Protein AF-A0A815HHG6-F1 (afdb_monomer)

Foldseek 3Di:
DDALVRVQVVVVVVFFFKFFFFLDQKAFQLLFKDWDFDFFCLLVAPLQDVLVLLLLVFPPPPPCLVQFDLQACSNQVNLLSPVVNVLLVVLVVLVVVLNVVRRRGIDGHRTDDHPVVVCVVVVVSVVVSLQVSLVVLLVVLVVVLCLCQVLVFCFPSNQWKDKDFDDDDDDDDQFKFFFAPAPAQTFAQAQADWDQPAAWDWDWDDDPVDDIDIHTHGQAGDDQQTCTSAPVNNQQSRFLPCVFKVQCVVRHVRSVPPPDDDDPDDDDDIGGHDDPDDDPDDRSDGSVVCLLVVVDPDFDDDDDPPDDSDDDDPVVRVVVCVVVRVVVVNVVSVVVSVVVVVVSVSCHSSSHRHDDRTHMGGDDQDPVGDGDIDMATDQLDPPDTSNVDQLHKDFGYRWDFDFDDDPDDDTPTPIDDPDGQAQQIRTNYSSSRQQSGFQLLLQPVVSLVVVSVVSVVPPRPPVPPPDRRDRDHPPDDAPDDRNRGVNVCSSSSSTRDMDMGGDPSSVCVNSRRPDIDGDPPPDDPPVNVVVVVVVVVVVVVVVCVVVVVVVVVVVVVVVVVVVVVVVVVPD

Sequence (571 aa):
MPSQSQYENLYASDLNGFQCPCSRISVSYKEFITINSTFHQVCTSDFVKDVWLNFLYGGDGGGLWFLQSRYDIRVRGVAYFQLLSLLCSISQTTIKNAVNQFVEETFVSAQAISQSSFFVQTNATIRQFKTSTTSEFSRTLQLIRDITHGNTFISSFRLNWRWLVVGKSDNSTVPIGAISPTNNCSCGTRSDCVQPGGIYMLGYNYGLYGGISTPNTQMFAMPGFNVGCSSVETLLRSTFECLYNQTCIDQLQMFATTIFPTIPNATDYITAMSSTFVSRFQPNTTIVDIINELFIEQWQFAEETFVSAQAISQTNFFVQTDVIIRQFQTSTTSEFSGTLQLIRDITHGNTFISSYGLNWQWWVLDESGNSTLPTRAISPTDNCSCGSRSDCVKSGGIYTVGYNFEPYGIPNINSTQMFAMPGFNVGCSSVDTLFQSTFECLYNQTCIDQLQMFATTIGFVIPAATDYIMAMNSTFVSRFQPNTTIVDIVNELFIEQWQLNISYTKFYEQCAPMYCSYKFEKSPTFIYIVTRTIGIYGGLTVALRYISLYMIQLGSYIVNRYRNNRVASLT

Structure (mmCIF, N/CA/C/O backbone):
data_AF-A0A815HHG6-F1
#
_entry.id   AF-A0A815HHG6-F1
#
loop_
_atom_site.group_PDB
_atom_site.id
_atom_site.type_symbol
_atom_site.label_atom_id
_atom_site.label_alt_id
_atom_site.label_comp_id
_atom_site.label_asym_id
_atom_site.label_entity_id
_atom_site.label_seq_id
_atom_site.pdbx_PDB_ins_code
_atom_site.Cartn_x
_atom_site.Cartn_y
_atom_site.Cartn_z
_atom_site.occupancy
_atom_site.B_iso_or_equiv
_atom_site.auth_seq_id
_atom_site.auth_comp_id
_atom_site.auth_asym_id
_atom_site.auth_atom_id
_atom_site.pdbx_PDB_model_num
ATOM 1 N N . MET A 1 1 ? -22.109 4.832 43.936 1.00 64.00 1 MET A N 1
ATOM 2 C CA . MET A 1 1 ? -21.430 3.986 42.935 1.00 64.00 1 MET A CA 1
ATOM 3 C C . MET A 1 1 ? -20.828 2.778 43.646 1.00 64.00 1 MET A C 1
ATOM 5 O O . MET A 1 1 ? -20.178 2.989 44.666 1.00 64.00 1 MET A O 1
ATOM 9 N N . PRO A 1 2 ? -21.094 1.543 43.192 1.00 82.00 2 PRO A N 1
ATOM 10 C CA . PRO A 1 2 ? -20.487 0.322 43.729 1.00 82.00 2 PRO A CA 1
ATOM 11 C C . PRO A 1 2 ? -19.056 0.125 43.206 1.00 82.00 2 PRO A C 1
ATOM 13 O O . PRO A 1 2 ? -18.765 0.448 42.051 1.00 82.00 2 PRO A O 1
ATOM 16 N N . SER A 1 3 ? -18.165 -0.452 44.019 1.00 87.88 3 SER A N 1
ATOM 17 C CA . SER A 1 3 ? -16.847 -0.890 43.533 1.00 87.88 3 SER A CA 1
ATOM 18 C C . SER A 1 3 ? -16.982 -2.045 42.533 1.00 87.88 3 SER A C 1
ATOM 20 O O . SER A 1 3 ? -17.956 -2.795 42.590 1.00 87.88 3 SER A O 1
ATOM 22 N N . GLN A 1 4 ? -15.975 -2.248 41.672 1.00 89.50 4 GLN A N 1
ATOM 23 C CA . GLN A 1 4 ? -15.905 -3.405 40.763 1.00 89.50 4 GLN A CA 1
ATOM 24 C C . GLN A 1 4 ? -16.155 -4.723 41.524 1.00 89.50 4 GLN A C 1
ATOM 26 O O . GLN A 1 4 ? -16.991 -5.527 41.130 1.00 89.50 4 GLN A O 1
ATOM 31 N N . SER A 1 5 ? -15.510 -4.903 42.682 1.00 88.81 5 SER A N 1
ATOM 32 C CA . SER A 1 5 ? -15.688 -6.079 43.546 1.00 88.81 5 SER A CA 1
ATOM 33 C C . SER A 1 5 ? -17.094 -6.221 44.145 1.00 88.81 5 SER A C 1
ATOM 35 O O . SER A 1 5 ? -17.582 -7.338 44.288 1.00 88.81 5 SER A O 1
ATOM 37 N N . GLN A 1 6 ? -17.774 -5.122 44.485 1.00 87.88 6 GLN A N 1
ATOM 38 C CA . GLN A 1 6 ? -19.167 -5.162 44.946 1.00 87.88 6 GLN A CA 1
ATOM 39 C C . GLN A 1 6 ? -20.122 -5.512 43.802 1.00 87.88 6 GLN A C 1
ATOM 41 O O . GLN A 1 6 ? -21.046 -6.295 44.006 1.00 87.88 6 GLN A O 1
ATOM 46 N N . TYR A 1 7 ? -19.889 -4.958 42.611 1.00 91.38 7 TYR A N 1
ATOM 47 C CA . TYR A 1 7 ? -20.685 -5.246 41.424 1.00 91.38 7 TYR A CA 1
ATOM 48 C C . TYR A 1 7 ? -20.562 -6.714 40.995 1.00 91.38 7 TYR A C 1
ATOM 50 O O . TYR A 1 7 ? -21.591 -7.372 40.874 1.00 91.38 7 TYR A O 1
ATOM 58 N N . GLU A 1 8 ? -19.347 -7.259 40.854 1.00 90.69 8 GLU A N 1
ATOM 59 C CA . GLU A 1 8 ? -19.153 -8.670 40.472 1.00 90.69 8 GLU A CA 1
ATOM 60 C C . GLU A 1 8 ? -19.788 -9.629 41.495 1.00 90.69 8 GLU A C 1
ATOM 62 O O . GLU A 1 8 ? -20.451 -10.588 41.108 1.00 90.69 8 GLU A O 1
ATOM 67 N N . ASN A 1 9 ? -19.678 -9.343 42.800 1.00 88.88 9 ASN A N 1
ATOM 68 C CA . ASN A 1 9 ? -20.318 -10.150 43.847 1.00 88.88 9 ASN A CA 1
ATOM 69 C C . ASN A 1 9 ? -21.859 -10.120 43.767 1.00 88.88 9 ASN A C 1
ATOM 71 O O . ASN A 1 9 ? -22.510 -11.142 43.983 1.00 88.88 9 ASN A O 1
ATOM 75 N N . LEU A 1 10 ? -22.456 -8.961 43.465 1.00 86.88 10 LEU A N 1
ATOM 76 C CA . LEU A 1 10 ? -23.910 -8.822 43.308 1.00 86.88 10 LEU A CA 1
ATOM 77 C C . LEU A 1 10 ? -24.411 -9.438 41.993 1.00 86.88 10 LEU A C 1
ATOM 79 O O . LEU A 1 10 ? -25.465 -10.069 41.986 1.00 86.88 10 LEU A O 1
ATOM 83 N N . TYR A 1 11 ? -23.636 -9.322 40.913 1.00 87.25 11 TYR A N 1
ATOM 84 C CA . TYR A 1 11 ? -23.902 -9.971 39.629 1.00 87.25 11 TYR A CA 1
ATOM 85 C C . TYR A 1 11 ? -23.861 -11.502 39.765 1.00 87.25 11 TYR A C 1
ATOM 87 O O . TYR A 1 11 ? -24.791 -12.191 39.355 1.00 87.25 11 TYR A O 1
ATOM 95 N N . ALA A 1 12 ? -22.838 -12.038 40.440 1.00 88.06 12 ALA A N 1
ATOM 96 C CA . ALA A 1 12 ? -22.702 -13.465 40.741 1.00 88.06 12 ALA A CA 1
ATOM 97 C C . ALA A 1 12 ? -23.767 -14.010 41.719 1.00 88.06 12 ALA A C 1
ATOM 99 O O . ALA A 1 12 ? -23.846 -15.220 41.917 1.00 88.06 12 ALA A O 1
ATOM 100 N N . SER A 1 13 ? -24.586 -13.139 42.322 1.00 86.06 13 SER A N 1
ATOM 101 C CA . SER A 1 13 ? -25.706 -13.521 43.195 1.00 86.06 13 SER A CA 1
ATOM 102 C C . SER A 1 13 ? -27.035 -13.734 42.443 1.00 86.06 13 SER A C 1
ATOM 104 O O . SER A 1 13 ? -28.046 -13.981 43.097 1.00 86.06 13 SER A O 1
ATOM 106 N N . ASP A 1 14 ? -27.046 -13.610 41.106 1.00 82.62 14 ASP A N 1
ATOM 107 C CA . ASP A 1 14 ? -28.196 -13.833 40.200 1.00 82.62 14 ASP A CA 1
ATOM 108 C C . ASP A 1 14 ? -29.514 -13.184 40.680 1.00 82.62 14 ASP A C 1
ATOM 110 O O . ASP A 1 14 ? -30.590 -13.784 40.744 1.00 82.62 14 ASP A O 1
ATOM 114 N N . LEU A 1 15 ? -29.416 -11.921 41.105 1.00 84.12 15 LEU A N 1
ATOM 115 C CA . LEU A 1 15 ? -30.543 -11.192 41.680 1.00 84.12 15 LEU A CA 1
ATOM 116 C C . LEU A 1 15 ? -31.562 -10.826 40.586 1.00 84.12 15 LEU A C 1
ATOM 118 O O . LEU A 1 15 ? -31.246 -10.109 39.636 1.00 84.12 15 LEU A O 1
ATOM 122 N N . ASN A 1 16 ? -32.814 -11.268 40.748 1.00 82.50 16 ASN A N 1
ATOM 123 C CA . ASN A 1 16 ? -33.911 -11.002 39.808 1.00 82.50 16 ASN A CA 1
ATOM 124 C C . ASN A 1 16 ? -33.999 -9.504 39.455 1.00 82.50 16 ASN A C 1
ATOM 126 O O . ASN A 1 16 ? -34.187 -8.649 40.322 1.00 82.50 16 ASN A O 1
ATOM 130 N N . GLY A 1 17 ? -33.861 -9.181 38.167 1.00 80.75 17 GLY A N 1
ATOM 131 C CA . GLY A 1 17 ? -33.918 -7.806 37.677 1.00 80.75 17 GLY A CA 1
ATOM 132 C C . GLY A 1 17 ? -32.780 -6.906 38.171 1.00 80.75 17 GLY A C 1
ATOM 133 O O . GLY A 1 17 ? -33.008 -5.705 38.301 1.00 80.75 17 GLY A O 1
ATOM 134 N N . PHE A 1 18 ? -31.600 -7.463 38.468 1.00 87.50 18 PHE A N 1
ATOM 135 C CA . PHE A 1 18 ? -30.389 -6.694 38.760 1.00 87.50 18 PHE A CA 1
ATOM 136 C C . PHE A 1 18 ? -30.027 -5.774 37.589 1.00 87.50 18 PHE A C 1
ATOM 138 O O . PHE A 1 18 ? -29.878 -6.229 36.455 1.00 87.50 18 PHE A O 1
ATOM 145 N N . GLN A 1 19 ? -29.906 -4.476 37.861 1.00 88.81 19 GLN A N 1
ATOM 146 C CA . GLN A 1 19 ? -29.550 -3.455 36.877 1.00 88.81 19 GLN A CA 1
ATOM 147 C C . GLN A 1 19 ? -28.625 -2.420 37.507 1.00 88.81 19 GLN A C 1
ATOM 149 O O . GLN A 1 19 ? -28.902 -1.913 38.593 1.00 88.81 19 GLN A O 1
ATOM 154 N N . CYS A 1 20 ? -27.550 -2.075 36.801 1.00 91.31 20 CYS A N 1
ATOM 155 C CA . CYS A 1 20 ? -26.558 -1.093 37.239 1.00 91.31 20 CYS A CA 1
ATOM 156 C C . CYS A 1 20 ? -26.249 -0.122 36.089 1.00 91.31 20 CYS A C 1
ATOM 158 O O . CYS A 1 20 ? -25.260 -0.325 35.382 1.00 91.31 20 CYS A O 1
ATOM 160 N N . PRO A 1 21 ? -27.101 0.887 35.825 1.00 91.81 21 PRO A N 1
ATOM 161 C CA . PRO A 1 21 ? -26.913 1.795 34.696 1.00 91.81 21 PRO A CA 1
ATOM 162 C C . PRO A 1 21 ? -25.580 2.557 34.772 1.00 91.81 21 PRO A C 1
ATOM 164 O O . PRO A 1 21 ? -25.261 3.168 35.800 1.00 91.81 21 PRO A O 1
ATOM 167 N N . CYS A 1 22 ? -24.816 2.532 33.674 1.00 90.19 22 CYS A N 1
ATOM 168 C CA . CYS A 1 22 ? -23.600 3.335 33.522 1.00 90.19 22 CYS A CA 1
ATOM 169 C C . CYS A 1 22 ? -23.957 4.828 33.485 1.00 90.19 22 CYS A C 1
ATOM 171 O O . CYS A 1 22 ? -25.014 5.205 32.980 1.00 90.19 22 CYS A O 1
ATOM 173 N N . SER A 1 23 ? -23.064 5.690 33.974 1.00 88.25 23 SER A N 1
ATOM 174 C CA . SER A 1 23 ? -23.167 7.140 33.747 1.00 88.25 23 SER A CA 1
ATOM 175 C C . SER A 1 23 ? -22.612 7.557 32.379 1.00 88.25 23 SER A C 1
ATOM 177 O O . SER A 1 23 ? -23.085 8.537 31.805 1.00 88.25 23 SER A O 1
ATOM 179 N N . ARG A 1 24 ? -21.667 6.786 31.817 1.00 87.06 24 ARG A N 1
ATOM 180 C CA . ARG A 1 24 ? -21.232 6.875 30.413 1.00 87.06 24 ARG A CA 1
ATOM 181 C C . ARG A 1 24 ? -21.653 5.611 29.672 1.00 87.06 24 ARG A C 1
ATOM 183 O O . ARG A 1 24 ? -21.182 4.528 29.997 1.00 87.06 24 ARG A O 1
ATOM 190 N N . ILE A 1 25 ? -22.540 5.751 28.687 1.00 85.38 25 ILE A N 1
ATOM 191 C CA . ILE A 1 25 ? -23.102 4.608 27.939 1.00 85.38 25 ILE A CA 1
ATOM 192 C C . ILE A 1 25 ? -22.320 4.249 26.666 1.00 85.38 25 ILE A C 1
ATOM 194 O O . ILE A 1 25 ? -22.635 3.264 26.005 1.00 85.38 25 ILE A O 1
ATOM 198 N N . SER A 1 26 ? -21.309 5.046 26.327 1.00 88.94 26 SER A N 1
ATOM 199 C CA . SER A 1 26 ? -20.377 4.860 25.215 1.00 88.94 26 SER A CA 1
ATOM 200 C C . SER A 1 26 ? -18.977 5.196 25.734 1.00 88.94 26 SER A C 1
ATOM 202 O O . SER A 1 26 ? -18.784 6.234 26.374 1.00 88.94 26 SER A O 1
ATOM 204 N N . VAL A 1 27 ? -18.024 4.283 25.535 1.00 86.19 27 VAL A N 1
ATOM 205 C CA . VAL A 1 27 ? -16.635 4.394 26.004 1.00 86.19 27 VAL A CA 1
ATOM 206 C C . VAL A 1 27 ? -15.705 4.049 24.845 1.00 86.19 27 VAL A C 1
ATOM 208 O O . VAL A 1 27 ? -15.744 2.930 24.341 1.00 86.19 27 VAL A O 1
ATOM 211 N N . SER A 1 28 ? -14.875 4.998 24.412 1.00 91.06 28 SER A N 1
ATOM 212 C CA . SER A 1 28 ? -13.920 4.791 23.313 1.00 91.06 28 SER A CA 1
ATOM 213 C C . SER A 1 28 ? -12.893 3.705 23.659 1.00 91.06 28 SER A C 1
ATOM 215 O O . SER A 1 28 ? -12.398 3.653 24.789 1.00 91.06 28 SER A O 1
ATOM 217 N N . TYR A 1 29 ? -12.576 2.818 22.711 1.00 91.25 29 TYR A N 1
ATOM 218 C CA . TYR A 1 29 ? -11.714 1.656 22.958 1.00 91.25 29 TYR A CA 1
ATOM 219 C C . TYR A 1 29 ? -10.309 2.044 23.446 1.00 91.25 29 TYR A C 1
ATOM 221 O O . TYR A 1 29 ? -9.736 1.331 24.274 1.00 91.25 29 TYR A O 1
ATOM 229 N N . LYS A 1 30 ? -9.782 3.201 23.021 1.00 92.56 30 LYS A N 1
ATOM 230 C CA . LYS A 1 30 ? -8.499 3.774 23.476 1.00 92.56 30 LYS A CA 1
ATOM 231 C C . LYS A 1 30 ? -8.376 3.954 24.994 1.00 92.56 30 LYS A C 1
ATOM 233 O O . LYS A 1 30 ? -7.266 3.954 25.520 1.00 92.56 30 LYS A O 1
ATOM 238 N N . GLU A 1 31 ? -9.494 4.069 25.713 1.00 93.06 31 GLU A N 1
ATOM 239 C CA . GLU A 1 31 ? -9.498 4.198 27.175 1.00 93.06 31 GLU A CA 1
ATOM 240 C C . GLU A 1 31 ? -9.017 2.916 27.876 1.00 93.06 31 GLU A C 1
ATOM 242 O O . GLU A 1 31 ? -8.415 2.973 28.950 1.00 93.06 31 GLU A O 1
ATOM 247 N N . PHE A 1 32 ? -9.269 1.745 27.280 1.00 94.56 32 PHE A N 1
ATOM 248 C CA . PHE A 1 32 ? -9.079 0.451 27.942 1.00 94.56 32 PHE A CA 1
ATOM 249 C C . PHE A 1 32 ? -8.381 -0.631 27.102 1.00 94.56 32 PHE A C 1
ATOM 251 O O . PHE A 1 32 ? -8.094 -1.701 27.645 1.00 94.56 32 PHE A O 1
ATOM 258 N N . ILE A 1 33 ? -8.062 -0.360 25.832 1.00 94.38 33 ILE A N 1
ATOM 259 C CA . ILE A 1 33 ? -7.299 -1.236 24.932 1.00 94.38 33 ILE A CA 1
ATOM 260 C C . ILE A 1 33 ? -6.010 -0.536 24.481 1.00 94.38 33 ILE A C 1
ATOM 262 O O . ILE A 1 33 ? -5.995 0.651 24.167 1.00 94.38 33 ILE A O 1
ATOM 266 N N . THR A 1 34 ? -4.915 -1.287 24.387 1.00 94.31 34 THR A N 1
ATOM 267 C CA . THR A 1 34 ? -3.705 -0.898 23.648 1.00 94.31 34 THR A CA 1
ATOM 268 C C . THR A 1 34 ? -3.307 -2.034 22.710 1.00 94.31 34 THR A C 1
ATOM 270 O O . THR A 1 34 ? -3.308 -3.198 23.118 1.00 94.31 34 THR A O 1
ATOM 273 N N . ILE A 1 35 ? -2.984 -1.699 21.457 1.00 93.62 35 ILE A N 1
ATOM 274 C CA . ILE A 1 35 ? -2.650 -2.651 20.392 1.00 93.62 35 ILE A CA 1
ATOM 275 C C . ILE A 1 35 ? -1.317 -2.244 19.760 1.00 93.62 35 ILE A C 1
ATOM 277 O O . ILE A 1 35 ? -1.254 -1.230 19.073 1.00 93.62 35 ILE A O 1
ATOM 281 N N . ASN A 1 36 ? -0.284 -3.068 19.933 1.00 93.19 36 ASN A N 1
ATOM 282 C CA . ASN A 1 36 ? 0.961 -2.972 19.167 1.00 93.19 36 ASN A CA 1
ATOM 283 C C . ASN A 1 36 ? 1.137 -4.226 18.293 1.00 93.19 36 ASN A C 1
ATOM 285 O O . ASN A 1 36 ? 0.611 -5.300 18.603 1.00 93.19 36 ASN A O 1
ATOM 289 N N . SER A 1 37 ? 1.917 -4.108 17.220 1.00 93.19 37 SER A N 1
ATOM 290 C CA . SER A 1 37 ? 2.302 -5.220 16.344 1.00 93.19 37 SER A CA 1
ATOM 291 C C . SER A 1 37 ? 3.816 -5.238 16.134 1.00 93.19 37 SER A C 1
ATOM 293 O O . SER A 1 37 ? 4.439 -4.195 15.938 1.00 93.19 37 SER A O 1
ATOM 295 N N . THR A 1 38 ? 4.420 -6.425 16.185 1.00 93.94 38 THR A N 1
ATOM 296 C CA . THR A 1 38 ? 5.779 -6.650 15.675 1.00 93.94 38 THR A CA 1
ATOM 297 C C . THR A 1 38 ? 5.689 -7.183 14.249 1.00 93.94 38 THR A C 1
ATOM 299 O O . THR A 1 38 ? 4.826 -8.008 13.956 1.00 93.94 38 THR A O 1
ATOM 302 N N . PHE A 1 39 ? 6.572 -6.723 13.362 1.00 95.06 39 PHE A N 1
ATOM 303 C CA . PHE A 1 39 ? 6.623 -7.144 11.958 1.00 95.06 39 PHE A CA 1
ATOM 304 C C . PHE A 1 39 ? 7.807 -8.087 11.703 1.00 95.06 39 PHE A C 1
ATOM 306 O O . PHE A 1 39 ? 8.817 -8.027 12.405 1.00 95.06 39 PHE A O 1
ATOM 313 N N . HIS A 1 40 ? 7.680 -8.943 10.689 1.00 95.50 40 HIS A N 1
ATOM 314 C CA . HIS A 1 40 ? 8.693 -9.904 10.264 1.00 95.50 40 HIS A CA 1
ATOM 315 C C . HIS A 1 40 ? 9.974 -9.168 9.858 1.00 95.50 40 HIS A C 1
ATOM 317 O O . HIS A 1 40 ? 9.937 -8.192 9.103 1.00 95.50 40 HIS A O 1
ATOM 323 N N . GLN A 1 41 ? 11.118 -9.660 10.342 1.00 94.50 41 GLN A N 1
ATOM 324 C CA . GLN A 1 41 ? 12.411 -8.961 10.293 1.00 94.50 41 GLN A CA 1
ATOM 325 C C . GLN A 1 41 ? 12.884 -8.565 8.881 1.00 94.50 41 GLN A C 1
ATOM 327 O O . GLN A 1 41 ? 13.713 -7.672 8.732 1.00 94.50 41 GLN A O 1
ATOM 332 N N . VAL A 1 42 ? 12.327 -9.172 7.827 1.00 95.12 42 VAL A N 1
ATOM 333 C CA . VAL A 1 42 ? 12.592 -8.771 6.437 1.00 95.12 42 VAL A CA 1
ATOM 334 C C . VAL A 1 42 ? 12.315 -7.284 6.196 1.00 95.12 42 VAL A C 1
ATOM 336 O O . VAL A 1 42 ? 13.090 -6.635 5.501 1.00 95.12 42 VAL A O 1
ATOM 339 N N . CYS A 1 43 ? 11.295 -6.719 6.851 1.00 95.06 43 CYS A N 1
ATOM 340 C CA . CYS A 1 43 ? 10.912 -5.313 6.721 1.00 95.06 43 CYS A CA 1
ATOM 341 C C . CYS A 1 43 ? 11.881 -4.324 7.401 1.00 95.06 43 CYS A C 1
ATOM 343 O O . CYS A 1 43 ? 11.682 -3.116 7.303 1.00 95.06 43 CYS A O 1
ATOM 345 N N . THR A 1 44 ? 12.919 -4.816 8.084 1.00 92.75 44 THR A N 1
ATOM 346 C CA . THR A 1 44 ? 14.039 -4.026 8.634 1.00 92.75 44 THR A CA 1
ATOM 347 C C . THR A 1 44 ? 15.415 -4.521 8.159 1.00 92.75 44 THR A C 1
ATOM 349 O O . THR A 1 44 ? 16.437 -3.894 8.452 1.00 92.75 44 THR A O 1
ATOM 352 N N . SER A 1 45 ? 15.449 -5.627 7.409 1.00 92.88 45 SER A N 1
ATOM 353 C CA . SER A 1 45 ? 16.656 -6.238 6.844 1.00 92.88 45 SER A CA 1
ATOM 354 C C . SER A 1 45 ? 17.286 -5.394 5.732 1.00 92.88 45 SER A C 1
ATOM 356 O O . SER A 1 45 ? 16.679 -4.459 5.212 1.00 92.88 45 SER A O 1
ATOM 358 N N . ASP A 1 46 ? 18.503 -5.743 5.318 1.00 90.00 46 ASP A N 1
ATOM 359 C CA . ASP A 1 46 ? 19.172 -5.082 4.190 1.00 90.00 46 ASP A CA 1
ATOM 360 C C . ASP A 1 46 ? 18.424 -5.278 2.861 1.00 90.00 46 ASP A C 1
ATOM 362 O O . ASP A 1 46 ? 18.470 -4.410 1.992 1.00 90.00 46 ASP A O 1
ATOM 366 N N . PHE A 1 47 ? 17.650 -6.361 2.739 1.00 90.75 47 PHE A N 1
ATOM 367 C CA . PHE A 1 47 ? 16.931 -6.750 1.523 1.00 90.75 47 PHE A CA 1
ATOM 368 C C . PHE A 1 47 ? 15.804 -5.796 1.095 1.00 90.75 47 PHE A C 1
ATOM 370 O O . PHE A 1 47 ? 15.274 -5.946 -0.003 1.00 90.75 47 PHE A O 1
ATOM 377 N N . VAL A 1 48 ? 15.435 -4.818 1.928 1.00 91.56 48 VAL A N 1
ATOM 378 C CA . VAL A 1 48 ? 14.443 -3.775 1.599 1.00 91.56 48 VAL A CA 1
ATOM 379 C C . VAL A 1 48 ? 15.051 -2.371 1.455 1.00 91.56 48 VAL A C 1
ATOM 381 O O . VAL A 1 48 ? 14.308 -1.416 1.229 1.00 91.56 48 VAL A O 1
ATOM 384 N N . LYS A 1 49 ? 16.383 -2.239 1.570 1.00 87.94 49 LYS A N 1
ATOM 385 C CA . LYS A 1 49 ? 17.131 -0.967 1.536 1.00 87.94 49 LYS A CA 1
ATOM 386 C C . LYS A 1 49 ? 17.771 -0.713 0.170 1.00 87.94 49 LYS A C 1
ATOM 388 O O . LYS A 1 49 ? 18.162 -1.648 -0.530 1.00 87.94 49 LYS A O 1
ATOM 393 N N . ASP A 1 50 ? 18.005 0.559 -0.150 1.00 81.44 50 ASP A N 1
ATOM 394 C CA . ASP A 1 50 ? 18.609 0.980 -1.423 1.00 81.44 50 ASP A CA 1
ATOM 395 C C . ASP A 1 50 ? 19.995 0.374 -1.684 1.00 81.44 50 ASP A C 1
ATOM 397 O O . ASP A 1 50 ? 20.343 0.134 -2.834 1.00 81.44 50 ASP A O 1
ATOM 401 N N . VAL A 1 51 ? 20.774 0.052 -0.643 1.00 78.00 51 VAL A N 1
ATOM 402 C CA . VAL A 1 51 ? 22.082 -0.622 -0.780 1.00 78.00 51 VAL A CA 1
ATOM 403 C C . VAL A 1 51 ? 21.943 -1.961 -1.521 1.00 78.00 51 VAL A C 1
ATOM 405 O O . VAL A 1 51 ? 22.696 -2.238 -2.455 1.00 78.00 51 VAL A O 1
ATOM 408 N N . TRP A 1 52 ? 20.932 -2.764 -1.172 1.00 81.50 52 TRP A N 1
ATOM 409 C CA . TRP A 1 52 ? 20.643 -4.037 -1.837 1.00 81.50 52 TRP A CA 1
ATOM 410 C C . TRP A 1 52 ? 20.036 -3.846 -3.232 1.00 81.50 52 TRP A C 1
ATOM 412 O O . TRP A 1 52 ? 20.377 -4.574 -4.166 1.00 81.50 52 TRP A O 1
ATOM 422 N N . LEU A 1 53 ? 19.177 -2.838 -3.403 1.00 78.06 53 LEU A N 1
ATOM 423 C CA . LEU A 1 53 ? 18.587 -2.524 -4.707 1.00 78.06 53 LEU A CA 1
ATOM 424 C C . LEU A 1 53 ? 19.651 -2.051 -5.709 1.00 78.06 53 LEU A C 1
ATOM 426 O O . LEU A 1 53 ? 19.652 -2.511 -6.847 1.00 78.06 53 LEU A O 1
ATOM 430 N N . ASN A 1 54 ? 20.599 -1.219 -5.273 1.00 72.06 54 ASN A N 1
ATOM 431 C CA . ASN A 1 54 ? 21.735 -0.752 -6.070 1.00 72.06 54 ASN A CA 1
ATOM 432 C C . ASN A 1 54 ? 22.726 -1.885 -6.385 1.00 72.06 54 ASN A C 1
ATOM 434 O O . ASN A 1 54 ? 23.205 -1.978 -7.516 1.00 72.06 54 ASN A O 1
ATOM 438 N N . PHE A 1 55 ? 22.980 -2.789 -5.428 1.00 71.62 55 PHE A N 1
ATOM 439 C CA . PHE A 1 55 ? 23.749 -4.019 -5.660 1.00 71.62 55 PHE A CA 1
ATOM 440 C C . PHE A 1 55 ? 23.127 -4.880 -6.776 1.00 71.62 55 PHE A C 1
ATOM 442 O O . PHE A 1 55 ? 23.844 -5.345 -7.661 1.00 71.62 55 PHE A O 1
ATOM 449 N N . LEU A 1 56 ? 21.799 -5.041 -6.785 1.00 71.44 56 LEU A N 1
ATOM 450 C CA . LEU A 1 56 ? 21.083 -5.773 -7.837 1.00 71.44 56 LEU A CA 1
ATOM 451 C C . LEU A 1 56 ? 20.894 -4.977 -9.140 1.00 71.44 56 LEU A C 1
ATOM 453 O O . LEU A 1 56 ? 20.617 -5.582 -10.172 1.00 71.44 56 LEU A O 1
ATOM 457 N N . TYR A 1 57 ? 21.014 -3.647 -9.117 1.00 65.12 57 TYR A N 1
ATOM 458 C CA . TYR A 1 57 ? 20.857 -2.798 -10.304 1.00 65.12 57 TYR A CA 1
ATOM 459 C C . TYR A 1 57 ? 22.099 -2.814 -11.210 1.00 65.12 57 TYR A C 1
ATOM 461 O O . TYR A 1 57 ? 21.956 -2.730 -12.426 1.00 65.12 57 TYR A O 1
ATOM 469 N N . GLY A 1 58 ? 23.299 -2.976 -10.634 1.00 52.72 58 GLY A N 1
ATOM 470 C CA . GLY A 1 58 ? 24.542 -3.219 -11.377 1.00 52.72 58 GLY A CA 1
ATOM 471 C C . GLY A 1 58 ? 24.942 -2.069 -12.309 1.00 52.72 58 GLY A C 1
ATOM 472 O O . GLY A 1 58 ? 24.720 -2.139 -13.517 1.00 52.72 58 GLY A O 1
ATOM 473 N N . GLY A 1 59 ? 25.562 -1.025 -11.747 1.00 47.09 59 GLY A N 1
ATOM 474 C CA . GLY A 1 59 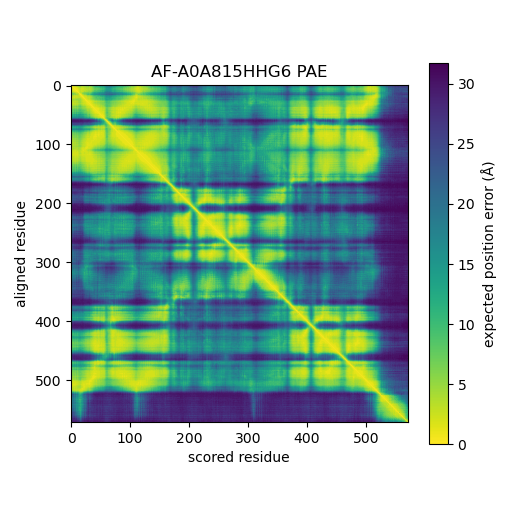? 25.905 0.219 -12.450 1.00 47.09 59 GLY A CA 1
ATOM 475 C C . GLY A 1 59 ? 26.522 0.027 -13.844 1.00 47.09 59 GLY A C 1
ATOM 476 O O . GLY A 1 59 ? 27.578 -0.587 -13.985 1.00 47.09 59 GLY A O 1
ATOM 477 N N . ASP A 1 60 ? 25.830 0.560 -14.855 1.00 47.69 60 ASP A N 1
ATOM 478 C CA . ASP A 1 60 ? 26.234 0.722 -16.259 1.00 47.69 60 ASP A CA 1
ATOM 479 C C . ASP A 1 60 ? 26.924 -0.475 -16.943 1.00 47.69 60 ASP A C 1
ATOM 481 O O . ASP A 1 60 ? 27.809 -0.325 -17.787 1.00 47.69 60 ASP A O 1
ATOM 485 N N . GLY A 1 61 ? 26.419 -1.685 -16.679 1.00 40.50 61 GLY A N 1
ATOM 486 C CA . GLY A 1 61 ? 26.781 -2.936 -17.366 1.00 40.50 61 GLY A CA 1
ATOM 487 C C . GLY A 1 61 ? 26.378 -3.046 -18.850 1.00 40.50 61 GLY A C 1
ATOM 488 O O . GLY A 1 61 ? 25.848 -4.076 -19.272 1.00 40.50 61 GLY A O 1
ATOM 489 N N . GLY A 1 62 ? 26.594 -2.001 -19.655 1.00 42.06 62 GLY A N 1
ATOM 490 C CA . GLY A 1 62 ? 26.664 -2.079 -21.122 1.00 42.06 62 GLY A CA 1
ATOM 491 C C . GLY A 1 62 ? 25.420 -2.595 -21.861 1.00 42.06 62 GLY A C 1
ATOM 492 O O . GLY A 1 62 ? 25.541 -3.105 -22.971 1.00 42.06 62 GLY A O 1
ATOM 493 N N . GLY A 1 63 ? 24.226 -2.514 -21.266 1.00 46.16 63 GLY A N 1
ATOM 494 C CA . GLY A 1 63 ? 22.960 -2.862 -21.927 1.00 46.16 63 GLY A CA 1
ATOM 495 C C . GLY A 1 63 ? 22.698 -4.357 -22.176 1.00 46.16 63 GLY A C 1
ATOM 496 O O . GLY A 1 63 ? 21.636 -4.694 -22.691 1.00 46.16 63 GLY A O 1
ATOM 497 N N . LEU A 1 64 ? 23.592 -5.274 -21.786 1.00 48.34 64 LEU A N 1
ATOM 498 C CA . LEU A 1 64 ? 23.500 -6.714 -22.107 1.00 48.34 64 LEU A CA 1
ATOM 499 C C . LEU A 1 64 ? 22.453 -7.506 -21.286 1.00 48.34 64 LEU A C 1
ATOM 501 O O . LEU A 1 64 ? 22.394 -8.737 -21.353 1.00 48.34 64 LEU A O 1
ATOM 505 N N . TRP A 1 65 ? 21.580 -6.821 -20.542 1.00 51.56 65 TRP A N 1
ATOM 506 C CA . TRP A 1 65 ? 20.518 -7.396 -19.699 1.00 51.56 65 TRP A CA 1
ATOM 507 C C . TRP A 1 65 ? 19.489 -8.251 -20.461 1.00 51.56 65 TRP A C 1
ATOM 509 O O . TRP A 1 65 ? 18.719 -8.988 -19.844 1.00 51.56 65 TRP A O 1
ATOM 519 N N . PHE A 1 66 ? 19.456 -8.180 -21.795 1.00 54.22 66 PHE A N 1
ATOM 520 C CA . PHE A 1 66 ? 18.595 -9.013 -22.641 1.00 54.22 66 PHE A CA 1
ATOM 521 C C . PHE A 1 66 ? 19.174 -10.404 -22.963 1.00 54.22 66 PHE A C 1
ATOM 523 O O . PHE A 1 66 ? 18.445 -11.233 -23.507 1.00 54.22 66 PHE A O 1
ATOM 530 N N . LEU A 1 67 ? 20.447 -10.675 -22.636 1.00 52.59 67 LEU A N 1
ATOM 531 C CA . LEU A 1 67 ? 21.118 -11.953 -22.930 1.00 52.59 67 LEU A CA 1
ATOM 532 C C . LEU A 1 67 ? 21.034 -12.988 -21.797 1.00 52.59 67 LEU A C 1
ATOM 534 O O . LEU A 1 67 ? 21.184 -14.180 -22.050 1.00 52.59 67 LEU A O 1
ATOM 538 N N . GLN A 1 68 ? 20.820 -12.556 -20.553 1.00 62.66 68 GLN A N 1
ATOM 539 C CA . GLN A 1 68 ? 20.818 -13.441 -19.384 1.00 62.66 68 GLN A CA 1
ATOM 540 C C . GLN A 1 68 ? 19.496 -14.220 -19.224 1.00 62.66 68 GLN A C 1
ATOM 542 O O . GLN A 1 68 ? 18.458 -13.874 -19.793 1.00 62.66 68 GLN A O 1
ATOM 547 N N . SER A 1 69 ? 19.534 -15.300 -18.435 1.00 72.44 69 SER A N 1
ATOM 548 C CA . SER A 1 69 ? 18.366 -16.152 -18.173 1.00 72.44 69 SER A CA 1
ATOM 549 C C . SER A 1 69 ? 17.225 -15.368 -17.515 1.00 72.44 69 SER A C 1
ATOM 551 O O . SER A 1 69 ? 17.443 -14.559 -16.617 1.00 72.44 69 SER A O 1
ATOM 553 N N . ARG A 1 70 ? 15.973 -15.669 -17.889 1.00 73.94 70 ARG A N 1
ATOM 554 C CA . ARG A 1 70 ? 14.779 -15.098 -17.225 1.00 73.94 70 ARG A CA 1
ATOM 555 C C . ARG A 1 70 ? 14.658 -15.519 -15.761 1.00 73.94 70 ARG A C 1
ATOM 557 O O . ARG A 1 70 ? 13.945 -14.868 -15.008 1.00 73.94 70 ARG A O 1
ATOM 564 N N . TYR A 1 71 ? 15.350 -16.594 -15.395 1.00 79.94 71 TYR A N 1
ATOM 565 C CA . TYR A 1 71 ? 15.397 -17.163 -14.055 1.00 79.94 71 TYR A CA 1
ATOM 566 C C . TYR A 1 71 ? 16.582 -16.616 -13.223 1.00 79.94 71 TYR A C 1
ATOM 568 O O . TYR A 1 71 ? 16.805 -17.077 -12.104 1.00 79.94 71 TYR A O 1
ATOM 576 N N . ASP A 1 72 ? 17.349 -15.656 -13.765 1.00 79.88 72 ASP A N 1
ATOM 577 C CA . ASP A 1 72 ? 18.511 -15.046 -13.108 1.00 79.88 72 ASP A CA 1
ATOM 578 C C . ASP A 1 72 ? 18.129 -13.860 -12.210 1.00 79.88 72 ASP A C 1
ATOM 580 O O . ASP A 1 72 ? 17.547 -12.864 -12.659 1.00 79.88 72 ASP A O 1
ATOM 584 N N . ILE A 1 73 ? 18.492 -13.946 -10.931 1.00 80.38 73 ILE A N 1
ATOM 585 C CA . ILE A 1 73 ? 18.181 -12.923 -9.934 1.00 80.38 73 ILE A CA 1
ATOM 586 C C . ILE A 1 73 ? 18.925 -11.603 -10.168 1.00 80.38 73 ILE A C 1
ATOM 588 O O . ILE A 1 73 ? 18.390 -10.554 -9.822 1.00 80.38 73 ILE A O 1
ATOM 592 N N . ARG A 1 74 ? 20.092 -11.598 -10.825 1.00 73.75 74 ARG A N 1
ATOM 593 C CA . ARG A 1 74 ? 20.867 -10.363 -11.062 1.00 73.75 74 ARG A CA 1
ATOM 594 C C . ARG A 1 74 ? 20.175 -9.403 -12.030 1.00 73.75 74 ARG A C 1
ATOM 596 O O . ARG A 1 74 ? 20.459 -8.218 -12.013 1.00 73.75 74 ARG A O 1
ATOM 603 N N . VAL A 1 75 ? 19.247 -9.894 -12.857 1.00 69.06 75 VAL A N 1
ATOM 604 C CA . VAL A 1 75 ? 18.457 -9.049 -13.776 1.00 69.06 75 VAL A CA 1
ATOM 605 C C . VAL A 1 75 ? 17.045 -8.776 -13.258 1.00 69.06 75 VAL A C 1
ATOM 607 O O . VAL A 1 75 ? 16.376 -7.867 -13.752 1.00 69.06 75 VAL A O 1
ATOM 610 N N . ARG A 1 76 ? 16.532 -9.632 -12.362 1.00 72.56 76 ARG A N 1
ATOM 611 C CA . ARG A 1 76 ? 15.104 -9.696 -11.984 1.00 72.56 76 ARG A CA 1
ATOM 612 C C . ARG A 1 76 ? 14.832 -9.401 -10.509 1.00 72.56 76 ARG A C 1
ATOM 614 O O . ARG A 1 76 ? 13.707 -9.052 -10.160 1.00 72.56 76 ARG A O 1
ATOM 621 N N . GLY A 1 77 ? 15.851 -9.488 -9.659 1.00 75.06 77 GLY A N 1
ATOM 622 C CA . GLY A 1 77 ? 15.751 -9.293 -8.217 1.00 75.06 77 GLY A CA 1
ATOM 623 C C . GLY A 1 77 ? 15.368 -7.868 -7.821 1.00 75.06 77 GLY A C 1
ATOM 624 O O . GLY A 1 77 ? 14.572 -7.713 -6.903 1.00 75.06 77 GLY A O 1
ATOM 625 N N . VAL A 1 78 ? 15.844 -6.835 -8.532 1.00 75.81 78 VAL A N 1
ATOM 626 C CA . VAL A 1 78 ? 15.559 -5.418 -8.206 1.00 75.81 78 VAL A CA 1
ATOM 627 C C . VAL A 1 78 ? 14.068 -5.192 -7.930 1.00 75.81 78 VAL A C 1
ATOM 629 O O . VAL A 1 78 ? 13.707 -4.691 -6.870 1.00 75.81 78 VAL A O 1
ATOM 632 N N . ALA A 1 79 ? 13.188 -5.656 -8.822 1.00 75.06 79 ALA A N 1
ATOM 633 C CA . ALA A 1 79 ? 11.744 -5.478 -8.667 1.00 75.06 79 ALA A CA 1
ATOM 634 C C . ALA A 1 79 ? 11.082 -6.436 -7.664 1.00 75.06 79 ALA A C 1
ATOM 636 O O . ALA A 1 79 ? 10.046 -6.093 -7.101 1.00 75.06 79 ALA A O 1
ATOM 637 N N . TYR A 1 80 ? 11.664 -7.614 -7.417 1.00 82.00 80 TYR A N 1
ATOM 638 C CA . TYR A 1 80 ? 11.235 -8.508 -6.333 1.00 82.00 80 TYR A CA 1
ATOM 639 C C . TYR A 1 80 ? 11.430 -7.822 -4.974 1.00 82.00 80 TYR A C 1
ATOM 641 O O . TYR A 1 80 ? 10.514 -7.785 -4.154 1.00 82.00 80 TYR A O 1
ATOM 649 N N . PHE A 1 81 ? 12.599 -7.211 -4.763 1.00 86.69 81 PHE A N 1
ATOM 650 C CA . PHE A 1 81 ? 12.946 -6.550 -3.505 1.00 86.69 81 PHE A CA 1
ATOM 651 C C . PHE A 1 81 ? 12.340 -5.144 -3.368 1.00 86.69 81 PHE A C 1
ATOM 653 O O . PHE A 1 81 ? 11.928 -4.778 -2.270 1.00 86.69 81 PHE A O 1
ATOM 660 N N . GLN A 1 82 ? 12.163 -4.396 -4.465 1.00 84.50 82 GLN A N 1
ATOM 661 C CA . GLN A 1 82 ? 11.343 -3.173 -4.471 1.00 84.50 82 GLN A CA 1
ATOM 662 C C . GLN A 1 82 ? 9.889 -3.468 -4.081 1.00 84.50 82 GLN A C 1
ATOM 664 O O . GLN A 1 82 ? 9.337 -2.774 -3.231 1.00 84.50 82 GLN A O 1
ATOM 669 N N . LEU A 1 83 ? 9.276 -4.514 -4.651 1.00 85.25 83 LEU A N 1
ATOM 670 C CA . LEU A 1 83 ? 7.911 -4.913 -4.296 1.00 85.25 83 LEU A CA 1
ATOM 671 C C . LEU A 1 83 ? 7.818 -5.361 -2.830 1.00 85.25 83 LEU A C 1
ATOM 673 O O . LEU A 1 83 ? 6.876 -4.983 -2.141 1.00 85.25 83 LEU A O 1
ATOM 677 N N . LEU A 1 84 ? 8.799 -6.117 -2.336 1.00 91.44 84 LEU A N 1
ATOM 678 C CA . LEU A 1 84 ? 8.875 -6.525 -0.931 1.00 91.44 84 LEU A CA 1
ATOM 679 C C . LEU A 1 84 ? 9.000 -5.319 0.020 1.00 91.44 84 LEU A C 1
ATOM 681 O O . LEU A 1 84 ? 8.277 -5.251 1.012 1.00 91.44 84 LEU A O 1
ATOM 685 N N . SER A 1 85 ? 9.851 -4.342 -0.311 1.00 90.81 85 SER A N 1
ATOM 686 C CA . SER A 1 85 ? 10.004 -3.091 0.450 1.00 90.81 85 SER A CA 1
ATOM 687 C C . SER A 1 85 ? 8.703 -2.273 0.469 1.00 90.81 85 SER A C 1
ATOM 689 O O . SER A 1 85 ? 8.225 -1.873 1.535 1.00 90.81 85 SER A O 1
ATOM 691 N N . LEU A 1 86 ? 8.049 -2.128 -0.690 1.00 87.12 86 LEU A N 1
ATOM 692 C CA . LEU A 1 86 ? 6.750 -1.464 -0.817 1.00 87.12 86 LEU A CA 1
ATOM 693 C C . LEU A 1 86 ? 5.659 -2.168 0.005 1.00 87.12 86 LEU A C 1
ATOM 695 O O . LEU A 1 86 ? 4.928 -1.510 0.742 1.00 87.12 86 LEU A O 1
ATOM 699 N N . LEU A 1 87 ? 5.562 -3.499 -0.068 1.00 88.56 87 LEU A N 1
ATOM 700 C CA . LEU A 1 87 ? 4.573 -4.271 0.691 1.00 88.56 87 LEU A CA 1
ATOM 701 C C . LEU A 1 87 ? 4.805 -4.180 2.203 1.00 88.56 87 LEU A C 1
ATOM 703 O O . LEU A 1 87 ? 3.831 -4.060 2.945 1.00 88.56 87 LEU A O 1
ATOM 707 N N . CYS A 1 88 ? 6.056 -4.164 2.668 1.00 93.69 88 CYS A N 1
ATOM 708 C CA . CYS A 1 88 ? 6.387 -3.881 4.066 1.00 93.69 88 CYS A CA 1
ATOM 709 C C . CYS A 1 88 ? 5.900 -2.485 4.500 1.00 93.69 88 CYS A C 1
ATOM 711 O O . CYS A 1 88 ? 5.235 -2.358 5.530 1.00 93.69 88 CYS A O 1
ATOM 713 N N . SER A 1 89 ? 6.176 -1.447 3.700 1.00 92.94 89 SER A N 1
ATOM 714 C CA . SER A 1 89 ? 5.774 -0.060 3.982 1.00 92.94 89 SER A CA 1
ATOM 715 C C . SER A 1 89 ? 4.249 0.124 4.011 1.00 92.94 89 SER A C 1
ATOM 717 O O . SER A 1 89 ? 3.702 0.711 4.954 1.00 92.94 89 SER A O 1
ATOM 719 N N . ILE A 1 90 ? 3.538 -0.443 3.028 1.00 87.81 90 ILE A N 1
ATOM 720 C CA . ILE A 1 90 ? 2.071 -0.409 2.983 1.00 87.81 90 ILE A CA 1
ATOM 721 C C . ILE A 1 90 ? 1.494 -1.196 4.164 1.00 87.81 90 ILE A C 1
ATOM 723 O O . ILE A 1 90 ? 0.646 -0.656 4.864 1.00 87.81 90 ILE A O 1
ATOM 727 N N . SER A 1 91 ? 1.984 -2.406 4.464 1.00 91.19 91 SER A N 1
ATOM 728 C CA . SER A 1 91 ? 1.453 -3.227 5.571 1.00 91.19 91 SER A CA 1
ATOM 729 C C . SER A 1 91 ? 1.535 -2.509 6.923 1.00 91.19 91 SER A C 1
ATOM 731 O O . SER A 1 91 ? 0.565 -2.491 7.683 1.00 91.19 91 SER A O 1
ATOM 733 N N . GLN A 1 92 ? 2.667 -1.852 7.202 1.00 92.62 92 GLN A N 1
ATOM 734 C CA . GLN A 1 92 ? 2.851 -1.040 8.409 1.00 92.62 92 GLN A CA 1
ATOM 735 C C . GLN A 1 92 ? 1.889 0.158 8.447 1.00 92.62 92 GLN A C 1
ATOM 737 O O . GLN A 1 92 ? 1.307 0.453 9.492 1.00 92.62 92 GLN A O 1
ATOM 742 N N . THR A 1 93 ? 1.678 0.821 7.307 1.00 88.38 93 THR A N 1
ATOM 743 C CA . THR A 1 93 ? 0.771 1.974 7.182 1.00 88.38 93 THR A CA 1
ATOM 744 C C . THR A 1 93 ? -0.698 1.566 7.338 1.00 88.38 93 THR A C 1
ATOM 746 O O . THR A 1 93 ? -1.424 2.188 8.112 1.00 88.38 93 THR A O 1
ATOM 749 N N . THR A 1 94 ? -1.127 0.483 6.684 1.00 87.12 94 THR A N 1
ATOM 750 C CA . THR A 1 94 ? -2.471 -0.101 6.802 1.00 87.12 94 THR A CA 1
ATOM 751 C C . THR A 1 94 ? -2.781 -0.472 8.249 1.00 87.12 94 THR A C 1
ATOM 753 O O . THR A 1 94 ? -3.817 -0.066 8.766 1.00 87.12 94 THR A O 1
ATOM 756 N N . ILE A 1 95 ? -1.871 -1.170 8.939 1.00 91.19 95 ILE A N 1
ATOM 757 C CA . ILE A 1 95 ? -2.060 -1.533 10.351 1.00 91.19 95 ILE A CA 1
ATOM 758 C C . ILE A 1 95 ? -2.108 -0.301 11.255 1.00 91.19 95 ILE A C 1
ATOM 760 O O . ILE A 1 95 ? -2.983 -0.221 12.113 1.00 91.19 95 ILE A O 1
ATOM 764 N N . LYS A 1 96 ? -1.221 0.682 11.058 1.00 89.44 96 LYS A N 1
ATOM 765 C CA . LYS A 1 96 ? -1.229 1.931 11.833 1.00 89.44 96 LYS A CA 1
ATOM 766 C C . LYS A 1 96 ? -2.558 2.679 11.687 1.00 89.44 96 LYS A C 1
ATOM 768 O O . LYS A 1 96 ? -3.139 3.087 12.690 1.00 89.44 96 LYS A O 1
ATOM 773 N N . ASN A 1 97 ? -3.049 2.832 10.459 1.00 85.75 97 ASN A N 1
ATOM 774 C CA . ASN A 1 97 ? -4.302 3.533 10.185 1.00 85.75 97 ASN A CA 1
ATOM 775 C C . ASN A 1 97 ? -5.505 2.762 10.747 1.00 85.75 97 ASN A C 1
ATOM 777 O O . ASN A 1 97 ? -6.319 3.349 11.456 1.00 85.75 97 ASN A O 1
ATOM 781 N N . ALA A 1 98 ? -5.569 1.447 10.520 1.00 87.94 98 ALA A N 1
ATOM 782 C CA . ALA A 1 98 ? -6.649 0.603 11.020 1.00 87.94 98 ALA A CA 1
ATOM 783 C C . ALA A 1 98 ? -6.693 0.553 12.559 1.00 87.94 98 ALA A C 1
ATOM 785 O O . ALA A 1 98 ? -7.773 0.644 13.134 1.00 87.94 98 ALA A O 1
ATOM 786 N N . VAL A 1 99 ? -5.542 0.471 13.247 1.00 91.38 99 VAL A N 1
ATOM 787 C CA . VAL A 1 99 ? -5.487 0.558 14.720 1.00 91.38 99 VAL A CA 1
ATOM 788 C C . VAL A 1 99 ? -5.979 1.923 15.202 1.00 91.38 99 VAL A C 1
ATOM 790 O O . VAL A 1 99 ? -6.804 1.961 16.109 1.00 91.38 99 VAL A O 1
ATOM 793 N N . ASN A 1 100 ? -5.524 3.027 14.598 1.00 87.94 100 ASN A N 1
ATOM 794 C CA . ASN A 1 100 ? -5.964 4.376 14.975 1.00 87.94 100 ASN A CA 1
ATOM 795 C C . ASN A 1 100 ? -7.486 4.546 14.832 1.00 87.94 100 ASN A C 1
ATOM 797 O O . ASN A 1 100 ? -8.125 5.106 15.716 1.00 87.94 100 ASN A O 1
ATOM 801 N N . GLN A 1 101 ? -8.061 4.039 13.741 1.00 84.38 101 GLN A N 1
ATOM 802 C CA . GLN A 1 101 ? -9.497 4.101 13.473 1.00 84.38 101 GLN A CA 1
ATOM 803 C C . GLN A 1 101 ? -10.286 3.223 14.462 1.00 84.38 101 GLN A C 1
ATOM 805 O O . GLN A 1 101 ? -11.236 3.693 15.084 1.00 84.38 101 GLN A O 1
ATOM 810 N N . PHE A 1 102 ? -9.821 1.991 14.703 1.00 89.88 102 PHE A N 1
ATOM 811 C CA . PHE A 1 102 ? -10.431 1.051 15.646 1.00 89.88 102 PHE A CA 1
ATOM 812 C C . PHE A 1 102 ? -10.433 1.550 17.100 1.00 89.88 102 PHE A C 1
ATOM 814 O O . PHE A 1 102 ? -11.408 1.342 17.818 1.00 89.88 102 PHE A O 1
ATOM 821 N N . VAL A 1 103 ? -9.360 2.194 17.577 1.00 88.38 103 VAL A N 1
ATOM 822 C CA . VAL A 1 103 ? -9.318 2.650 18.981 1.00 88.38 103 VAL A CA 1
ATOM 823 C C . VAL A 1 103 ? -10.182 3.888 19.242 1.00 88.38 103 VAL A C 1
ATOM 825 O O . VAL A 1 103 ? -10.528 4.134 20.396 1.00 88.38 103 VAL A O 1
ATOM 828 N N . GLU A 1 104 ? -10.548 4.639 18.200 1.00 86.75 104 GLU A N 1
ATOM 829 C CA . GLU A 1 104 ? -11.495 5.757 18.286 1.00 86.75 104 GLU A CA 1
ATOM 830 C C . GLU A 1 104 ? -12.963 5.293 18.315 1.00 86.75 104 GLU A C 1
ATOM 832 O O . GLU A 1 104 ? -13.783 5.954 18.959 1.00 86.75 104 GLU A O 1
ATOM 837 N N . GLU A 1 105 ? -13.293 4.128 17.734 1.00 86.62 105 GLU A N 1
ATOM 838 C CA . GLU A 1 105 ? -14.608 3.487 17.905 1.00 86.62 105 GLU A CA 1
ATOM 839 C C . GLU A 1 105 ? -14.978 3.319 19.394 1.00 86.62 105 GLU A C 1
ATOM 841 O O . GLU A 1 105 ? -14.126 3.317 20.291 1.00 86.62 105 GLU A O 1
ATOM 846 N N . THR A 1 106 ? -16.275 3.153 19.681 1.00 86.75 106 THR A N 1
ATOM 847 C CA . THR A 1 106 ? -16.772 3.073 21.063 1.00 86.75 106 THR A CA 1
ATOM 848 C C . THR A 1 106 ? -17.436 1.745 21.394 1.00 86.75 106 THR A C 1
ATOM 850 O O . THR A 1 106 ? -18.234 1.198 20.634 1.00 86.75 106 THR A O 1
ATOM 853 N N . PHE A 1 107 ? -17.142 1.252 22.593 1.00 88.94 107 PHE A N 1
ATOM 854 C CA . PHE A 1 107 ? -17.885 0.188 23.240 1.00 88.94 107 PHE A CA 1
ATOM 855 C C . PHE A 1 107 ? -19.134 0.781 23.896 1.00 88.94 107 PHE A C 1
ATOM 857 O O . PHE A 1 107 ? -19.040 1.630 24.787 1.00 88.94 107 PHE A O 1
ATOM 864 N N . VAL A 1 108 ? -20.309 0.345 23.445 1.00 87.81 108 VAL A N 1
ATOM 865 C CA . VAL A 1 108 ? -21.603 0.878 23.886 1.00 87.81 108 VAL A CA 1
ATOM 866 C C . VAL A 1 108 ? -22.253 -0.086 24.876 1.00 87.81 108 VAL A C 1
ATOM 868 O O . VAL A 1 108 ? -22.556 -1.226 24.532 1.00 87.81 108 VAL A O 1
ATOM 871 N N . SER A 1 109 ? -22.512 0.378 26.099 1.00 88.50 109 SER A N 1
ATOM 872 C CA . SER A 1 109 ? -23.317 -0.352 27.080 1.00 88.50 109 SER A CA 1
ATOM 873 C C . SER A 1 109 ? -24.051 0.598 28.019 1.00 88.50 109 SER A C 1
ATOM 875 O O . SER A 1 109 ? -23.443 1.379 28.745 1.00 88.50 109 SER A O 1
ATOM 877 N N . ALA A 1 110 ? -25.379 0.484 28.071 1.00 86.94 110 ALA A N 1
ATOM 878 C CA . ALA A 1 110 ? -26.210 1.269 28.986 1.00 86.94 110 ALA A CA 1
ATOM 879 C C . ALA A 1 110 ? -26.079 0.841 30.464 1.00 86.94 110 ALA A C 1
ATOM 881 O O . ALA A 1 110 ? -26.563 1.539 31.355 1.00 86.94 110 ALA A O 1
ATOM 882 N N . GLN A 1 111 ? -25.461 -0.311 30.743 1.00 90.06 111 GLN A N 1
ATOM 883 C CA . GLN A 1 111 ? -25.311 -0.877 32.086 1.00 90.06 111 GLN A CA 1
ATOM 884 C C . GLN A 1 111 ? -23.907 -1.456 32.284 1.00 90.06 111 GLN A C 1
ATOM 886 O O . GLN A 1 111 ? -23.260 -1.875 31.322 1.00 90.06 111 GLN A O 1
ATOM 891 N N . ALA A 1 112 ? -23.447 -1.517 33.533 1.00 90.81 112 ALA A N 1
ATOM 892 C CA . ALA A 1 112 ? -22.251 -2.272 33.873 1.00 90.81 112 ALA A CA 1
ATOM 893 C C . ALA A 1 112 ? -22.448 -3.747 33.490 1.00 90.81 112 ALA A C 1
ATOM 895 O O . ALA A 1 112 ? -23.502 -4.335 33.760 1.00 90.81 112 ALA A O 1
ATOM 896 N N . ILE A 1 113 ? -21.422 -4.326 32.870 1.00 92.81 113 ILE A N 1
ATOM 897 C CA . ILE A 1 113 ? -21.350 -5.729 32.449 1.00 92.81 113 ILE A CA 1
ATOM 898 C C . ILE A 1 113 ? -20.216 -6.423 33.201 1.00 92.81 113 ILE A C 1
ATOM 900 O O . ILE A 1 113 ? -19.207 -5.788 33.488 1.00 92.81 113 ILE A O 1
ATOM 904 N N . SER A 1 114 ? -20.367 -7.715 33.487 1.00 92.62 114 SER A N 1
ATOM 905 C CA . SER A 1 114 ? -19.364 -8.507 34.207 1.00 92.62 114 SER A CA 1
ATOM 906 C C . SER A 1 114 ? -18.049 -8.649 33.447 1.00 92.62 114 SER A C 1
ATOM 908 O O . SER A 1 114 ? -18.022 -8.659 32.212 1.00 92.62 114 SER A O 1
ATOM 910 N N . GLN A 1 115 ? -16.956 -8.833 34.191 1.00 94.12 115 GLN A N 1
ATOM 911 C CA . GLN A 1 115 ? -15.603 -9.000 33.654 1.00 94.12 115 GLN A CA 1
ATOM 912 C C . GLN A 1 115 ? -15.527 -10.069 32.551 1.00 94.12 115 GLN A C 1
ATOM 914 O O . GLN A 1 115 ? -14.855 -9.880 31.537 1.00 94.12 115 GLN A O 1
ATOM 919 N N . SER A 1 116 ? -16.240 -11.186 32.723 1.00 92.94 116 SER A N 1
ATOM 920 C CA . SER A 1 116 ? -16.334 -12.259 31.727 1.00 92.94 116 SER A CA 1
ATOM 921 C C . SER A 1 116 ? -17.076 -11.816 30.462 1.00 92.94 116 SER A C 1
ATOM 923 O O . SER A 1 116 ? -16.576 -12.037 29.360 1.00 92.94 116 SER A O 1
ATOM 925 N N . SER A 1 117 ? -18.221 -11.142 30.605 1.00 92.56 117 SER A N 1
ATOM 926 C CA . SER A 1 117 ? -19.007 -10.606 29.484 1.00 92.56 117 SER A CA 1
ATOM 927 C C . SER A 1 117 ? -18.212 -9.581 28.675 1.00 92.56 117 SER A C 1
ATOM 929 O O . SER A 1 117 ? -18.177 -9.660 27.448 1.00 92.56 117 SER A O 1
ATOM 931 N N . PHE A 1 118 ? -17.522 -8.670 29.366 1.00 95.06 118 PHE A N 1
ATOM 932 C CA . PHE A 1 118 ? -16.610 -7.697 28.773 1.00 95.06 118 PHE A CA 1
ATOM 933 C C . PHE A 1 118 ? -15.515 -8.391 27.954 1.00 95.06 118 PHE A C 1
ATOM 935 O O . PHE A 1 118 ? -15.410 -8.153 26.753 1.00 95.06 118 PHE A O 1
ATOM 942 N N . PHE A 1 119 ? -14.755 -9.321 28.547 1.00 95.31 119 PHE A N 1
ATOM 943 C CA . PHE A 1 119 ? -13.685 -10.001 27.813 1.00 95.31 119 PHE A CA 1
ATOM 944 C C . PHE A 1 119 ? -14.200 -10.859 26.649 1.00 95.31 119 PHE A C 1
ATOM 946 O O . PHE A 1 119 ? -13.5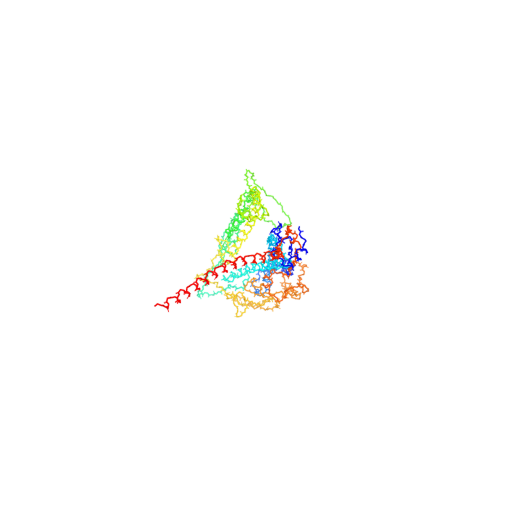01 -10.961 25.642 1.00 95.31 119 PHE A O 1
ATOM 953 N N . VAL A 1 120 ? -15.400 -11.445 26.724 1.00 95.31 120 VAL A N 1
ATOM 954 C CA . VAL A 1 120 ? -16.006 -12.156 25.582 1.00 95.31 120 VAL A CA 1
ATOM 955 C C . VAL A 1 120 ? -16.313 -11.190 24.435 1.00 95.31 120 VAL A C 1
ATOM 957 O O . VAL A 1 120 ? -15.906 -11.452 23.303 1.00 95.31 120 VAL A O 1
ATOM 960 N N . GLN A 1 121 ? -16.974 -10.065 24.718 1.00 94.25 121 GLN A N 1
ATOM 961 C CA . GLN A 1 121 ? -17.345 -9.080 23.697 1.00 94.25 121 GLN A CA 1
ATOM 962 C C . GLN A 1 121 ? -16.104 -8.400 23.101 1.00 94.25 121 GLN A C 1
ATOM 964 O O . GLN A 1 121 ? -15.910 -8.436 21.889 1.00 94.25 121 GLN A O 1
ATOM 969 N N . THR A 1 122 ? -15.200 -7.877 23.933 1.00 93.25 122 THR A N 1
ATOM 970 C CA . THR A 1 122 ? -13.981 -7.197 23.473 1.00 93.25 122 THR A CA 1
ATOM 971 C C . THR A 1 122 ? -13.066 -8.113 22.653 1.00 93.25 122 THR A C 1
ATOM 973 O O . THR A 1 122 ? -12.557 -7.687 21.619 1.00 93.25 122 THR A O 1
ATOM 976 N N . ASN A 1 123 ? -12.883 -9.384 23.037 1.00 94.81 123 ASN A N 1
ATOM 977 C CA . ASN A 1 123 ? -12.081 -10.313 22.228 1.00 94.81 123 ASN A CA 1
ATOM 978 C C . ASN A 1 123 ? -12.771 -10.711 20.911 1.00 94.81 123 ASN A C 1
ATOM 980 O O . ASN A 1 123 ? -12.073 -11.014 19.941 1.00 94.81 123 ASN A O 1
ATOM 984 N N . ALA A 1 124 ? -14.107 -10.698 20.844 1.00 94.38 124 ALA A N 1
ATOM 985 C CA . ALA A 1 124 ? -14.829 -10.880 19.587 1.00 94.38 124 ALA A CA 1
ATOM 986 C C . ALA A 1 124 ? -14.612 -9.681 18.647 1.00 94.38 124 ALA A C 1
ATOM 988 O O . ALA A 1 124 ? -14.228 -9.890 17.496 1.00 94.38 124 ALA A O 1
ATOM 989 N N . THR A 1 125 ? -14.742 -8.443 19.142 1.00 94.06 125 THR A N 1
ATOM 990 C CA . THR A 1 125 ? -14.490 -7.232 18.342 1.00 94.06 125 THR A CA 1
ATOM 991 C C . THR A 1 125 ? -13.034 -7.149 17.873 1.00 94.06 125 THR A C 1
ATOM 993 O O . THR A 1 125 ? -12.788 -6.946 16.689 1.00 94.06 125 THR A O 1
ATOM 996 N N . ILE A 1 126 ? -12.051 -7.407 18.750 1.00 94.44 126 ILE A N 1
ATOM 997 C CA . ILE A 1 126 ? -10.625 -7.429 18.366 1.00 94.44 126 ILE A CA 1
ATOM 998 C C . ILE A 1 126 ? -10.342 -8.518 17.319 1.00 94.44 126 ILE A C 1
ATOM 1000 O O . ILE A 1 126 ? -9.519 -8.311 16.427 1.00 94.44 126 ILE A O 1
ATOM 1004 N N . ARG A 1 127 ? -10.999 -9.685 17.396 1.00 94.88 127 ARG A N 1
ATOM 1005 C CA . ARG A 1 127 ? -10.868 -10.723 16.362 1.00 94.88 127 ARG A CA 1
ATOM 1006 C C . ARG A 1 127 ? -11.432 -10.239 15.028 1.00 94.88 127 ARG A C 1
ATOM 1008 O O . ARG A 1 127 ? -10.756 -10.397 14.018 1.00 94.88 127 ARG A O 1
ATOM 1015 N N . GLN A 1 128 ? -12.618 -9.629 15.040 1.00 93.38 128 GLN A N 1
ATOM 1016 C CA . GLN A 1 128 ? -13.243 -9.078 13.839 1.00 93.38 128 GLN A CA 1
ATOM 1017 C C . GLN A 1 128 ? -12.353 -8.015 13.186 1.00 93.38 128 GLN A C 1
ATOM 1019 O O . GLN A 1 128 ? -12.098 -8.121 11.993 1.00 93.38 128 GLN A O 1
ATOM 1024 N N . PHE A 1 129 ? -11.820 -7.072 13.971 1.00 93.56 129 PHE A N 1
ATOM 1025 C CA . PHE A 1 129 ? -10.850 -6.062 13.534 1.00 93.56 129 PHE A CA 1
ATOM 1026 C C . PHE A 1 129 ? -9.633 -6.687 12.831 1.00 93.56 129 PHE A C 1
ATOM 1028 O O . PHE A 1 129 ? -9.315 -6.337 11.698 1.00 93.56 129 PHE A O 1
ATOM 1035 N N . LYS A 1 130 ? -8.973 -7.670 13.459 1.00 92.69 130 LYS A N 1
ATOM 1036 C CA . LYS A 1 130 ? -7.796 -8.319 12.855 1.00 92.69 130 LYS A CA 1
ATOM 1037 C C . LYS A 1 130 ? -8.129 -9.004 11.531 1.00 92.69 130 LYS A C 1
ATOM 1039 O O . LYS A 1 130 ? -7.366 -8.880 10.580 1.00 92.69 130 LYS A O 1
ATOM 1044 N N . THR A 1 131 ? -9.251 -9.724 11.480 1.00 92.19 131 THR A N 1
ATOM 1045 C CA . THR A 1 131 ? -9.679 -10.464 10.288 1.00 92.19 131 THR A CA 1
ATOM 1046 C C . THR A 1 131 ? -10.170 -9.542 9.171 1.00 92.19 131 THR A C 1
ATOM 1048 O O . THR A 1 131 ? -9.889 -9.827 8.009 1.00 92.19 131 THR A O 1
ATOM 1051 N N . SER A 1 132 ? -10.854 -8.430 9.471 1.00 89.62 132 SER A N 1
ATOM 1052 C CA . SER A 1 132 ? -11.246 -7.467 8.436 1.00 89.62 132 SER A CA 1
ATOM 1053 C C . SER A 1 132 ? -10.010 -6.835 7.797 1.00 89.62 132 SER A C 1
ATOM 1055 O O . SER A 1 132 ? -9.859 -6.942 6.580 1.00 89.62 132 SER A O 1
ATOM 1057 N N . THR A 1 133 ? -9.077 -6.301 8.594 1.00 88.88 133 THR A N 1
ATOM 1058 C CA . THR A 1 133 ? -7.871 -5.630 8.081 1.00 88.88 133 THR A CA 1
ATOM 1059 C C . THR A 1 133 ? -6.983 -6.549 7.230 1.00 88.88 133 THR A C 1
ATOM 1061 O O . THR A 1 133 ? -6.542 -6.130 6.159 1.00 88.88 133 THR A O 1
ATOM 1064 N N . THR A 1 134 ? -6.750 -7.809 7.629 1.00 88.44 134 THR A N 1
ATOM 1065 C CA . THR A 1 134 ? -5.988 -8.757 6.787 1.00 88.44 134 THR A CA 1
ATOM 1066 C C . THR A 1 134 ? -6.755 -9.163 5.528 1.00 88.44 134 THR A C 1
ATOM 1068 O O . THR A 1 134 ? -6.169 -9.218 4.443 1.00 88.44 134 THR A O 1
ATOM 1071 N N . SER A 1 135 ? -8.067 -9.411 5.628 1.00 87.06 135 SER A N 1
ATOM 1072 C CA . SER A 1 135 ? -8.880 -9.834 4.478 1.00 87.06 135 SER A CA 1
ATOM 1073 C C . SER A 1 135 ? -9.013 -8.749 3.404 1.00 87.06 135 SER A C 1
ATOM 1075 O O . SER A 1 135 ? -8.966 -9.061 2.216 1.00 87.06 135 SER A O 1
ATOM 1077 N N . GLU A 1 136 ? -9.116 -7.476 3.792 1.00 82.81 136 GLU A N 1
ATOM 1078 C CA . GLU A 1 136 ? -9.232 -6.348 2.865 1.00 82.81 136 GLU A CA 1
ATOM 1079 C C . GLU A 1 136 ? -7.928 -6.083 2.105 1.00 82.81 136 GLU A C 1
ATOM 1081 O O . GLU A 1 136 ? -7.943 -5.914 0.881 1.00 82.81 136 GLU A O 1
ATOM 1086 N N . PHE A 1 137 ? -6.793 -6.138 2.805 1.00 84.50 137 PHE A N 1
ATOM 1087 C CA . PHE A 1 137 ? -5.469 -6.071 2.190 1.00 84.50 137 PHE A CA 1
ATOM 1088 C C . PHE A 1 137 ? -5.252 -7.232 1.204 1.00 84.50 137 PHE A C 1
ATOM 1090 O O . PHE A 1 137 ? -4.922 -7.008 0.037 1.00 84.50 137 PHE A O 1
ATOM 1097 N N . SER A 1 138 ? -5.550 -8.463 1.633 1.00 84.75 138 SER A N 1
ATOM 1098 C CA . SER A 1 138 ? -5.434 -9.670 0.799 1.00 84.75 138 SER A CA 1
ATOM 1099 C C . SER A 1 138 ? -6.339 -9.606 -0.440 1.00 84.75 138 SER A C 1
ATOM 1101 O O . SER A 1 138 ? -5.893 -9.899 -1.548 1.00 84.75 138 SER A O 1
ATOM 1103 N N . ARG A 1 139 ? -7.593 -9.148 -0.290 1.00 81.38 139 ARG A N 1
ATOM 1104 C CA . ARG A 1 139 ? -8.543 -8.921 -1.397 1.00 81.38 139 ARG A CA 1
ATOM 1105 C C . ARG A 1 139 ? -8.001 -7.911 -2.411 1.00 81.38 139 ARG A C 1
ATOM 1107 O O . ARG A 1 139 ? -8.141 -8.122 -3.613 1.00 81.38 139 ARG A O 1
ATOM 1114 N N . THR A 1 140 ? -7.375 -6.837 -1.936 1.00 78.50 140 THR A N 1
ATOM 1115 C CA . THR A 1 140 ? -6.811 -5.776 -2.786 1.00 78.50 140 THR A CA 1
ATOM 1116 C C . THR A 1 140 ? -5.613 -6.286 -3.591 1.00 78.50 140 THR A C 1
ATOM 1118 O O . THR A 1 140 ? -5.542 -6.073 -4.801 1.00 78.50 140 THR A O 1
ATOM 1121 N N . LEU A 1 141 ? -4.712 -7.045 -2.961 1.00 78.25 141 LEU A N 1
ATOM 1122 C CA . LEU A 1 141 ? -3.585 -7.688 -3.646 1.00 78.25 141 LEU A CA 1
ATOM 1123 C C . LEU A 1 141 ? -4.035 -8.760 -4.645 1.00 78.25 141 LEU A C 1
ATOM 1125 O O . LEU A 1 141 ? -3.484 -8.851 -5.743 1.00 78.25 141 LEU A O 1
ATOM 1129 N N . GLN A 1 142 ? -5.051 -9.550 -4.295 1.00 81.25 142 GLN A N 1
ATOM 1130 C CA . GLN A 1 142 ? -5.594 -10.568 -5.188 1.00 81.25 142 GLN A CA 1
ATOM 1131 C C . GLN A 1 142 ? -6.267 -9.941 -6.419 1.00 81.25 142 GLN A C 1
ATOM 1133 O O . GLN A 1 142 ? -6.012 -10.388 -7.533 1.00 81.25 142 GLN A O 1
ATOM 1138 N N . LEU A 1 143 ? -7.013 -8.841 -6.250 1.00 78.56 143 LEU A N 1
ATOM 1139 C CA . LEU A 1 143 ? -7.578 -8.068 -7.362 1.00 78.56 143 LEU A CA 1
ATOM 1140 C C . LEU A 1 143 ? -6.490 -7.590 -8.342 1.00 78.56 143 LEU A C 1
ATOM 1142 O O . LEU A 1 143 ? -6.646 -7.743 -9.552 1.00 78.56 143 LEU A O 1
ATOM 1146 N N . ILE A 1 144 ? -5.363 -7.077 -7.836 1.00 72.88 144 ILE A N 1
ATOM 1147 C CA . ILE A 1 144 ? -4.219 -6.658 -8.667 1.00 72.88 144 ILE A CA 1
ATOM 1148 C C . ILE A 1 144 ? -3.645 -7.849 -9.458 1.00 72.88 144 ILE A C 1
ATOM 1150 O O . ILE A 1 144 ? -3.353 -7.715 -10.651 1.00 72.88 144 ILE A O 1
ATOM 1154 N N . ARG A 1 145 ? -3.516 -9.029 -8.835 1.00 74.50 145 ARG A N 1
ATOM 1155 C CA . ARG A 1 145 ? -3.015 -10.252 -9.495 1.00 74.50 145 ARG A CA 1
ATOM 1156 C C . ARG A 1 145 ? -3.970 -10.782 -10.562 1.00 74.50 145 ARG A C 1
ATOM 1158 O O . ARG A 1 145 ? -3.522 -11.106 -11.661 1.00 74.50 145 ARG A O 1
ATOM 1165 N N . ASP A 1 146 ? -5.266 -10.826 -10.274 1.00 74.50 146 ASP A N 1
ATOM 1166 C CA . ASP A 1 146 ? -6.273 -11.336 -11.208 1.00 74.50 146 ASP A CA 1
ATOM 1167 C C . ASP A 1 146 ? -6.455 -10.403 -12.410 1.00 74.50 146 ASP A C 1
ATOM 1169 O O . ASP A 1 146 ? -6.515 -10.879 -13.546 1.00 74.50 146 ASP A O 1
ATOM 1173 N N . ILE A 1 147 ? -6.417 -9.081 -12.197 1.00 70.62 147 ILE A N 1
ATOM 1174 C CA . ILE A 1 147 ? -6.347 -8.097 -13.287 1.00 70.62 147 ILE A CA 1
ATOM 1175 C C . ILE A 1 147 ? -5.066 -8.313 -14.114 1.00 70.62 147 ILE A C 1
ATOM 1177 O O . ILE A 1 147 ? -5.147 -8.349 -15.344 1.00 70.62 147 ILE A O 1
ATOM 1181 N N . THR A 1 148 ? -3.912 -8.537 -13.468 1.00 65.62 148 THR A N 1
ATOM 1182 C CA . THR A 1 148 ? -2.620 -8.768 -14.148 1.00 65.62 148 THR A CA 1
ATOM 1183 C C . THR A 1 148 ? -2.610 -10.027 -15.019 1.00 65.62 148 THR A C 1
ATOM 1185 O O . THR A 1 148 ? -2.089 -10.006 -16.136 1.00 65.62 148 THR A O 1
ATOM 1188 N N . HIS A 1 149 ? -3.174 -11.133 -14.529 1.00 66.06 149 HIS A N 1
ATOM 1189 C CA . HIS A 1 149 ? -3.205 -12.402 -15.256 1.00 66.06 149 HIS A CA 1
ATOM 1190 C C . HIS A 1 149 ? -4.306 -12.439 -16.323 1.00 66.06 149 HIS A C 1
ATOM 1192 O O . HIS A 1 149 ? -4.017 -12.727 -17.486 1.00 66.06 149 HIS A O 1
ATOM 1198 N N . GLY A 1 150 ? -5.551 -12.120 -15.950 1.00 63.09 150 GLY A N 1
ATOM 1199 C CA . GLY A 1 150 ? -6.731 -12.291 -16.806 1.00 63.09 150 GLY A CA 1
ATOM 1200 C C . GLY A 1 150 ? -6.720 -11.439 -18.076 1.00 63.09 150 GLY A C 1
ATOM 1201 O O . GLY A 1 150 ? -7.358 -11.797 -19.060 1.00 63.09 150 GLY A O 1
ATOM 1202 N N . ASN A 1 151 ? -5.948 -10.350 -18.079 1.00 60.47 151 ASN A N 1
ATOM 1203 C CA . ASN A 1 151 ? -5.789 -9.450 -19.220 1.00 60.47 151 ASN A CA 1
ATOM 1204 C C . ASN A 1 151 ? -4.410 -9.589 -19.912 1.00 60.47 151 ASN A C 1
ATOM 1206 O O . ASN A 1 151 ? -4.041 -8.768 -20.750 1.00 60.47 151 ASN A O 1
ATOM 1210 N N . THR A 1 152 ? -3.645 -10.645 -19.607 1.00 63.31 152 THR A N 1
ATOM 1211 C CA . THR A 1 152 ? -2.412 -11.058 -20.316 1.00 63.31 152 THR A CA 1
ATOM 1212 C C . THR A 1 152 ? -1.259 -10.042 -20.365 1.00 63.31 152 THR A C 1
ATOM 1214 O O . THR A 1 152 ? -0.425 -10.101 -21.271 1.00 63.31 152 THR A O 1
ATOM 1217 N N . PHE A 1 153 ? -1.155 -9.124 -19.398 1.00 65.12 153 PHE A N 1
ATOM 1218 C CA . PHE A 1 153 ? -0.130 -8.073 -19.441 1.00 65.12 153 PHE A CA 1
ATOM 1219 C C . PHE A 1 153 ? 1.272 -8.662 -19.493 1.00 65.12 153 PHE A C 1
ATOM 1221 O O . PHE A 1 153 ? 1.627 -9.509 -18.675 1.00 65.12 153 PHE A O 1
ATOM 1228 N N . ILE A 1 154 ? 2.109 -8.158 -20.395 1.00 63.06 154 ILE A N 1
ATOM 1229 C CA . ILE A 1 154 ? 3.536 -8.456 -20.361 1.00 63.06 154 ILE A CA 1
ATOM 1230 C C . ILE A 1 154 ? 4.095 -7.790 -19.100 1.00 63.06 154 ILE A C 1
ATOM 1232 O O . ILE A 1 154 ? 4.234 -6.569 -19.057 1.00 63.06 154 ILE A O 1
ATOM 1236 N N . SER A 1 155 ? 4.415 -8.586 -18.074 1.00 59.38 155 SER A N 1
ATOM 1237 C CA . SER A 1 155 ? 5.041 -8.066 -16.855 1.00 59.38 155 SER A CA 1
ATOM 1238 C C . SER A 1 155 ? 6.325 -7.305 -17.208 1.00 59.38 155 SER A C 1
ATOM 1240 O O . SER A 1 155 ? 6.979 -7.620 -18.204 1.00 59.38 155 SER A O 1
ATOM 1242 N N . SER A 1 156 ? 6.720 -6.310 -16.407 1.00 57.38 156 SER A N 1
ATOM 1243 C CA . SER A 1 156 ? 7.867 -5.423 -16.702 1.00 57.38 156 SER A CA 1
ATOM 1244 C C . SER A 1 156 ? 9.166 -6.178 -17.032 1.00 57.38 156 SER A C 1
ATOM 1246 O O . SER A 1 156 ? 9.981 -5.723 -17.833 1.00 57.38 156 SER A O 1
ATOM 1248 N N . PHE A 1 157 ? 9.309 -7.394 -16.504 1.00 61.06 157 PHE A N 1
ATOM 1249 C CA . PHE A 1 157 ? 10.447 -8.291 -16.707 1.00 61.06 157 PHE A CA 1
ATOM 1250 C C . PHE A 1 157 ? 10.210 -9.421 -17.726 1.00 61.06 157 PHE A C 1
ATOM 1252 O O . PHE A 1 157 ? 11.085 -10.271 -17.933 1.00 61.06 157 PHE A O 1
ATOM 1259 N N . ARG A 1 158 ? 9.063 -9.405 -18.414 1.00 65.12 158 ARG A N 1
ATOM 1260 C CA . ARG A 1 158 ? 8.632 -10.363 -19.445 1.00 65.12 158 ARG A CA 1
ATOM 1261 C C . ARG A 1 158 ? 8.694 -11.806 -18.925 1.00 65.12 158 ARG A C 1
ATOM 1263 O O . ARG A 1 158 ? 9.380 -12.645 -19.515 1.00 65.12 158 ARG A O 1
ATOM 1270 N N . LEU A 1 159 ? 8.046 -12.060 -17.785 1.00 66.75 159 LEU A N 1
ATOM 1271 C CA . LEU A 1 159 ? 8.071 -13.356 -17.086 1.00 66.75 159 LEU A CA 1
ATOM 1272 C C . LEU A 1 159 ? 6.877 -14.263 -17.437 1.00 66.75 159 LEU A C 1
ATOM 1274 O O . LEU A 1 159 ? 7.026 -15.481 -17.442 1.00 66.75 159 LEU A O 1
ATOM 1278 N N . ASN A 1 160 ? 5.740 -13.686 -17.837 1.00 61.69 160 ASN A N 1
ATOM 1279 C CA . ASN A 1 160 ? 4.542 -14.404 -18.286 1.00 61.69 160 ASN A CA 1
ATOM 1280 C C . ASN A 1 160 ? 4.429 -14.506 -19.809 1.00 61.69 160 ASN A C 1
ATOM 1282 O O . ASN A 1 160 ? 4.111 -15.571 -20.330 1.00 61.69 160 ASN A O 1
ATOM 1286 N N . TRP A 1 161 ? 4.706 -13.421 -20.527 1.00 65.75 161 TRP A N 1
ATOM 1287 C CA . TRP A 1 161 ? 4.557 -13.335 -21.979 1.00 65.75 161 TRP A CA 1
ATOM 1288 C C . TRP A 1 161 ? 5.835 -12.791 -22.633 1.00 65.75 161 TRP A C 1
ATOM 1290 O O . TRP A 1 161 ? 6.546 -11.953 -22.071 1.00 65.75 161 TRP A O 1
ATOM 1300 N N . ARG A 1 162 ? 6.155 -13.281 -23.837 1.00 61.31 162 ARG A N 1
ATOM 1301 C CA . ARG A 1 162 ? 7.281 -12.802 -24.657 1.00 61.31 162 ARG A CA 1
ATOM 1302 C C . ARG A 1 162 ? 6.877 -12.610 -26.113 1.00 61.31 162 ARG A C 1
ATOM 1304 O O . ARG A 1 162 ? 6.087 -13.386 -26.635 1.00 61.31 162 ARG A O 1
ATOM 1311 N N . TRP A 1 163 ? 7.494 -11.644 -26.778 1.00 61.88 163 TRP A N 1
ATOM 1312 C CA . TRP A 1 163 ? 7.437 -11.499 -28.233 1.00 61.88 163 TRP A CA 1
ATOM 1313 C C . TRP A 1 163 ? 8.180 -12.646 -28.941 1.00 61.88 163 TRP A C 1
ATOM 1315 O O . TRP A 1 163 ? 9.163 -13.179 -28.413 1.00 61.88 163 TRP A O 1
ATOM 1325 N N . LEU A 1 164 ? 7.716 -12.999 -30.138 1.00 54.25 164 LEU A N 1
ATOM 1326 C CA . LEU A 1 164 ? 8.382 -13.846 -31.126 1.00 54.25 164 LEU A CA 1
ATOM 1327 C C . LEU A 1 164 ? 8.614 -13.038 -32.413 1.00 54.25 164 LEU A C 1
ATOM 1329 O O . LEU A 1 164 ? 7.906 -12.070 -32.680 1.00 54.25 164 LEU A O 1
ATOM 1333 N N . VAL A 1 165 ? 9.572 -13.479 -33.228 1.00 54.22 165 VAL A N 1
ATOM 1334 C CA . VAL A 1 165 ? 9.810 -12.979 -34.590 1.00 54.22 165 VAL A CA 1
ATOM 1335 C C . VAL A 1 165 ? 9.646 -14.167 -35.536 1.00 54.22 165 VAL A C 1
ATOM 1337 O O . VAL A 1 165 ? 10.217 -15.225 -35.274 1.00 54.22 165 VAL A O 1
ATOM 1340 N N . VAL A 1 166 ? 8.836 -14.022 -36.589 1.00 50.47 166 VAL A N 1
ATOM 1341 C CA . VAL A 1 166 ? 8.462 -15.116 -37.506 1.00 50.47 166 VAL A CA 1
ATOM 1342 C C . VAL A 1 166 ? 8.489 -14.614 -38.953 1.00 50.47 166 VAL A C 1
ATOM 1344 O O . VAL A 1 166 ? 8.064 -13.495 -39.234 1.00 50.47 166 VAL A O 1
ATOM 1347 N N . GLY A 1 167 ? 9.006 -15.429 -39.876 1.00 48.94 167 GLY A N 1
ATOM 1348 C CA . GLY A 1 167 ? 9.077 -15.096 -41.300 1.00 48.94 167 GLY A CA 1
ATOM 1349 C C . GLY A 1 167 ? 7.763 -15.364 -42.042 1.00 48.94 167 GLY A C 1
ATOM 1350 O O . GLY A 1 167 ? 7.289 -16.490 -42.025 1.00 48.94 167 GLY A O 1
ATOM 1351 N N . LYS A 1 168 ? 7.232 -14.313 -42.685 1.00 50.03 168 LYS A N 1
ATOM 1352 C CA . LYS A 1 168 ? 6.162 -14.234 -43.711 1.00 50.03 168 LYS A CA 1
ATOM 1353 C C . LYS A 1 168 ? 5.097 -15.353 -43.791 1.00 50.03 168 LYS A C 1
ATOM 1355 O O . LYS A 1 168 ? 5.374 -16.444 -44.279 1.00 50.03 168 LYS A O 1
ATOM 1360 N N . SER A 1 169 ? 3.842 -14.931 -43.560 1.00 47.56 169 SER A N 1
ATOM 1361 C CA . SER A 1 169 ? 2.546 -15.596 -43.863 1.00 47.56 169 SER A CA 1
ATOM 1362 C C . SER A 1 169 ? 2.249 -16.921 -43.128 1.00 47.56 169 SER A C 1
ATOM 1364 O O . SER A 1 169 ? 3.111 -17.780 -43.015 1.00 47.56 169 SER A O 1
ATOM 1366 N N . ASP A 1 170 ? 1.048 -17.163 -42.590 1.00 39.34 170 ASP A N 1
ATOM 1367 C CA . ASP A 1 170 ? -0.197 -16.366 -42.560 1.00 39.34 170 ASP A CA 1
ATOM 1368 C C . ASP A 1 170 ? -0.675 -16.119 -41.117 1.00 39.34 170 ASP A C 1
ATOM 1370 O O . ASP A 1 170 ? -0.508 -16.993 -40.274 1.00 39.34 170 ASP A O 1
ATOM 1374 N N . ASN A 1 171 ? -1.322 -14.966 -40.869 1.00 43.34 171 ASN A N 1
ATOM 1375 C CA . ASN A 1 171 ? -2.139 -14.618 -39.684 1.00 43.34 171 ASN A CA 1
ATOM 1376 C C . ASN A 1 171 ? -1.531 -14.914 -38.278 1.00 43.34 171 ASN A C 1
ATOM 1378 O O . ASN A 1 171 ? -1.449 -16.054 -37.837 1.00 43.34 171 ASN A O 1
ATOM 1382 N N . SER A 1 172 ? -1.190 -13.936 -37.427 1.00 48.78 172 SER A N 1
ATOM 1383 C CA . SER A 1 172 ? -1.660 -12.540 -37.345 1.00 48.78 172 SER A CA 1
ATOM 1384 C C . SER A 1 172 ? -0.757 -11.677 -36.446 1.00 48.78 172 SER A C 1
ATOM 1386 O O . SER A 1 172 ? 0.039 -12.193 -35.663 1.00 48.78 172 SER A O 1
ATOM 1388 N N . THR A 1 173 ? -1.009 -10.363 -36.427 1.00 43.56 173 THR A N 1
ATOM 1389 C CA . THR A 1 173 ? -0.735 -9.507 -35.255 1.00 43.56 173 THR A CA 1
ATOM 1390 C C . THR A 1 173 ? -1.817 -8.457 -35.060 1.00 43.56 173 THR A C 1
ATOM 1392 O O . THR A 1 173 ? -2.455 -8.041 -36.021 1.00 43.56 173 THR A O 1
ATOM 1395 N N . VAL A 1 174 ? -1.913 -7.938 -33.834 1.00 44.91 174 VAL A N 1
ATOM 1396 C CA . VAL A 1 174 ? -2.330 -6.551 -33.586 1.00 44.91 174 VAL A CA 1
ATOM 1397 C C . VAL A 1 174 ? -1.045 -5.792 -33.194 1.00 44.91 174 VAL A C 1
ATOM 1399 O O . VAL A 1 174 ? -0.576 -5.949 -32.066 1.00 44.91 174 VAL A O 1
ATOM 1402 N N . PRO A 1 175 ? -0.362 -5.102 -34.127 1.00 52.56 175 PRO A N 1
ATOM 1403 C CA . PRO A 1 175 ? 1.060 -4.779 -33.964 1.00 52.56 175 PRO A CA 1
ATOM 1404 C C . PRO A 1 175 ? 1.290 -3.423 -33.276 1.00 52.56 175 PRO A C 1
ATOM 1406 O O . PRO A 1 175 ? 1.539 -2.463 -33.987 1.00 52.56 175 PRO A O 1
ATOM 1409 N N . ILE A 1 176 ? 1.190 -3.313 -31.938 1.00 43.88 176 ILE A N 1
ATOM 1410 C CA . ILE A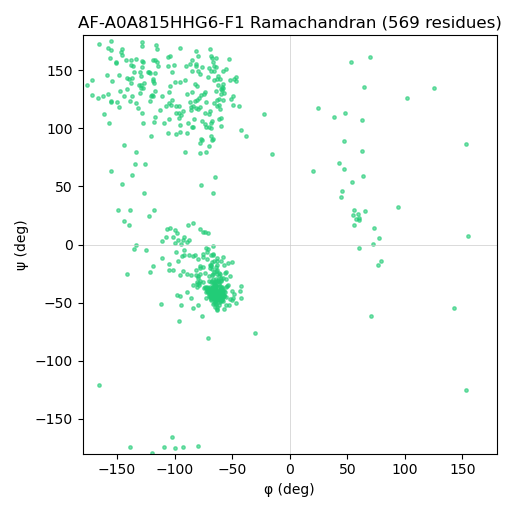 1 176 ? 1.396 -2.041 -31.183 1.00 43.88 176 ILE A CA 1
ATOM 1411 C C . ILE A 1 176 ? 2.851 -1.497 -31.288 1.00 43.88 176 ILE A C 1
ATOM 1413 O O . ILE A 1 176 ? 3.771 -2.243 -31.600 1.00 43.88 176 ILE A O 1
ATOM 1417 N N . GLY A 1 177 ? 3.062 -0.203 -31.004 1.00 48.34 177 GLY A N 1
ATOM 1418 C CA . GLY A 1 177 ? 4.331 0.563 -31.158 1.00 48.34 177 GLY A CA 1
ATOM 1419 C C . GLY A 1 177 ? 4.285 1.914 -30.398 1.00 48.34 177 GLY A C 1
ATOM 1420 O O . GLY A 1 177 ? 4.025 1.813 -29.210 1.00 48.34 177 GLY A O 1
ATOM 1421 N N . ALA A 1 178 ? 4.452 3.129 -30.994 1.00 41.75 178 ALA A N 1
ATOM 1422 C CA . ALA A 1 178 ? 4.437 4.454 -30.295 1.00 41.75 178 ALA A CA 1
ATOM 1423 C C . ALA A 1 178 ? 3.794 5.778 -31.008 1.00 41.75 178 ALA A C 1
ATOM 1425 O O . ALA A 1 178 ? 4.166 6.027 -32.152 1.00 41.75 178 ALA A O 1
ATOM 1426 N N . ILE A 1 179 ? 2.842 6.626 -30.454 1.00 49.97 179 ILE A N 1
ATOM 1427 C CA . ILE A 1 179 ? 2.425 8.042 -30.918 1.00 49.97 179 ILE A CA 1
ATOM 1428 C C . ILE A 1 179 ? 3.032 9.189 -30.071 1.00 49.97 179 ILE A C 1
ATOM 1430 O O . ILE A 1 179 ? 2.675 9.291 -28.912 1.00 49.97 179 ILE A O 1
ATOM 1434 N N . SER A 1 180 ? 3.755 10.168 -30.628 1.00 55.69 180 SER A N 1
ATOM 1435 C CA . SER A 1 180 ? 4.553 11.149 -29.850 1.00 55.69 180 SER A CA 1
ATOM 1436 C C . SER A 1 180 ? 4.207 12.665 -29.966 1.00 55.69 180 SER A C 1
ATOM 1438 O O . SER A 1 180 ? 4.277 13.168 -31.085 1.00 55.69 180 SER A O 1
ATOM 1440 N N . PRO A 1 181 ? 3.976 13.457 -28.877 1.00 49.44 181 PRO A N 1
ATOM 1441 C CA . PRO A 1 181 ? 3.882 14.931 -28.891 1.00 49.44 181 PRO A CA 1
ATOM 1442 C C . PRO A 1 181 ? 5.264 15.618 -28.774 1.00 49.44 181 PRO A C 1
ATOM 1444 O O . PRO A 1 181 ? 5.468 16.729 -29.255 1.00 49.44 181 PRO A O 1
ATOM 1447 N N . THR A 1 182 ? 6.219 14.924 -28.159 1.00 53.25 182 THR A N 1
ATOM 1448 C CA . THR A 1 182 ? 7.663 14.926 -28.402 1.00 53.25 182 THR A CA 1
ATOM 1449 C C . THR A 1 182 ? 7.983 13.488 -28.743 1.00 53.25 182 THR A C 1
ATOM 1451 O O . THR A 1 182 ? 7.358 12.588 -28.181 1.00 53.25 182 THR A O 1
ATOM 1454 N N . ASN A 1 183 ? 8.976 13.252 -29.604 1.00 56.28 183 ASN A N 1
ATOM 1455 C CA . ASN A 1 183 ? 9.297 11.927 -30.151 1.00 56.28 183 ASN A CA 1
ATOM 1456 C C . ASN A 1 183 ? 9.444 10.784 -29.114 1.00 56.28 183 ASN A C 1
ATOM 1458 O O . ASN A 1 183 ? 9.334 9.633 -29.528 1.00 56.28 183 ASN A O 1
ATOM 1462 N N . ASN A 1 184 ? 9.583 11.066 -27.809 1.00 51.81 184 ASN A N 1
ATOM 1463 C CA . ASN A 1 184 ? 9.771 10.076 -26.741 1.00 51.81 184 ASN A CA 1
ATOM 1464 C C . ASN A 1 184 ? 8.606 9.882 -25.743 1.00 51.81 184 ASN A C 1
ATOM 1466 O O . ASN A 1 184 ? 8.642 8.909 -24.991 1.00 51.81 184 ASN A O 1
ATOM 1470 N N . CYS A 1 185 ? 7.577 10.729 -25.705 1.00 56.75 185 CYS A N 1
ATOM 1471 C CA . CYS A 1 185 ? 6.358 10.422 -24.943 1.00 56.75 185 CYS A CA 1
ATOM 1472 C C . CYS A 1 185 ? 5.355 9.791 -25.921 1.00 56.75 185 CYS A C 1
ATOM 1474 O O . CYS A 1 185 ? 4.690 10.557 -26.577 1.00 56.75 185 CYS A O 1
ATOM 1476 N N . SER A 1 186 ? 5.170 8.463 -26.064 1.00 52.16 186 SER A N 1
ATOM 1477 C CA . SER A 1 186 ? 4.609 7.934 -27.331 1.00 52.16 186 SER A CA 1
ATOM 1478 C C . SER A 1 186 ? 3.309 6.983 -27.470 1.00 52.16 186 SER A C 1
ATOM 1480 O O . SER A 1 186 ? 3.631 5.896 -27.872 1.00 52.16 186 SER A O 1
ATOM 1482 N N . CYS A 1 187 ? 1.952 7.284 -27.241 1.00 46.03 187 CYS A N 1
ATOM 1483 C CA . CYS A 1 187 ? 0.555 6.668 -26.752 1.00 46.03 187 CYS A CA 1
ATOM 1484 C C . CYS A 1 187 ? 0.117 5.366 -25.880 1.00 46.03 187 CYS A C 1
ATOM 1486 O O . CYS A 1 187 ? -0.482 4.463 -26.451 1.00 46.03 187 CYS A O 1
ATOM 1488 N N . GLY A 1 188 ? 0.443 5.147 -24.570 1.00 50.03 188 GLY A N 1
ATOM 1489 C CA . GLY A 1 188 ? 0.424 3.812 -23.832 1.00 50.03 188 GLY A CA 1
ATOM 1490 C C . GLY A 1 188 ? 1.484 3.330 -22.729 1.00 50.03 188 GLY A C 1
ATOM 1491 O O . GLY A 1 188 ? 1.067 3.030 -21.614 1.00 50.03 188 GLY A O 1
ATOM 1492 N N . THR A 1 189 ? 2.830 3.276 -22.893 1.00 48.81 189 THR A N 1
ATOM 1493 C CA . THR A 1 189 ? 3.890 2.889 -21.867 1.00 48.81 189 THR A CA 1
ATOM 1494 C C . THR A 1 189 ? 3.999 3.564 -20.468 1.00 48.81 189 THR A C 1
ATOM 1496 O O . THR A 1 189 ? 4.694 3.008 -19.618 1.00 48.81 189 THR A O 1
ATOM 1499 N N . ARG A 1 190 ? 3.387 4.718 -20.177 1.00 49.34 190 ARG A N 1
ATOM 1500 C CA . ARG A 1 190 ? 3.553 5.571 -18.975 1.00 49.34 190 ARG A CA 1
ATOM 1501 C C . ARG A 1 190 ? 2.286 6.423 -18.828 1.00 49.34 190 ARG A C 1
ATOM 1503 O O . ARG A 1 190 ? 2.159 7.339 -19.618 1.00 49.34 190 ARG A O 1
ATOM 1510 N N . SER A 1 191 ? 1.329 6.186 -17.925 1.00 52.62 191 SER A N 1
ATOM 1511 C CA . SER A 1 191 ? 0.062 6.977 -17.919 1.00 52.62 191 SER A CA 1
ATOM 1512 C C . SER A 1 191 ? 0.206 8.429 -17.464 1.00 52.62 191 SER A C 1
ATOM 1514 O O . SER A 1 191 ? -0.788 9.123 -17.262 1.00 52.62 191 SER A O 1
ATOM 1516 N N . ASP A 1 192 ? 1.428 8.910 -17.310 1.00 48.44 192 ASP A N 1
ATOM 1517 C CA . ASP A 1 192 ? 1.730 10.172 -16.677 1.00 48.44 192 ASP A CA 1
ATOM 1518 C C . ASP A 1 192 ? 2.282 11.218 -17.671 1.00 48.44 192 ASP A C 1
ATOM 1520 O O . ASP A 1 192 ? 1.703 12.288 -17.803 1.00 48.44 192 ASP A O 1
ATOM 1524 N N . CYS A 1 193 ? 3.309 10.866 -18.459 1.00 68.31 193 CYS A N 1
ATOM 1525 C CA . CYS A 1 193 ? 4.152 11.718 -19.318 1.00 68.31 193 CYS A CA 1
ATOM 1526 C C . CYS A 1 193 ? 3.642 13.121 -19.624 1.00 68.31 193 CYS A C 1
ATOM 1528 O O . CYS A 1 193 ? 3.230 13.496 -20.727 1.00 68.31 193 CYS A O 1
ATOM 1530 N N . VAL A 1 194 ? 3.840 13.925 -18.597 1.00 62.47 194 VAL A N 1
ATOM 1531 C CA . VAL A 1 194 ? 4.096 15.329 -18.736 1.00 62.47 194 VAL A CA 1
ATOM 1532 C C . VAL A 1 194 ? 5.362 15.471 -19.571 1.00 62.47 194 VAL A C 1
ATOM 1534 O O . VAL A 1 194 ? 6.463 15.113 -19.152 1.00 62.47 194 VAL A O 1
ATOM 1537 N N . GLN A 1 195 ? 5.199 15.927 -20.810 1.00 67.19 195 GLN A N 1
ATOM 1538 C CA . GLN A 1 195 ? 6.273 16.693 -21.414 1.00 67.19 195 GLN A CA 1
ATOM 1539 C C . GLN A 1 195 ? 6.158 18.118 -20.872 1.00 67.19 195 GLN A C 1
ATOM 1541 O O . GLN A 1 195 ? 5.047 18.671 -20.860 1.00 67.19 195 GLN A O 1
ATOM 1546 N N . PRO A 1 196 ? 7.277 18.747 -20.491 1.00 57.00 196 PRO A N 1
ATOM 1547 C CA . PRO A 1 196 ? 7.351 20.190 -20.449 1.00 57.00 196 PRO A CA 1
ATOM 1548 C C . PRO A 1 196 ? 7.070 20.704 -21.865 1.00 57.00 196 PRO A C 1
ATOM 1550 O O . PRO A 1 196 ? 7.916 20.623 -22.758 1.00 57.00 196 PRO A O 1
ATOM 1553 N N . GLY A 1 197 ? 5.849 21.195 -22.084 1.00 56.31 197 GLY A N 1
ATOM 1554 C CA . GLY A 1 197 ? 5.406 21.965 -23.250 1.00 56.31 197 GLY A CA 1
ATOM 1555 C C . GLY A 1 197 ? 6.122 23.315 -23.358 1.00 56.31 197 GLY A C 1
ATOM 1556 O O . GLY A 1 197 ? 5.497 24.372 -23.347 1.00 56.31 197 GLY A O 1
ATOM 1557 N N . GLY A 1 198 ? 7.448 23.246 -23.434 1.00 63.06 198 GLY A N 1
ATOM 1558 C CA . GLY A 1 198 ? 8.359 24.304 -23.826 1.00 63.06 198 GLY A CA 1
ATOM 1559 C C . GLY A 1 198 ? 8.685 24.271 -25.318 1.00 63.06 198 GLY A C 1
ATOM 1560 O O . GLY A 1 198 ? 8.161 23.469 -26.086 1.00 63.06 198 GLY A O 1
ATOM 1561 N N . ILE A 1 199 ? 9.602 25.140 -25.721 1.00 59.97 199 ILE A N 1
ATOM 1562 C CA . ILE A 1 199 ? 9.860 25.524 -27.112 1.00 59.97 199 ILE A CA 1
ATOM 1563 C C . ILE A 1 199 ? 10.962 24.638 -27.732 1.00 59.97 199 ILE A C 1
ATOM 1565 O O . ILE A 1 199 ? 12.103 24.735 -27.287 1.00 59.97 199 ILE A O 1
ATOM 1569 N N . TYR A 1 200 ? 10.643 23.811 -28.749 1.00 63.69 200 TYR A N 1
ATOM 1570 C CA . TYR A 1 200 ? 11.546 22.861 -29.462 1.00 63.69 200 TYR A CA 1
ATOM 1571 C C . TYR A 1 200 ? 11.750 23.182 -30.996 1.00 63.69 200 TYR A C 1
ATOM 1573 O O . TYR A 1 200 ? 10.911 23.886 -31.555 1.00 63.69 200 TYR A O 1
ATOM 1581 N N . MET A 1 201 ? 12.830 22.707 -31.688 1.00 55.19 201 MET A N 1
ATOM 1582 C CA . MET A 1 201 ? 13.273 23.147 -33.066 1.00 55.19 201 MET A CA 1
ATOM 1583 C C . MET A 1 201 ? 14.265 22.197 -33.874 1.00 55.19 201 MET A C 1
ATOM 1585 O O . MET A 1 201 ? 15.317 21.875 -33.338 1.00 55.19 201 MET A O 1
ATOM 1589 N N . LEU A 1 202 ? 14.056 21.755 -35.148 1.00 54.06 202 LEU A N 1
ATOM 1590 C CA . LEU A 1 202 ? 14.739 20.545 -35.776 1.00 54.06 202 LEU A CA 1
ATOM 1591 C C . LEU A 1 202 ? 15.919 20.678 -36.824 1.00 54.06 202 LEU A C 1
ATOM 1593 O O . LEU A 1 202 ? 16.038 21.717 -37.468 1.00 54.06 202 LEU A O 1
ATOM 1597 N N . GLY A 1 203 ? 16.732 19.600 -37.081 1.00 52.81 203 GLY A N 1
ATOM 1598 C CA . GLY A 1 203 ? 17.867 19.506 -38.086 1.00 52.81 203 GLY A CA 1
ATOM 1599 C C . GLY A 1 203 ? 18.339 18.090 -38.628 1.00 52.81 203 GLY A C 1
ATOM 1600 O O . GLY A 1 203 ? 17.916 17.077 -38.094 1.00 52.81 203 GLY A O 1
ATOM 1601 N N . TYR A 1 204 ? 19.190 17.991 -39.689 1.00 46.81 204 TYR A N 1
ATOM 1602 C CA . TYR A 1 204 ? 19.218 16.929 -40.775 1.00 46.81 204 TYR A CA 1
ATOM 1603 C C . TYR A 1 204 ? 20.217 15.695 -40.780 1.00 46.81 204 TYR A C 1
ATOM 1605 O O . TYR A 1 204 ? 20.917 15.458 -39.803 1.00 46.81 204 TYR A O 1
ATOM 1613 N N . ASN A 1 205 ? 20.222 14.855 -41.862 1.00 47.44 205 ASN A N 1
ATOM 1614 C CA . ASN A 1 205 ? 20.643 13.411 -41.956 1.00 47.44 205 ASN A CA 1
ATOM 1615 C C . ASN A 1 205 ? 21.096 12.919 -43.394 1.00 47.44 205 ASN A C 1
ATOM 1617 O O . ASN A 1 205 ? 20.808 13.629 -44.354 1.00 47.44 205 ASN A O 1
ATOM 1621 N N . TYR A 1 206 ? 21.728 11.723 -43.571 1.00 41.25 206 TYR A N 1
ATOM 1622 C CA . TYR A 1 206 ? 21.995 11.010 -44.870 1.00 41.25 206 TYR A CA 1
ATOM 1623 C C . TYR A 1 206 ? 22.250 9.464 -44.768 1.00 41.25 206 TYR A C 1
ATOM 1625 O O . TYR A 1 206 ? 22.993 9.044 -43.885 1.00 41.25 206 TYR A O 1
ATOM 1633 N N . GLY A 1 207 ? 21.817 8.653 -45.767 1.00 37.25 207 GLY A N 1
ATOM 1634 C CA . GLY A 1 207 ? 22.497 7.394 -46.212 1.00 37.25 207 GLY A CA 1
ATOM 1635 C C . GLY A 1 207 ? 21.691 6.066 -46.241 1.00 37.25 207 GLY A C 1
ATOM 1636 O O . GLY A 1 207 ? 21.027 5.756 -45.267 1.00 37.25 207 GLY A O 1
ATOM 1637 N N . LEU A 1 208 ? 21.788 5.259 -47.324 1.00 39.38 208 LEU A N 1
ATOM 1638 C CA . LEU A 1 208 ? 21.015 4.010 -47.591 1.00 39.38 208 LEU A CA 1
ATOM 1639 C C . LEU A 1 208 ? 20.912 3.012 -46.411 1.00 39.38 208 LEU A C 1
ATOM 1641 O O . LEU A 1 208 ? 21.865 2.828 -45.662 1.00 39.38 208 LEU A O 1
ATOM 1645 N N . TYR A 1 209 ? 19.754 2.342 -46.288 1.00 45.97 209 TYR A N 1
ATOM 1646 C CA . TYR A 1 209 ? 19.240 1.680 -45.065 1.00 45.97 209 TYR A CA 1
ATOM 1647 C C . TYR A 1 209 ? 19.019 2.624 -43.858 1.00 45.97 209 TYR A C 1
ATOM 1649 O O . TYR A 1 209 ? 18.449 2.209 -42.852 1.00 45.97 209 TYR A O 1
ATOM 1657 N N . GLY A 1 210 ? 19.356 3.909 -43.985 1.00 44.78 210 GLY A N 1
ATOM 1658 C CA . GLY A 1 210 ? 18.858 5.027 -43.186 1.00 44.78 210 GLY A CA 1
ATOM 1659 C C . GLY A 1 210 ? 18.024 5.998 -44.036 1.00 44.78 210 GLY A C 1
ATOM 1660 O O . GLY A 1 210 ? 18.178 6.095 -45.255 1.00 44.78 210 GLY A O 1
ATOM 1661 N N . GLY A 1 211 ? 17.101 6.712 -43.389 1.00 35.59 211 GLY A N 1
ATOM 1662 C CA . GLY A 1 211 ? 16.092 7.523 -44.077 1.00 35.59 211 GLY A CA 1
ATOM 1663 C C . GLY A 1 211 ? 15.542 8.671 -43.236 1.00 35.59 211 GLY A C 1
ATOM 1664 O O . GLY A 1 211 ? 14.357 8.686 -42.938 1.00 35.59 211 GLY A O 1
ATOM 1665 N N . ILE A 1 212 ? 16.412 9.619 -42.869 1.00 45.56 212 ILE A N 1
ATOM 1666 C CA . ILE A 1 212 ? 16.081 11.009 -42.494 1.00 45.56 212 ILE A CA 1
ATOM 1667 C C . ILE A 1 212 ? 14.912 11.185 -41.504 1.00 45.56 212 ILE A C 1
ATOM 1669 O O . ILE A 1 212 ? 13.782 11.488 -41.880 1.00 45.56 212 ILE A O 1
ATOM 1673 N N . SER A 1 213 ? 15.241 11.161 -40.211 1.00 40.22 213 SER A N 1
ATOM 1674 C CA . SER A 1 213 ? 14.529 11.960 -39.205 1.00 40.22 213 SER A CA 1
ATOM 1675 C C . SER A 1 213 ? 15.388 13.152 -38.769 1.00 40.22 213 SER A C 1
ATOM 1677 O O . SER A 1 213 ? 16.606 13.166 -38.977 1.00 40.22 213 SER A O 1
ATOM 1679 N N . THR A 1 214 ? 14.742 14.158 -38.179 1.00 49.78 214 THR A N 1
ATOM 1680 C CA . THR A 1 214 ? 15.367 15.375 -37.646 1.00 49.78 214 THR A CA 1
ATOM 1681 C C . THR A 1 214 ? 14.853 15.627 -36.217 1.00 49.78 214 THR A C 1
ATOM 1683 O O . THR A 1 214 ? 13.662 15.410 -35.984 1.00 49.78 214 THR A O 1
ATOM 1686 N N . PRO A 1 215 ? 15.685 16.008 -35.219 1.00 45.16 215 PRO A N 1
ATOM 1687 C CA . PRO A 1 215 ? 15.247 16.071 -33.820 1.00 45.16 215 PRO A CA 1
ATOM 1688 C C . PRO A 1 215 ? 14.982 17.498 -33.318 1.00 45.16 215 PRO A C 1
ATOM 1690 O O . PRO A 1 215 ? 15.776 18.406 -33.527 1.00 45.16 215 PRO A O 1
ATOM 1693 N N . ASN A 1 216 ? 13.877 17.661 -32.594 1.00 52.91 216 ASN A N 1
ATOM 1694 C CA . ASN A 1 216 ? 13.386 18.899 -31.980 1.00 52.91 216 ASN A CA 1
ATOM 1695 C C . ASN A 1 216 ? 14.296 19.393 -30.817 1.00 52.91 216 ASN A C 1
ATOM 1697 O O . ASN A 1 216 ? 14.258 18.845 -29.720 1.00 52.91 216 ASN A O 1
ATOM 1701 N N . THR A 1 217 ? 15.094 20.442 -31.043 1.00 57.06 217 THR A N 1
ATOM 1702 C CA . THR A 1 217 ? 16.033 21.100 -30.100 1.00 57.06 217 THR A CA 1
ATOM 1703 C C . THR A 1 217 ? 15.306 22.046 -29.145 1.00 57.06 217 THR A C 1
ATOM 1705 O O . THR A 1 217 ? 14.743 23.033 -29.612 1.00 57.06 217 THR A O 1
ATOM 1708 N N . GLN A 1 218 ? 15.312 21.803 -27.828 1.00 54.38 218 GLN A N 1
ATOM 1709 C CA . GLN A 1 218 ? 14.618 22.698 -26.888 1.00 54.38 218 GLN A CA 1
ATOM 1710 C C . GLN A 1 218 ? 15.414 23.983 -26.606 1.00 54.38 218 GLN A C 1
ATOM 1712 O O . GLN A 1 218 ? 16.517 23.922 -26.072 1.00 54.38 218 GLN A O 1
ATOM 1717 N N . MET A 1 219 ? 14.837 25.138 -26.952 1.00 53.19 219 MET A N 1
ATOM 1718 C CA . MET A 1 219 ? 15.381 26.471 -26.668 1.00 53.19 219 MET A CA 1
ATOM 1719 C C . MET A 1 219 ? 14.937 27.032 -25.318 1.00 53.19 219 MET A C 1
ATOM 1721 O O . MET A 1 219 ? 15.727 27.706 -24.667 1.00 53.19 219 MET A O 1
ATOM 1725 N N . PHE A 1 220 ? 13.670 26.841 -24.934 1.00 62.62 220 PHE A N 1
ATOM 1726 C CA . PHE A 1 220 ? 13.137 27.425 -23.701 1.00 62.62 220 PHE A CA 1
ATOM 1727 C C . PHE A 1 220 ? 11.856 26.727 -23.219 1.00 62.62 220 PHE A C 1
ATOM 1729 O O . PHE A 1 220 ? 10.795 26.852 -23.828 1.00 62.62 220 PHE A O 1
ATOM 1736 N N . ALA A 1 221 ? 11.939 26.027 -22.085 1.00 59.97 221 ALA A N 1
ATOM 1737 C CA . ALA A 1 221 ? 10.784 25.487 -21.374 1.00 59.97 221 ALA A CA 1
ATOM 1738 C C . ALA A 1 221 ? 10.440 26.286 -20.111 1.00 59.97 221 ALA A C 1
ATOM 1740 O O . ALA A 1 221 ? 11.135 26.202 -19.107 1.00 59.97 221 ALA A O 1
ATOM 1741 N N . MET A 1 222 ? 9.339 27.035 -20.181 1.00 49.91 222 MET A N 1
ATOM 1742 C CA . MET A 1 222 ? 8.095 26.651 -19.500 1.00 49.91 222 MET A CA 1
ATOM 1743 C C . MET A 1 222 ? 8.229 26.008 -18.096 1.00 49.91 222 MET A C 1
ATOM 1745 O O . MET A 1 222 ? 8.596 24.842 -17.973 1.00 49.91 222 MET A O 1
ATOM 1749 N N . PRO A 1 223 ? 7.821 26.749 -17.054 1.00 66.50 223 PRO A N 1
ATOM 1750 C CA . PRO A 1 223 ? 7.379 26.224 -15.758 1.00 66.50 223 PRO A CA 1
ATOM 1751 C C . PRO A 1 223 ? 5.843 26.059 -15.631 1.00 66.50 223 PRO A C 1
ATOM 1753 O O . PRO A 1 223 ? 5.068 26.603 -16.422 1.00 66.50 223 PRO A O 1
ATOM 1756 N N . GLY A 1 224 ? 5.406 25.384 -14.561 1.00 68.31 224 GLY A N 1
ATOM 1757 C CA . GLY A 1 224 ? 4.025 25.305 -14.052 1.00 68.31 224 GLY A CA 1
ATOM 1758 C C . GLY A 1 224 ? 3.031 24.511 -14.902 1.00 68.31 224 GLY A C 1
ATOM 1759 O O . GLY A 1 224 ? 2.494 23.499 -14.460 1.00 68.31 224 GLY A O 1
ATOM 1760 N N . PHE A 1 225 ? 2.800 24.935 -16.142 1.00 66.94 225 PHE A N 1
ATOM 1761 C CA . PHE A 1 225 ? 2.047 24.148 -17.119 1.00 66.94 225 PHE A CA 1
ATOM 1762 C C . PHE A 1 225 ? 2.733 22.778 -17.323 1.00 66.94 225 PHE A C 1
ATOM 1764 O O . PHE A 1 225 ? 3.954 22.666 -17.219 1.00 66.94 225 PHE A O 1
ATOM 1771 N N . ASN A 1 226 ? 1.962 21.737 -17.639 1.00 74.44 226 ASN A N 1
ATOM 1772 C CA . ASN A 1 226 ? 2.461 20.424 -18.046 1.00 74.44 226 ASN A CA 1
ATOM 1773 C C . ASN A 1 226 ? 1.480 19.767 -19.037 1.00 74.44 226 ASN A C 1
ATOM 1775 O O . ASN A 1 226 ? 0.267 19.946 -18.945 1.00 74.44 226 ASN A O 1
ATOM 1779 N N . VAL A 1 227 ? 1.999 18.997 -19.999 1.00 64.94 227 VAL A N 1
ATOM 1780 C CA . VAL A 1 227 ? 1.187 18.080 -20.839 1.00 64.94 227 VAL A CA 1
ATOM 1781 C C . VAL A 1 227 ? 0.919 16.789 -20.024 1.00 64.94 227 VAL A C 1
ATOM 1783 O O . VAL A 1 227 ? 1.265 16.777 -18.851 1.00 64.94 227 VAL A O 1
ATOM 1786 N N . GLY A 1 228 ? 0.320 15.704 -20.538 1.00 59.16 228 GLY A N 1
ATOM 1787 C CA . GLY A 1 228 ? 0.223 14.452 -19.759 1.00 59.16 228 GLY A CA 1
ATOM 1788 C C . GLY A 1 228 ? -0.392 13.232 -20.460 1.00 59.16 228 GLY A C 1
ATOM 1789 O O . GLY A 1 228 ? -1.394 13.318 -21.168 1.00 59.16 228 GLY A O 1
ATOM 1790 N N . CYS A 1 229 ? 0.223 12.063 -20.256 1.00 52.72 229 CYS A N 1
ATOM 1791 C CA . CYS A 1 229 ? -0.133 10.782 -20.892 1.00 52.72 229 CYS A CA 1
ATOM 1792 C C . CYS A 1 229 ? -1.464 10.186 -20.469 1.00 52.72 229 CYS A C 1
ATOM 1794 O O . CYS A 1 229 ? -2.030 9.335 -21.161 1.00 52.72 229 CYS A O 1
ATOM 1796 N N . SER A 1 230 ? -1.974 10.639 -19.340 1.00 60.00 230 SER A N 1
ATOM 1797 C CA . SER A 1 230 ? -3.387 10.596 -19.052 1.00 60.00 230 SER A CA 1
ATOM 1798 C C . SER A 1 230 ? -3.808 11.987 -18.635 1.00 60.00 230 SER A C 1
ATOM 1800 O O . SER A 1 230 ? -3.036 12.752 -18.050 1.00 60.00 230 SER A O 1
ATOM 1802 N N . SER A 1 231 ? -5.083 12.256 -18.880 1.00 56.50 231 SER A N 1
ATOM 1803 C CA . SER A 1 231 ? -5.831 13.396 -18.357 1.00 56.50 231 SER A CA 1
ATOM 1804 C C . SER A 1 231 ? -5.543 13.664 -16.883 1.00 56.50 231 SER A C 1
ATOM 1806 O O . SER A 1 231 ? -5.504 14.820 -16.480 1.00 56.50 231 SER A O 1
ATOM 1808 N N . VAL A 1 232 ? -5.329 12.614 -16.085 1.00 62.22 232 VAL A N 1
ATOM 1809 C CA . VAL A 1 232 ? -5.126 12.743 -14.642 1.00 62.22 232 VAL A CA 1
ATOM 1810 C C . VAL A 1 232 ? -3.752 13.333 -14.314 1.00 62.22 232 VAL A C 1
ATOM 1812 O O . VAL A 1 232 ? -3.650 14.152 -13.408 1.00 62.22 232 VAL A O 1
ATOM 1815 N N . GLU A 1 233 ? -2.695 12.992 -15.053 1.00 59.66 233 GLU A N 1
ATOM 1816 C CA . GLU A 1 233 ? -1.356 13.541 -14.795 1.00 59.66 233 GLU A CA 1
ATOM 1817 C C . GLU A 1 233 ? -1.124 14.902 -15.454 1.00 59.66 233 GLU A C 1
ATOM 1819 O O . GLU A 1 233 ? -0.523 15.761 -14.810 1.00 59.66 233 GLU A O 1
ATOM 1824 N N . THR A 1 234 ? -1.685 15.145 -16.651 1.00 68.81 234 THR A N 1
ATOM 1825 C CA . THR A 1 234 ? -1.751 16.498 -17.246 1.00 68.81 234 THR A CA 1
ATOM 1826 C C . THR A 1 234 ? -2.276 17.495 -16.226 1.00 68.81 234 THR A C 1
ATOM 1828 O O . THR A 1 234 ? -1.765 18.605 -16.091 1.00 68.81 234 THR A O 1
ATOM 1831 N N . LEU A 1 235 ? -3.312 17.065 -15.502 1.00 65.56 235 LEU A N 1
ATOM 1832 C CA . LEU A 1 235 ? -4.007 17.848 -14.505 1.00 65.56 235 LEU A CA 1
ATOM 1833 C C . LEU A 1 235 ? -3.189 17.947 -13.213 1.00 65.56 235 LEU A C 1
ATOM 1835 O O . LEU A 1 235 ? -2.773 19.044 -12.866 1.00 65.56 235 LEU A O 1
ATOM 1839 N N . LEU A 1 236 ? -2.881 16.828 -12.539 1.00 67.44 236 LEU A N 1
ATOM 1840 C CA . LEU A 1 236 ? -2.206 16.849 -11.228 1.00 67.44 236 LEU A CA 1
ATOM 1841 C C . LEU A 1 236 ? -0.826 17.532 -11.252 1.00 67.44 236 LEU A C 1
ATOM 1843 O O . LEU A 1 236 ? -0.401 18.065 -10.232 1.00 67.44 236 LEU A O 1
ATOM 1847 N N . ARG A 1 237 ? -0.114 17.506 -12.385 1.00 62.81 237 ARG A N 1
ATOM 1848 C CA . ARG A 1 237 ? 1.209 18.138 -12.538 1.00 62.81 237 ARG A CA 1
ATOM 1849 C C . ARG A 1 237 ? 1.165 19.505 -13.203 1.00 62.81 237 ARG A C 1
ATOM 1851 O O . ARG A 1 237 ? 2.210 20.145 -13.290 1.00 62.81 237 ARG A O 1
ATOM 1858 N N . SER A 1 238 ? 0.005 19.945 -13.685 1.00 85.31 238 SER A N 1
ATOM 1859 C CA . SER A 1 238 ? -0.171 21.352 -14.016 1.00 85.31 238 SER A CA 1
ATOM 1860 C C . SER A 1 238 ? -0.368 22.134 -12.725 1.00 85.31 238 SER A C 1
ATOM 1862 O O . SER A 1 238 ? -1.194 21.806 -11.870 1.00 85.31 238 SER A O 1
ATOM 1864 N N . THR A 1 239 ? 0.428 23.178 -12.591 1.00 79.06 239 THR A N 1
ATOM 1865 C CA . THR A 1 239 ? 0.453 24.102 -11.470 1.00 79.06 239 THR A CA 1
ATOM 1866 C C . THR A 1 239 ? 0.334 25.509 -12.034 1.00 79.06 239 THR A C 1
ATOM 1868 O O . THR A 1 239 ? 0.662 25.778 -13.195 1.00 79.06 239 THR A O 1
ATOM 1871 N N . PHE A 1 240 ? -0.124 26.444 -11.215 1.00 71.25 240 PHE A N 1
ATOM 1872 C CA . PHE A 1 240 ? -0.196 27.842 -11.623 1.00 71.25 240 PHE A CA 1
ATOM 1873 C C . PHE A 1 240 ? 1.195 28.559 -11.561 1.00 71.25 240 PHE A C 1
ATOM 1875 O O . PHE A 1 240 ? 1.274 29.777 -11.676 1.00 71.25 240 PHE A O 1
ATOM 1882 N N . GLU A 1 241 ? 2.327 27.844 -11.425 1.00 71.69 241 GLU A N 1
ATOM 1883 C CA . GLU A 1 241 ? 3.634 28.422 -11.027 1.00 71.69 241 GLU A CA 1
ATOM 1884 C C . GLU A 1 241 ? 4.316 29.416 -11.971 1.00 71.69 241 GLU A C 1
ATOM 1886 O O . GLU A 1 241 ? 4.759 30.459 -11.494 1.00 71.69 241 GLU A O 1
ATOM 1891 N N . CYS A 1 242 ? 4.481 29.114 -13.270 1.00 68.38 242 CYS A N 1
ATOM 1892 C CA . CYS A 1 242 ? 5.123 30.073 -14.190 1.00 68.38 242 CYS A CA 1
ATOM 1893 C C . CYS A 1 242 ? 4.332 31.367 -14.214 1.00 68.38 242 CYS A C 1
ATOM 1895 O O . CYS A 1 242 ? 4.892 32.439 -14.059 1.00 68.38 242 CYS A O 1
ATOM 1897 N N . LEU A 1 243 ? 3.014 31.214 -14.346 1.00 61.72 243 LEU A N 1
ATOM 1898 C CA . LEU A 1 243 ? 2.028 32.270 -14.213 1.00 61.72 243 LEU A CA 1
ATOM 1899 C C . LEU A 1 243 ? 2.345 33.172 -13.019 1.00 61.72 243 LEU A C 1
ATOM 1901 O O . LEU A 1 243 ? 2.330 34.385 -13.192 1.00 61.72 243 LEU A O 1
ATOM 1905 N N . TYR A 1 244 ? 2.665 32.600 -11.852 1.00 61.59 244 TYR A N 1
ATOM 1906 C CA . TYR A 1 244 ? 3.048 33.411 -10.707 1.00 61.59 244 TYR A CA 1
ATOM 1907 C C . TYR A 1 244 ? 4.437 34.042 -10.831 1.00 61.59 244 TYR A C 1
ATOM 1909 O O . TYR A 1 244 ? 4.607 35.200 -10.520 1.00 61.59 244 TYR A O 1
ATOM 1917 N N . ASN A 1 245 ? 5.470 33.332 -11.235 1.00 62.69 245 ASN A N 1
ATOM 1918 C CA . ASN A 1 245 ? 6.843 33.779 -10.996 1.00 62.69 245 ASN A CA 1
ATOM 1919 C C . ASN A 1 245 ? 7.251 35.074 -11.808 1.00 62.69 245 ASN A C 1
ATOM 1921 O O . ASN A 1 245 ? 6.584 35.420 -12.776 1.00 62.69 245 ASN A O 1
ATOM 1925 N N . GLN A 1 246 ? 8.298 35.840 -11.435 1.00 68.50 246 GLN A N 1
ATOM 1926 C CA . GLN A 1 246 ? 8.714 37.093 -12.137 1.00 68.50 246 GLN A CA 1
ATOM 1927 C C . GLN A 1 246 ? 9.856 36.858 -13.132 1.00 68.50 246 GLN A C 1
ATOM 1929 O O . GLN A 1 246 ? 10.171 37.739 -13.917 1.00 68.50 246 GLN A O 1
ATOM 1934 N N . THR A 1 247 ? 10.519 35.703 -13.042 1.00 62.09 247 THR A N 1
ATOM 1935 C CA . THR A 1 247 ? 11.934 35.540 -13.442 1.00 62.09 247 THR A CA 1
ATOM 1936 C C . THR A 1 247 ? 12.187 34.159 -14.081 1.00 62.09 247 THR A C 1
ATOM 1938 O O . THR A 1 247 ? 13.281 33.604 -14.069 1.00 62.09 247 THR A O 1
ATOM 1941 N N . CYS A 1 248 ? 11.121 33.512 -14.551 1.00 59.03 248 CYS A N 1
ATOM 1942 C CA . CYS A 1 248 ? 11.147 32.275 -15.324 1.00 59.03 248 CYS A CA 1
ATOM 1943 C C . CYS A 1 248 ? 10.259 32.259 -16.590 1.00 59.03 248 CYS A C 1
ATOM 1945 O O . CYS A 1 248 ? 10.254 31.254 -17.296 1.00 59.03 248 CYS A O 1
ATOM 1947 N N . ILE A 1 249 ? 9.479 33.261 -17.014 1.00 63.00 249 ILE A N 1
ATOM 1948 C CA . ILE A 1 249 ? 9.083 34.605 -16.534 1.00 63.00 249 ILE A CA 1
ATOM 1949 C C . ILE A 1 249 ? 9.999 35.846 -16.689 1.00 63.00 249 ILE A C 1
ATOM 1951 O O . ILE A 1 249 ? 9.431 36.922 -16.805 1.00 63.00 249 ILE A O 1
ATOM 1955 N N . ASP A 1 250 ? 11.297 35.713 -17.003 1.00 59.38 250 ASP A N 1
ATOM 1956 C CA . ASP A 1 250 ? 11.958 36.576 -18.018 1.00 59.38 250 ASP A CA 1
ATOM 1957 C C . ASP A 1 250 ? 12.670 35.713 -19.106 1.00 59.38 250 ASP A C 1
ATOM 1959 O O . ASP A 1 250 ? 13.786 35.988 -19.537 1.00 59.38 250 ASP A O 1
ATOM 1963 N N . GLN A 1 251 ? 11.988 34.658 -19.585 1.00 54.88 251 GLN A N 1
ATOM 1964 C CA . GLN A 1 251 ? 12.315 33.819 -20.760 1.00 54.88 251 GLN A CA 1
ATOM 1965 C C . GLN A 1 251 ? 13.625 32.961 -20.786 1.00 54.88 251 GLN A C 1
ATOM 1967 O O . GLN A 1 251 ? 14.405 33.055 -21.730 1.00 54.88 251 GLN A O 1
ATOM 1972 N N . LEU A 1 252 ? 13.976 31.995 -19.924 1.00 56.78 252 LEU A N 1
ATOM 1973 C CA . LEU A 1 252 ? 13.484 31.496 -18.627 1.00 56.78 252 LEU A CA 1
ATOM 1974 C C . LEU A 1 252 ? 13.813 32.565 -17.583 1.00 56.78 252 LEU A C 1
ATOM 1976 O O . LEU A 1 252 ? 12.987 33.427 -17.340 1.00 56.78 252 LEU A O 1
ATOM 1980 N N . GLN A 1 253 ? 15.054 32.599 -17.104 1.00 55.16 253 GLN A N 1
ATOM 1981 C CA . GLN A 1 253 ? 15.813 33.842 -17.218 1.00 55.16 253 GLN A CA 1
ATOM 1982 C C . GLN A 1 253 ? 16.692 33.787 -18.477 1.00 55.16 253 GLN A C 1
ATOM 1984 O O . GLN A 1 253 ? 16.729 34.730 -19.251 1.00 55.16 253 GLN A O 1
ATOM 1989 N N . MET A 1 254 ? 17.363 32.647 -18.725 1.00 48.97 254 MET A N 1
ATOM 1990 C CA . MET A 1 254 ? 18.146 32.372 -19.954 1.00 48.97 254 MET A CA 1
ATOM 1991 C C . MET A 1 254 ? 18.162 30.865 -20.338 1.00 48.97 254 MET A C 1
ATOM 1993 O O . MET A 1 254 ? 19.149 30.333 -20.830 1.00 48.97 254 MET A O 1
ATOM 1997 N N . PHE A 1 255 ? 17.093 30.140 -19.998 1.00 58.59 255 PHE A N 1
ATOM 1998 C CA . PHE A 1 255 ? 16.920 28.670 -20.050 1.00 58.59 255 PHE A CA 1
ATOM 1999 C C . PHE A 1 255 ? 18.048 27.775 -19.475 1.00 58.59 255 PHE A C 1
ATOM 2001 O O . PHE A 1 255 ? 18.678 26.981 -20.161 1.00 58.59 255 PHE A O 1
ATOM 2008 N N . ALA A 1 256 ? 18.332 27.799 -18.173 1.00 46.22 256 ALA A N 1
ATOM 2009 C CA . ALA A 1 256 ? 18.554 29.014 -17.386 1.00 46.22 256 ALA A CA 1
ATOM 2010 C C . ALA A 1 256 ? 19.951 29.625 -17.669 1.00 46.22 256 ALA A C 1
ATOM 2012 O O . ALA A 1 256 ? 20.251 30.703 -17.169 1.00 46.22 256 ALA A O 1
ATOM 2013 N N . THR A 1 257 ? 20.776 28.885 -18.426 1.00 51.62 257 THR A N 1
ATOM 2014 C CA . THR A 1 257 ? 22.171 29.056 -18.921 1.00 51.62 257 THR A CA 1
ATOM 2015 C C . THR A 1 257 ? 22.801 27.668 -19.205 1.00 51.62 257 THR A C 1
ATOM 2017 O O . THR A 1 257 ? 23.984 27.544 -19.515 1.00 51.62 257 THR A O 1
ATOM 2020 N N . THR A 1 258 ? 21.988 26.608 -19.122 1.00 51.47 258 THR A N 1
ATOM 2021 C CA . THR A 1 258 ? 22.257 25.195 -19.394 1.00 51.47 258 THR A CA 1
ATOM 2022 C C . THR A 1 258 ? 23.096 24.936 -20.651 1.00 51.47 258 THR A C 1
ATOM 2024 O O . THR A 1 258 ? 22.535 24.824 -21.733 1.00 51.47 258 THR A O 1
ATOM 2027 N N . ILE A 1 259 ? 24.406 24.715 -20.475 1.00 56.34 259 ILE A N 1
ATOM 2028 C CA . ILE A 1 259 ? 25.124 23.480 -20.886 1.00 56.34 259 ILE A CA 1
ATOM 2029 C C . ILE A 1 259 ? 26.251 23.209 -19.850 1.00 56.34 259 ILE A C 1
ATOM 2031 O O . ILE A 1 259 ? 27.432 23.122 -20.180 1.00 56.34 259 ILE A O 1
ATOM 2035 N N . PHE A 1 260 ? 25.913 23.182 -18.554 1.00 49.53 260 PHE A N 1
ATOM 2036 C CA . PHE A 1 260 ? 26.883 23.243 -17.444 1.00 49.53 260 PHE A CA 1
ATOM 2037 C C . PHE A 1 260 ? 27.516 21.877 -17.067 1.00 49.53 260 PHE A C 1
ATOM 2039 O O . PHE A 1 260 ? 26.767 21.008 -16.624 1.00 49.53 260 PHE A O 1
ATOM 2046 N N . PRO A 1 261 ? 28.856 21.662 -17.154 1.00 51.25 261 PRO A N 1
ATOM 2047 C CA . PRO A 1 261 ? 29.409 20.295 -17.067 1.00 51.25 261 PRO A CA 1
ATOM 2048 C C . PRO A 1 261 ? 30.106 19.865 -15.756 1.00 51.25 261 PRO A C 1
ATOM 2050 O O . PRO A 1 261 ? 30.255 18.666 -15.543 1.00 51.25 261 PRO A O 1
ATOM 2053 N N . THR A 1 262 ? 30.602 20.772 -14.899 1.00 52.50 262 THR A N 1
ATOM 2054 C CA . THR A 1 262 ? 31.529 20.406 -13.792 1.00 52.50 262 THR A CA 1
ATOM 2055 C C . THR A 1 262 ? 31.209 21.103 -12.465 1.00 52.50 262 THR A C 1
ATOM 2057 O O . THR A 1 262 ? 32.026 21.861 -11.940 1.00 52.50 262 THR A O 1
ATOM 2060 N N . ILE A 1 263 ? 30.005 20.889 -11.927 1.00 49.62 263 ILE A N 1
ATOM 2061 C CA . ILE A 1 263 ? 29.490 21.635 -10.768 1.00 49.62 263 ILE A CA 1
ATOM 2062 C C . ILE A 1 263 ? 29.247 20.716 -9.557 1.00 49.62 263 ILE A C 1
ATOM 2064 O O . ILE A 1 263 ? 28.279 19.959 -9.550 1.00 49.62 263 ILE A O 1
ATOM 2068 N N . PRO A 1 264 ? 30.074 20.835 -8.500 1.00 45.16 264 PRO A N 1
ATOM 2069 C CA . PRO A 1 264 ? 29.760 20.330 -7.160 1.00 45.16 264 PRO A CA 1
ATOM 2070 C C . PRO A 1 264 ? 28.871 21.253 -6.298 1.00 45.16 264 PRO A C 1
ATOM 2072 O O . PRO A 1 264 ? 28.495 20.831 -5.213 1.00 45.16 264 PRO A O 1
ATOM 2075 N N . ASN A 1 265 ? 28.587 22.498 -6.723 1.00 49.00 265 ASN A N 1
ATOM 2076 C CA . ASN A 1 265 ? 27.623 23.454 -6.126 1.00 49.00 265 ASN A CA 1
ATOM 2077 C C . ASN A 1 265 ? 27.451 24.692 -7.046 1.00 49.00 265 ASN A C 1
ATOM 2079 O O . ASN A 1 265 ? 28.463 25.290 -7.412 1.00 49.00 265 ASN A O 1
ATOM 2083 N N . ALA A 1 266 ? 26.223 25.106 -7.404 1.00 50.38 266 ALA A N 1
ATOM 2084 C CA . ALA A 1 266 ? 25.931 26.379 -8.102 1.00 50.38 266 ALA A CA 1
ATOM 2085 C C . ALA A 1 266 ? 24.480 26.857 -7.870 1.00 50.38 266 ALA A C 1
ATOM 2087 O O . ALA A 1 266 ? 23.638 26.066 -7.450 1.00 50.38 266 ALA A O 1
ATOM 2088 N N . THR A 1 267 ? 24.216 28.152 -8.090 1.00 46.88 267 THR A N 1
ATOM 2089 C CA . THR A 1 267 ? 23.256 28.919 -7.265 1.00 46.88 267 THR A CA 1
ATOM 2090 C C . THR A 1 267 ? 22.502 30.046 -8.008 1.00 46.88 267 THR A C 1
ATOM 2092 O O . THR A 1 267 ? 23.152 31.009 -8.406 1.00 46.88 267 THR A O 1
ATOM 2095 N N . ASP A 1 268 ? 21.162 29.940 -8.072 1.00 54.97 268 ASP A N 1
ATOM 2096 C CA . ASP A 1 268 ? 20.096 30.985 -8.112 1.00 54.97 268 ASP A CA 1
ATOM 2097 C C . ASP A 1 268 ? 20.154 32.122 -9.195 1.00 54.97 268 ASP A C 1
ATOM 2099 O O . ASP A 1 268 ? 21.192 32.391 -9.783 1.00 54.97 268 ASP A O 1
ATOM 2103 N N . TYR A 1 269 ? 19.082 32.828 -9.618 1.00 56.69 269 TYR A N 1
ATOM 2104 C CA . TYR A 1 269 ? 17.891 33.347 -8.909 1.00 56.69 269 TYR A CA 1
ATOM 2105 C C . TYR A 1 269 ? 16.640 33.549 -9.785 1.00 56.69 269 TYR A C 1
ATOM 2107 O O . TYR A 1 269 ? 16.773 34.065 -10.894 1.00 56.69 269 TYR A O 1
ATOM 2115 N N . ILE A 1 270 ? 15.436 33.227 -9.257 1.00 55.78 270 ILE A N 1
ATOM 2116 C CA . ILE A 1 270 ? 14.127 33.311 -9.957 1.00 55.78 270 ILE A CA 1
ATOM 2117 C C . ILE A 1 270 ? 12.903 33.485 -8.987 1.00 55.78 270 ILE A C 1
ATOM 2119 O O . ILE A 1 270 ? 12.736 32.591 -8.158 1.00 55.78 270 ILE A O 1
ATOM 2123 N N . THR A 1 271 ? 12.013 34.518 -9.053 1.00 58.22 271 THR A N 1
ATOM 2124 C CA . THR A 1 271 ? 10.884 34.698 -8.055 1.00 58.22 271 THR A CA 1
ATOM 2125 C C . THR A 1 271 ? 9.596 35.540 -8.386 1.00 58.22 271 THR A C 1
ATOM 2127 O O . THR A 1 271 ? 9.711 36.738 -8.588 1.00 58.22 271 THR A O 1
ATOM 2130 N N . ALA A 1 272 ? 8.377 34.982 -8.159 1.00 59.56 272 ALA A N 1
ATOM 2131 C CA . ALA A 1 272 ? 7.071 35.594 -7.688 1.00 59.56 272 ALA A CA 1
ATOM 2132 C C . ALA A 1 272 ? 6.159 36.577 -8.526 1.00 59.56 272 ALA A C 1
ATOM 2134 O O . ALA A 1 272 ? 6.613 37.181 -9.479 1.00 59.56 272 ALA A O 1
ATOM 2135 N N . MET A 1 273 ? 4.859 36.756 -8.158 1.00 63.84 273 MET A N 1
ATOM 2136 C CA . MET A 1 273 ? 3.812 37.488 -8.955 1.00 63.84 273 MET A CA 1
ATOM 2137 C C . MET A 1 273 ? 3.243 38.761 -8.318 1.00 63.84 273 MET A C 1
ATOM 2139 O O . MET A 1 273 ? 3.348 38.996 -7.114 1.00 63.84 273 MET A O 1
ATOM 2143 N N . SER A 1 274 ? 2.455 39.477 -9.130 1.00 61.69 274 SER A N 1
ATOM 2144 C CA . SER A 1 274 ? 1.378 40.371 -8.697 1.00 61.69 274 SER A CA 1
ATOM 2145 C C . SER A 1 274 ? 0.422 39.722 -7.682 1.00 61.69 274 SER A C 1
ATOM 2147 O O . SER A 1 274 ? -0.161 38.659 -7.898 1.00 61.69 274 SER A O 1
ATOM 2149 N N . SER A 1 275 ? 0.230 40.417 -6.567 1.00 54.12 275 SER A N 1
ATOM 2150 C CA . SER A 1 275 ? -0.419 39.936 -5.343 1.00 54.12 275 SER A CA 1
ATOM 2151 C C . SER A 1 275 ? -1.697 40.719 -5.001 1.00 54.12 275 SER A C 1
ATOM 2153 O O . SER A 1 275 ? -2.053 40.884 -3.837 1.00 54.12 275 SER A O 1
ATOM 2155 N N . THR A 1 276 ? -2.387 41.242 -6.021 1.00 47.47 276 THR A N 1
ATOM 2156 C CA . THR A 1 276 ? -3.518 42.180 -5.871 1.00 47.47 276 THR A CA 1
ATOM 2157 C C . THR A 1 276 ? -4.905 41.530 -5.809 1.00 47.47 276 THR A C 1
ATOM 2159 O O . THR A 1 276 ? -5.878 42.220 -5.505 1.00 47.47 276 THR A O 1
ATOM 2162 N N . PHE A 1 277 ? -5.019 40.223 -6.067 1.00 49.53 277 PHE A N 1
ATOM 2163 C CA . PHE A 1 277 ? -6.257 39.447 -5.913 1.00 49.53 277 PHE A CA 1
ATOM 2164 C C . PHE A 1 277 ? -6.217 38.623 -4.615 1.00 49.53 277 PHE A C 1
ATOM 2166 O O . PHE A 1 277 ? -5.149 38.169 -4.207 1.00 49.53 277 PHE A O 1
ATOM 2173 N N . VAL A 1 278 ? -7.371 38.394 -3.978 1.00 55.59 278 VAL A N 1
ATOM 2174 C CA . VAL A 1 278 ? -7.475 37.570 -2.760 1.00 55.59 278 VAL A CA 1
ATOM 2175 C C . VAL A 1 278 ? -8.087 36.211 -3.094 1.00 55.59 278 VAL A C 1
ATOM 2177 O O . VAL A 1 278 ? -9.207 36.127 -3.586 1.00 55.59 278 VAL A O 1
ATOM 2180 N N . SER A 1 279 ? -7.338 35.153 -2.796 1.00 61.00 279 SER A N 1
ATOM 2181 C CA . SER A 1 279 ? -7.695 33.739 -2.948 1.00 61.00 279 SER A CA 1
ATOM 2182 C C . SER A 1 279 ? -7.250 32.995 -1.686 1.00 61.00 279 SER A C 1
ATOM 2184 O O . SER A 1 279 ? -6.285 33.423 -1.045 1.00 61.00 279 SER A O 1
ATOM 2186 N N . ARG A 1 280 ? -7.895 31.873 -1.334 1.00 68.25 280 ARG A N 1
ATOM 2187 C CA . ARG A 1 280 ? -7.336 30.941 -0.335 1.00 68.25 280 ARG A CA 1
ATOM 2188 C C . ARG A 1 280 ? -6.016 30.351 -0.834 1.00 68.25 280 ARG A C 1
ATOM 2190 O O . ARG A 1 280 ? -5.050 30.250 -0.081 1.00 68.25 280 ARG A O 1
ATOM 2197 N N . PHE A 1 281 ? -5.991 29.970 -2.105 1.00 63.16 281 PHE A N 1
ATOM 2198 C CA . PHE A 1 281 ? -4.885 29.268 -2.735 1.00 63.16 281 PHE A CA 1
ATOM 2199 C C . PHE A 1 281 ? -3.978 30.249 -3.469 1.00 63.16 281 PHE A C 1
ATOM 2201 O O . PHE A 1 281 ? -4.413 30.935 -4.397 1.00 63.16 281 PHE A O 1
ATOM 2208 N N . GLN A 1 282 ? -2.712 30.302 -3.046 1.00 65.31 282 GLN A N 1
ATOM 2209 C CA . GLN A 1 282 ? -1.630 30.956 -3.783 1.00 65.31 282 GLN A CA 1
ATOM 2210 C C . GLN A 1 282 ? -1.479 30.240 -5.125 1.00 65.31 282 GLN A C 1
ATOM 2212 O O . GLN A 1 282 ? -1.200 29.045 -5.102 1.00 65.31 282 GLN A O 1
ATOM 2217 N N . PRO A 1 283 ? -1.629 30.878 -6.293 1.00 67.44 283 PRO A N 1
ATOM 2218 C CA . PRO A 1 283 ? -1.494 30.175 -7.564 1.00 67.44 283 PRO A CA 1
ATOM 2219 C C . PRO A 1 283 ? -0.025 29.907 -7.958 1.00 67.44 283 PRO A C 1
ATOM 2221 O O . PRO A 1 283 ? 0.390 30.138 -9.079 1.00 67.44 283 PRO A O 1
ATOM 2224 N N . ASN A 1 284 ? 0.767 29.325 -7.060 1.00 64.94 284 ASN A N 1
ATOM 2225 C CA . ASN A 1 284 ? 1.648 28.207 -7.410 1.00 64.94 284 ASN A CA 1
ATOM 2226 C C . ASN A 1 284 ? 0.980 26.840 -7.147 1.00 64.94 284 ASN A C 1
ATOM 2228 O O . ASN A 1 284 ? 1.512 25.815 -7.559 1.00 64.94 284 ASN A O 1
ATOM 2232 N N . THR A 1 285 ? -0.178 26.824 -6.474 1.00 76.06 285 THR A N 1
ATOM 2233 C CA . THR A 1 285 ? -0.923 25.618 -6.088 1.00 76.06 285 THR A CA 1
ATOM 2234 C C . THR A 1 285 ? -1.110 24.712 -7.302 1.00 76.06 285 THR A C 1
ATOM 2236 O O . THR A 1 285 ? -1.592 25.133 -8.359 1.00 76.06 285 THR A O 1
ATOM 2239 N N . THR A 1 286 ? -0.673 23.467 -7.148 1.00 72.19 286 THR A N 1
ATOM 2240 C CA . THR A 1 286 ? -0.837 22.413 -8.146 1.00 72.19 286 THR A CA 1
ATOM 2241 C C . THR A 1 286 ? -2.313 22.031 -8.226 1.00 72.19 286 TH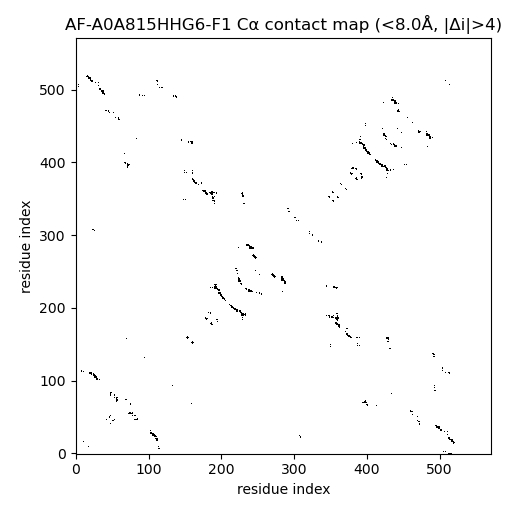R A C 1
ATOM 2243 O O . THR A 1 286 ? -3.024 22.123 -7.225 1.00 72.19 286 THR A O 1
ATOM 2246 N N . ILE A 1 287 ? -2.813 21.549 -9.366 1.00 66.94 287 ILE A N 1
ATOM 2247 C CA . ILE A 1 287 ? -4.223 21.122 -9.409 1.00 66.94 287 ILE A CA 1
ATOM 2248 C C . ILE A 1 287 ? -4.445 19.859 -8.539 1.00 66.94 287 ILE A C 1
ATOM 2250 O O . ILE A 1 287 ? -5.571 19.628 -8.100 1.00 66.94 287 ILE A O 1
ATOM 2254 N N . VAL A 1 288 ? -3.391 19.103 -8.168 1.00 65.75 288 VAL A N 1
ATOM 2255 C CA . VAL A 1 288 ? -3.497 18.077 -7.105 1.00 65.75 288 VAL A CA 1
ATOM 2256 C C . VAL A 1 288 ? -3.707 18.668 -5.711 1.00 65.75 288 VAL A C 1
ATOM 2258 O O . VAL A 1 288 ? -4.436 18.078 -4.925 1.00 65.75 288 VAL A O 1
ATOM 2261 N N . ASP A 1 289 ? -3.177 19.844 -5.396 1.00 57.66 289 ASP A N 1
ATOM 2262 C CA . ASP A 1 289 ? -3.349 20.432 -4.063 1.00 57.66 289 ASP A CA 1
ATOM 2263 C C . ASP A 1 289 ? -4.708 21.116 -3.883 1.00 57.66 289 ASP A C 1
ATOM 2265 O O . ASP A 1 289 ? -5.285 21.054 -2.799 1.00 57.66 289 ASP A O 1
ATOM 2269 N N . ILE A 1 290 ? -5.300 21.637 -4.964 1.00 66.38 290 ILE A N 1
ATOM 2270 C CA . ILE A 1 290 ? -6.719 22.031 -4.944 1.00 66.38 290 ILE A CA 1
ATOM 2271 C C . ILE A 1 290 ? -7.613 20.781 -4.769 1.00 66.38 290 ILE A C 1
ATOM 2273 O O . ILE A 1 290 ? -8.621 20.844 -4.070 1.00 66.38 290 ILE A O 1
ATOM 2277 N N . ILE A 1 291 ? -7.213 19.618 -5.311 1.00 61.47 291 ILE A N 1
ATOM 2278 C CA . ILE A 1 291 ? -7.858 18.308 -5.067 1.00 61.47 291 ILE A CA 1
ATOM 2279 C C . ILE A 1 291 ? -7.643 17.804 -3.627 1.00 61.47 291 ILE A C 1
ATOM 2281 O O . ILE A 1 291 ? -8.568 17.235 -3.049 1.00 61.47 291 ILE A O 1
ATOM 2285 N N . ASN A 1 292 ? -6.475 18.034 -3.019 1.00 55.19 292 ASN A N 1
ATOM 2286 C CA . ASN A 1 292 ? -6.175 17.663 -1.625 1.00 55.19 292 ASN A CA 1
ATOM 2287 C C . ASN A 1 292 ? -6.993 18.471 -0.601 1.00 55.19 292 ASN A C 1
ATOM 2289 O O . ASN A 1 292 ? -7.105 18.076 0.556 1.00 55.19 292 ASN A O 1
ATOM 2293 N N . GLU A 1 293 ? -7.603 19.570 -1.038 1.00 60.09 293 GLU A N 1
ATOM 2294 C CA . GLU A 1 293 ? -8.575 20.379 -0.294 1.00 60.09 293 GLU A CA 1
ATOM 2295 C C . GLU A 1 293 ? -10.016 20.122 -0.789 1.00 60.09 293 GLU A C 1
ATOM 2297 O O . GLU A 1 293 ? -10.934 20.885 -0.503 1.00 60.09 293 GLU A O 1
ATOM 2302 N N . LEU A 1 294 ? -10.210 19.041 -1.556 1.00 65.44 294 LEU A N 1
ATOM 2303 C CA . LEU A 1 294 ? -11.457 18.574 -2.175 1.00 65.44 294 LEU A CA 1
ATOM 2304 C C . LEU A 1 294 ? -12.138 19.592 -3.119 1.00 65.44 294 LEU A C 1
ATOM 2306 O O . LEU A 1 294 ? -13.332 19.486 -3.388 1.00 65.44 294 LEU A O 1
ATOM 2310 N N . PHE A 1 295 ? -11.374 20.560 -3.642 1.00 67.88 295 PHE A N 1
ATOM 2311 C CA . PHE A 1 295 ? -11.822 21.799 -4.303 1.00 67.88 295 PHE A CA 1
ATOM 2312 C C . PHE A 1 295 ? -12.675 22.729 -3.423 1.00 67.88 295 PHE A C 1
ATOM 2314 O O . PHE A 1 295 ? -13.427 23.560 -3.938 1.00 67.88 295 PHE A O 1
ATOM 2321 N N . ILE A 1 296 ? -12.595 22.604 -2.097 1.00 63.12 296 ILE A N 1
ATOM 2322 C CA . ILE A 1 296 ? -13.582 23.216 -1.214 1.00 63.12 296 ILE A CA 1
ATOM 2323 C C . ILE A 1 296 ? -13.148 24.577 -0.656 1.00 63.12 296 ILE A C 1
ATOM 2325 O O . ILE A 1 296 ? -12.320 24.720 0.246 1.00 63.12 296 ILE A O 1
ATOM 2329 N N . GLU A 1 297 ? -13.840 25.589 -1.182 1.00 69.06 297 GLU A N 1
ATOM 2330 C CA . GLU A 1 297 ? -13.924 26.939 -0.630 1.00 69.06 297 GLU A CA 1
ATOM 2331 C C . GLU A 1 297 ? -14.796 26.970 0.652 1.00 69.06 297 GLU A C 1
ATOM 2333 O O . GLU A 1 297 ? -14.429 27.644 1.615 1.00 69.06 297 GLU A O 1
ATOM 2338 N N . GLN A 1 298 ? -15.929 26.233 0.702 1.00 65.06 298 GLN A N 1
ATOM 2339 C CA . GLN A 1 298 ? -16.809 26.051 1.887 1.00 65.06 298 GLN A CA 1
ATOM 2340 C C . GLN A 1 298 ? -17.576 24.698 1.930 1.00 65.06 298 GLN A C 1
ATOM 2342 O O . GLN A 1 298 ? -17.829 24.074 0.903 1.00 65.06 298 GLN A O 1
ATOM 2347 N N . TRP A 1 299 ? -17.983 24.267 3.134 1.00 58.16 299 TRP A N 1
ATOM 2348 C CA . TRP A 1 299 ? -18.238 22.866 3.536 1.00 58.16 299 TRP A CA 1
ATOM 2349 C C . TRP A 1 299 ? -19.686 22.580 4.071 1.00 58.16 299 TRP A C 1
ATOM 2351 O O . TRP A 1 299 ? -20.264 23.454 4.715 1.00 58.16 299 TRP A O 1
ATOM 2361 N N . GLN A 1 300 ? -20.262 21.363 3.882 1.00 54.00 300 GLN A N 1
ATOM 2362 C CA . GLN A 1 300 ? -21.589 20.899 4.416 1.00 54.00 300 GLN A CA 1
ATOM 2363 C C . GLN A 1 300 ? -21.690 19.382 4.796 1.00 54.00 300 GLN A C 1
ATOM 2365 O O . GLN A 1 300 ? -20.830 18.595 4.406 1.00 54.00 300 GLN A O 1
ATOM 2370 N N . PHE A 1 301 ? -22.710 18.966 5.588 1.00 54.84 301 PHE A N 1
ATOM 2371 C CA . PHE A 1 301 ? -22.671 17.751 6.450 1.00 54.84 301 PHE A CA 1
ATOM 2372 C C . PHE A 1 301 ? -24.041 17.110 6.805 1.00 54.84 301 PHE A C 1
ATOM 2374 O O . PHE A 1 301 ? -25.085 17.687 6.510 1.00 54.84 301 PHE A O 1
ATOM 2381 N N . ALA A 1 302 ? -24.027 15.958 7.505 1.00 47.66 302 ALA A N 1
ATOM 2382 C CA . ALA A 1 302 ? -25.199 15.189 7.969 1.00 47.66 302 ALA A CA 1
ATOM 2383 C C . ALA A 1 302 ? -25.165 14.848 9.486 1.00 47.66 302 ALA A C 1
ATOM 2385 O O . ALA A 1 302 ? -24.188 15.139 10.173 1.00 47.66 302 ALA A O 1
ATOM 2386 N N . GLU A 1 303 ? -26.245 14.252 10.013 1.00 55.03 303 GLU A N 1
ATOM 2387 C CA . GLU A 1 303 ? -26.453 13.988 11.450 1.00 55.03 303 GLU A CA 1
ATOM 2388 C C . GLU A 1 303 ? -25.816 12.668 11.937 1.00 55.03 303 GLU A C 1
ATOM 2390 O O . GLU A 1 303 ? -26.230 11.582 11.531 1.00 55.03 303 GLU A O 1
ATOM 2395 N N . GLU A 1 304 ? -24.870 12.744 12.879 1.00 51.88 304 GLU A N 1
ATOM 2396 C CA . GLU A 1 304 ? -24.452 11.588 13.689 1.00 51.88 304 GLU A CA 1
ATOM 2397 C C . GLU A 1 304 ? -25.366 11.375 14.907 1.00 51.88 304 GLU A C 1
ATOM 2399 O O . GLU A 1 304 ? -25.996 12.305 15.420 1.00 51.88 304 GLU A O 1
ATOM 2404 N N . THR A 1 305 ? -25.377 10.153 15.455 1.00 45.59 305 THR A N 1
ATOM 2405 C CA . THR A 1 305 ? -25.982 9.882 16.767 1.00 45.59 305 THR A CA 1
ATOM 2406 C C . THR A 1 305 ? -25.187 10.562 17.877 1.00 45.59 305 THR A C 1
ATOM 2408 O O . THR A 1 305 ? -24.291 9.969 18.475 1.00 45.59 305 THR A O 1
ATOM 2411 N N . PHE A 1 306 ? -25.554 11.802 18.193 1.00 52.88 306 PHE A N 1
ATOM 2412 C CA . PHE A 1 306 ? -25.019 12.539 19.330 1.00 52.88 306 PHE A CA 1
ATOM 2413 C C . PHE A 1 306 ? -25.450 11.879 20.657 1.00 52.88 306 PHE A C 1
ATOM 2415 O O . PHE A 1 306 ? -26.517 12.172 21.204 1.00 52.88 306 PHE A O 1
ATOM 2422 N N . VAL A 1 307 ? -24.633 10.947 21.169 1.00 46.31 307 VAL A N 1
ATOM 2423 C CA . VAL A 1 307 ? -24.917 10.161 22.385 1.00 46.31 307 VAL A CA 1
ATOM 2424 C C . VAL A 1 307 ? -24.778 11.031 23.638 1.00 46.31 307 VAL A C 1
ATOM 2426 O O . VAL A 1 307 ? -23.780 10.995 24.358 1.00 46.31 307 VAL A O 1
ATOM 2429 N N . SER A 1 308 ? -25.808 11.826 23.922 1.00 49.47 308 SER A N 1
ATOM 2430 C CA . SER A 1 308 ? -25.877 12.610 25.151 1.00 49.47 308 SER A CA 1
ATOM 2431 C C . SER A 1 308 ? -26.436 11.791 26.312 1.00 49.47 308 SER A C 1
ATOM 2433 O O . SER A 1 308 ? -27.502 11.189 26.210 1.00 49.47 308 SER A O 1
ATOM 2435 N N . ALA A 1 309 ? -25.752 11.823 27.457 1.00 40.78 309 ALA A N 1
ATOM 2436 C CA . ALA A 1 309 ? -26.226 11.193 28.692 1.00 40.78 309 ALA A CA 1
ATOM 2437 C C . ALA A 1 309 ? -27.424 11.929 29.341 1.00 40.78 309 ALA A C 1
ATOM 2439 O O . ALA A 1 309 ? -27.965 11.459 30.340 1.00 40.78 309 ALA A O 1
ATOM 2440 N N . GLN A 1 310 ? -27.813 13.101 28.820 1.00 49.66 310 GLN A N 1
ATOM 2441 C CA . GLN A 1 310 ? -28.893 13.954 29.328 1.00 49.66 310 GLN A CA 1
ATOM 2442 C C . GLN A 1 310 ? -29.595 14.682 28.168 1.00 49.66 310 GLN A C 1
ATOM 2444 O O . GLN A 1 310 ? -29.069 14.759 27.061 1.00 49.66 310 GLN A O 1
ATOM 2449 N N . ALA A 1 311 ? -30.774 15.259 28.414 1.00 53.72 311 ALA A N 1
ATOM 2450 C CA . ALA A 1 311 ? -31.433 16.117 27.431 1.00 53.72 311 ALA A CA 1
ATOM 2451 C C . ALA A 1 311 ? -30.671 17.449 27.276 1.00 53.72 311 ALA A C 1
ATOM 2453 O O . ALA A 1 311 ? -30.640 18.265 28.198 1.00 53.72 311 ALA A O 1
ATOM 2454 N N . ILE A 1 312 ? -30.062 17.668 26.109 1.00 72.62 312 ILE A N 1
ATOM 2455 C CA . ILE A 1 312 ? -29.361 18.912 25.754 1.00 72.62 312 ILE A CA 1
ATOM 2456 C C . ILE A 1 312 ? -30.296 19.967 25.154 1.00 72.62 312 ILE A C 1
ATOM 2458 O O . ILE A 1 312 ? -31.329 19.655 24.563 1.00 72.62 312 ILE A O 1
ATOM 2462 N N . SER A 1 313 ? -29.908 21.238 25.278 1.00 69.56 313 SER A N 1
ATOM 2463 C CA . SER A 1 313 ? -30.580 22.354 24.609 1.00 69.56 313 SER A CA 1
ATOM 2464 C C . SER A 1 313 ? -30.219 22.428 23.121 1.00 69.56 313 SER A C 1
ATOM 2466 O O . SER A 1 313 ? -29.115 22.065 22.710 1.00 69.56 313 SER A O 1
ATOM 2468 N N . GLN A 1 314 ? -31.135 22.980 22.321 1.00 65.12 314 GLN A N 1
ATOM 2469 C CA . GLN A 1 314 ? -30.983 23.144 20.870 1.00 65.12 314 GLN A CA 1
ATOM 2470 C C . GLN A 1 314 ? -29.689 23.887 20.476 1.00 65.12 314 GLN A C 1
ATOM 2472 O O . GLN A 1 314 ? -29.051 23.536 19.489 1.00 65.12 314 GLN A O 1
ATOM 2477 N N . THR A 1 315 ? -29.247 24.865 21.274 1.00 72.19 315 THR A N 1
ATOM 2478 C CA . THR A 1 315 ? -27.993 25.601 21.038 1.00 72.19 315 THR A CA 1
ATOM 2479 C C . THR A 1 315 ? -26.753 24.710 21.166 1.00 72.19 315 THR A C 1
ATOM 2481 O O . THR A 1 315 ? -25.850 24.793 20.338 1.00 72.19 315 THR A O 1
ATOM 2484 N N . ASN A 1 316 ? -26.709 23.827 22.171 1.00 68.06 316 ASN A N 1
ATOM 2485 C CA . ASN A 1 316 ? -25.565 22.935 22.399 1.00 68.06 316 ASN A CA 1
ATOM 2486 C C . ASN A 1 316 ? -25.545 21.728 21.451 1.00 68.06 316 ASN A C 1
ATOM 2488 O O . ASN A 1 316 ? -24.483 21.131 21.271 1.00 68.06 316 ASN A O 1
ATOM 2492 N N . PHE A 1 317 ? -26.691 21.382 20.851 1.00 67.75 317 PHE A N 1
ATOM 2493 C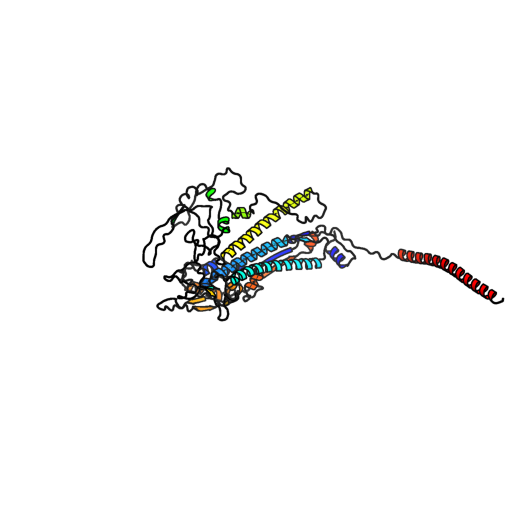 CA . PHE A 1 317 ? -26.771 20.428 19.745 1.00 67.75 317 PHE A CA 1
ATOM 2494 C C . PHE A 1 317 ? -26.002 20.963 18.531 1.00 67.75 317 PHE A C 1
ATOM 2496 O O . PHE A 1 317 ? -25.025 20.347 18.114 1.00 67.75 317 PHE A O 1
ATOM 2503 N N . PHE A 1 318 ? -26.354 22.166 18.054 1.00 67.69 318 PHE A N 1
ATOM 2504 C CA . PHE A 1 318 ? -25.744 22.751 16.855 1.00 67.69 318 PHE A CA 1
ATOM 2505 C C . PHE A 1 318 ? -24.225 22.974 16.969 1.00 67.69 318 PHE A C 1
ATOM 2507 O O . PHE A 1 318 ? -23.496 22.720 16.011 1.00 67.69 318 PHE A O 1
ATOM 2514 N N . VAL A 1 319 ? -23.728 23.385 18.143 1.00 73.75 319 VAL A N 1
ATOM 2515 C CA . VAL A 1 319 ? -22.282 23.579 18.379 1.00 73.75 319 VAL A CA 1
ATOM 2516 C C . VAL A 1 319 ? -21.493 22.268 18.294 1.00 73.75 319 VAL A C 1
ATOM 2518 O O . VAL A 1 319 ? -20.364 22.272 17.814 1.00 73.75 319 VAL A O 1
ATOM 2521 N N . GLN A 1 320 ? -22.059 21.150 18.756 1.00 67.62 320 GLN A N 1
ATOM 2522 C CA . GLN A 1 320 ? -21.349 19.865 18.770 1.00 67.62 320 GLN A CA 1
ATOM 2523 C C . GLN A 1 320 ? -21.533 19.066 17.487 1.00 67.62 320 GLN A C 1
ATOM 2525 O O . GLN A 1 320 ? -20.611 18.341 17.114 1.00 67.62 320 GLN A O 1
ATOM 2530 N N . THR A 1 321 ? -22.633 19.278 16.752 1.00 58.44 321 THR A N 1
ATOM 2531 C CA . THR A 1 321 ? -22.631 18.929 15.333 1.00 58.44 321 THR A CA 1
ATOM 2532 C C . THR A 1 321 ? -21.474 19.641 14.634 1.00 58.44 321 THR A C 1
ATOM 2534 O O . THR A 1 321 ? -20.663 18.909 14.092 1.00 58.44 321 THR A O 1
ATOM 2537 N N . ASP A 1 322 ? -21.276 20.975 14.743 1.00 65.50 322 ASP A N 1
ATOM 2538 C CA . ASP A 1 322 ? -20.247 21.740 13.974 1.00 65.50 322 ASP A CA 1
ATOM 2539 C C . ASP A 1 322 ? -18.775 21.288 14.157 1.00 65.50 322 ASP A C 1
ATOM 2541 O O . ASP A 1 322 ? -17.896 21.681 13.387 1.00 65.50 322 ASP A O 1
ATOM 2545 N N . VAL A 1 323 ? -18.485 20.422 15.132 1.00 60.31 323 VAL A N 1
ATOM 2546 C CA . VAL A 1 323 ? -17.156 19.812 15.314 1.00 60.31 323 VAL A CA 1
ATOM 2547 C C . VAL A 1 323 ? -17.054 18.449 14.621 1.00 60.31 323 VAL A C 1
ATOM 2549 O O . VAL A 1 323 ? -16.150 18.261 13.809 1.00 60.31 323 VAL A O 1
ATOM 2552 N N . ILE A 1 324 ? -17.998 17.537 14.893 1.00 66.12 324 ILE A N 1
ATOM 2553 C CA . ILE A 1 324 ? -18.125 16.214 14.237 1.00 66.12 324 ILE A CA 1
ATOM 2554 C C . ILE A 1 324 ? -18.120 16.382 12.715 1.00 66.12 324 ILE A C 1
ATOM 2556 O O . ILE A 1 324 ? -17.347 15.753 11.993 1.00 66.12 324 ILE A O 1
ATOM 2560 N N . ILE A 1 325 ? -18.934 17.346 12.285 1.00 55.62 325 ILE A N 1
ATOM 2561 C CA . ILE A 1 325 ? -18.949 18.022 10.994 1.00 55.62 325 ILE A CA 1
ATOM 2562 C C . ILE A 1 325 ? -17.539 18.099 10.385 1.00 55.62 325 ILE A C 1
ATOM 2564 O O . ILE A 1 325 ? -17.226 17.304 9.495 1.00 55.62 325 ILE A O 1
ATOM 2568 N N . ARG A 1 326 ? -16.651 18.984 10.856 1.00 59.72 326 ARG A N 1
ATOM 2569 C CA . ARG A 1 326 ? -15.368 19.282 10.177 1.00 59.72 326 ARG A CA 1
ATOM 2570 C C . ARG A 1 326 ? -14.445 18.068 10.043 1.00 59.72 326 ARG A C 1
ATOM 2572 O O . ARG A 1 326 ? -13.605 18.034 9.144 1.00 59.72 326 ARG A O 1
ATOM 2579 N N . GLN A 1 327 ? -14.597 17.096 10.938 1.00 59.78 327 GLN A N 1
ATOM 2580 C CA . GLN A 1 327 ? -13.775 15.893 11.007 1.00 59.78 327 GLN A CA 1
ATOM 2581 C C . GLN A 1 327 ? -14.209 14.819 9.994 1.00 59.78 327 GLN A C 1
ATOM 2583 O O . GLN A 1 327 ? -13.351 14.186 9.380 1.00 59.78 327 GLN A O 1
ATOM 2588 N N . PHE A 1 328 ? -15.516 14.664 9.745 1.00 60.12 328 PHE A N 1
ATOM 2589 C CA . PHE A 1 328 ? -16.045 13.766 8.705 1.00 60.12 328 PHE A CA 1
ATOM 2590 C C . PHE A 1 328 ? -15.444 14.083 7.325 1.00 60.12 328 PHE A C 1
ATOM 2592 O O . PHE A 1 328 ? -14.975 13.204 6.604 1.00 60.12 328 PHE A O 1
ATOM 2599 N N . GLN A 1 329 ? -15.385 15.368 6.991 1.00 57.00 329 GLN A N 1
ATOM 2600 C CA . GLN A 1 329 ? -14.952 15.846 5.681 1.00 57.00 329 GLN A CA 1
ATOM 2601 C C . GLN A 1 329 ? -13.479 15.628 5.369 1.00 57.00 329 GLN A C 1
ATOM 2603 O O . GLN A 1 329 ? -13.155 15.220 4.257 1.00 57.00 329 GLN A O 1
ATOM 2608 N N . THR A 1 330 ? -12.587 15.853 6.338 1.00 54.56 330 THR A N 1
ATOM 2609 C CA . THR A 1 330 ? -11.154 15.586 6.140 1.00 54.56 330 THR A CA 1
ATOM 2610 C C . THR A 1 330 ? -10.902 14.101 5.873 1.00 54.56 330 THR A C 1
ATOM 2612 O O . THR A 1 330 ? -10.002 13.769 5.102 1.00 54.56 330 THR A O 1
ATOM 2615 N N . SER A 1 331 ? -11.737 13.211 6.429 1.00 59.59 331 SER A N 1
ATOM 2616 C CA . SER A 1 331 ? -11.730 11.789 6.072 1.00 59.59 331 SER A CA 1
ATOM 2617 C C . SER A 1 331 ? -12.141 11.591 4.608 1.00 59.59 331 SER A C 1
ATOM 2619 O O . SER A 1 331 ? -11.370 11.018 3.832 1.00 59.59 331 SER A O 1
ATOM 2621 N N . THR A 1 332 ? -13.303 12.130 4.207 1.00 51.53 332 THR A N 1
ATOM 2622 C CA . THR A 1 332 ? -13.861 11.993 2.846 1.00 51.53 332 THR A CA 1
ATOM 2623 C C . THR A 1 332 ? -12.894 12.466 1.752 1.00 51.53 332 THR A C 1
ATOM 2625 O O . THR A 1 332 ? -12.807 11.831 0.702 1.00 51.53 332 THR A O 1
ATOM 2628 N N . THR A 1 333 ? -12.114 13.527 1.998 1.00 52.28 333 THR A N 1
ATOM 2629 C CA . THR A 1 333 ? -11.095 14.019 1.052 1.00 52.28 333 THR A CA 1
ATOM 2630 C C . THR A 1 333 ? -10.035 12.971 0.714 1.00 52.28 333 THR A C 1
ATOM 2632 O O . THR A 1 333 ? -9.672 12.792 -0.451 1.00 52.28 333 THR A O 1
ATOM 2635 N N . SER A 1 334 ? -9.522 12.272 1.728 1.00 50.16 334 SER A N 1
ATOM 2636 C CA . SER A 1 334 ? -8.366 11.384 1.565 1.00 50.16 334 SER A CA 1
ATOM 2637 C C . SER A 1 334 ? -8.713 10.080 0.836 1.00 50.16 334 SER A C 1
ATOM 2639 O O . SER A 1 334 ? -7.954 9.625 -0.020 1.00 50.16 334 SER A O 1
ATOM 2641 N N . GLU A 1 335 ? -9.896 9.524 1.101 1.00 59.31 335 GLU A N 1
ATOM 2642 C CA . GLU A 1 335 ? -10.407 8.299 0.473 1.00 59.31 335 GLU A CA 1
ATOM 2643 C C . GLU A 1 335 ? -10.790 8.520 -1.006 1.00 59.31 335 GLU A C 1
ATOM 2645 O O . GLU A 1 335 ? -10.498 7.688 -1.876 1.00 59.31 335 GLU A O 1
ATOM 2650 N N . PHE A 1 336 ? -11.350 9.697 -1.313 1.00 46.91 336 PHE A N 1
ATOM 2651 C CA . PHE A 1 336 ? -11.625 10.158 -2.678 1.00 46.91 336 PHE A CA 1
ATOM 2652 C C . PHE A 1 336 ? -10.335 10.281 -3.511 1.00 46.91 336 PHE A C 1
ATOM 2654 O O . PHE A 1 336 ? -10.273 9.783 -4.638 1.00 46.91 336 PHE A O 1
ATOM 2661 N N . SER A 1 337 ? -9.279 10.870 -2.935 1.00 53.16 337 SER A N 1
ATOM 2662 C CA . SER A 1 337 ? -7.964 10.996 -3.584 1.00 53.16 337 SER A CA 1
ATOM 2663 C C . SER A 1 337 ? -7.295 9.629 -3.813 1.00 53.16 337 SER A C 1
ATOM 2665 O O . SER A 1 337 ? -6.874 9.315 -4.930 1.00 53.16 337 SER A O 1
ATOM 2667 N N . GLY A 1 338 ? -7.286 8.755 -2.796 1.00 48.56 338 GLY A N 1
ATOM 2668 C CA . GLY A 1 338 ? -6.681 7.419 -2.885 1.00 48.56 338 GLY A CA 1
ATOM 2669 C C . GLY A 1 338 ? -7.302 6.520 -3.964 1.00 48.56 338 GLY A C 1
ATOM 2670 O O . GLY A 1 338 ? -6.591 5.785 -4.651 1.00 48.56 338 GLY A O 1
ATOM 2671 N N . THR A 1 339 ? -8.616 6.623 -4.181 1.00 52.62 339 THR A N 1
ATOM 2672 C CA . THR A 1 339 ? -9.317 5.826 -5.203 1.00 52.62 339 THR A CA 1
ATOM 2673 C C . THR A 1 339 ? -9.049 6.333 -6.629 1.00 52.62 339 THR A C 1
ATOM 2675 O O . THR A 1 339 ? -8.958 5.531 -7.562 1.00 52.62 339 THR A O 1
ATOM 2678 N N . LEU A 1 340 ? -8.843 7.644 -6.819 1.00 50.81 340 LEU A N 1
ATOM 2679 C CA . LEU A 1 340 ? -8.444 8.210 -8.118 1.00 50.81 340 LEU A CA 1
ATOM 2680 C C . LEU A 1 340 ? -7.053 7.732 -8.568 1.00 50.81 340 LEU A C 1
ATOM 2682 O O . LEU A 1 340 ? -6.822 7.554 -9.767 1.00 50.81 340 LEU A O 1
ATOM 2686 N N . GLN A 1 341 ? -6.142 7.488 -7.621 1.00 49.12 341 GLN A N 1
ATOM 2687 C CA . GLN A 1 341 ? -4.815 6.937 -7.900 1.00 49.12 341 GLN A CA 1
ATOM 2688 C C . GLN A 1 341 ? -4.913 5.518 -8.493 1.00 49.12 341 GLN A C 1
ATOM 2690 O O . GLN A 1 341 ? -4.339 5.240 -9.543 1.00 49.12 341 GLN A O 1
ATOM 2695 N N . LEU A 1 342 ? -5.736 4.647 -7.896 1.00 54.66 342 LEU A N 1
ATOM 2696 C CA . LEU A 1 342 ? -5.937 3.263 -8.348 1.00 54.66 342 LEU A CA 1
ATOM 2697 C C . LEU A 1 342 ? -6.427 3.174 -9.810 1.00 54.66 342 LEU A C 1
ATOM 2699 O O . LEU A 1 342 ? -5.980 2.322 -10.579 1.00 54.66 342 LEU A O 1
ATOM 2703 N N . ILE A 1 343 ? -7.320 4.082 -10.216 1.00 50.84 343 ILE A N 1
ATOM 2704 C CA . ILE A 1 343 ? -7.869 4.154 -11.583 1.00 50.84 343 ILE A CA 1
ATOM 2705 C C . ILE A 1 343 ? -6.781 4.521 -12.609 1.00 50.84 343 ILE A C 1
ATOM 2707 O O . ILE A 1 343 ? -6.749 3.979 -13.719 1.00 50.84 343 ILE A O 1
ATOM 2711 N N . ARG A 1 344 ? -5.873 5.428 -12.236 1.00 52.16 344 ARG A N 1
ATOM 2712 C CA . ARG A 1 344 ? -4.780 5.950 -13.071 1.00 52.16 344 ARG A CA 1
ATOM 2713 C C . ARG A 1 344 ? -3.739 4.880 -13.417 1.00 52.16 344 ARG A C 1
ATOM 2715 O O . ARG A 1 344 ? -3.280 4.817 -14.560 1.00 52.16 344 ARG A O 1
ATOM 2722 N N . ASP A 1 345 ? -3.416 4.028 -12.448 1.00 50.47 345 ASP A N 1
ATOM 2723 C CA . ASP A 1 345 ? -2.382 2.997 -12.576 1.00 50.47 345 ASP A CA 1
ATOM 2724 C C . ASP A 1 345 ? -2.902 1.758 -13.330 1.00 50.47 345 ASP A C 1
ATOM 2726 O O . ASP A 1 345 ? -2.186 1.177 -14.147 1.00 50.47 345 ASP A O 1
ATOM 2730 N N . ILE A 1 346 ? -4.183 1.398 -13.172 1.00 53.88 346 ILE A N 1
ATOM 2731 C CA . ILE A 1 346 ? -4.821 0.336 -13.979 1.00 53.88 346 ILE A CA 1
ATOM 2732 C C . ILE A 1 346 ? -5.011 0.791 -15.436 1.00 53.88 346 ILE A C 1
ATOM 2734 O O . ILE A 1 346 ? -4.759 0.028 -16.366 1.00 53.88 346 ILE A O 1
ATOM 2738 N N . THR A 1 347 ? -5.378 2.055 -15.674 1.00 48.16 347 THR A N 1
ATOM 2739 C CA . THR A 1 347 ? -5.458 2.619 -17.042 1.00 48.16 347 THR A CA 1
ATOM 2740 C C . THR A 1 347 ? -4.087 2.635 -17.746 1.00 48.16 347 THR A C 1
ATOM 2742 O O . THR A 1 347 ? -4.006 2.785 -18.965 1.00 48.16 347 THR A O 1
ATOM 2745 N N . HIS A 1 348 ? -3.002 2.441 -16.989 1.00 47.59 348 HIS A N 1
ATOM 2746 C CA . HIS A 1 348 ? -1.630 2.362 -17.475 1.00 47.59 348 HIS A CA 1
ATOM 2747 C C . HIS A 1 348 ? -1.127 0.935 -17.701 1.00 47.59 348 HIS A C 1
ATOM 2749 O O . HIS A 1 348 ? -0.788 0.559 -18.827 1.00 47.59 348 HIS A O 1
ATOM 2755 N N . GLY A 1 349 ? -1.007 0.166 -16.612 1.00 39.88 349 GLY A N 1
ATOM 2756 C CA . GLY A 1 349 ? -0.156 -1.029 -16.533 1.00 39.88 349 GLY A CA 1
ATOM 2757 C C . GLY A 1 349 ? -0.574 -2.134 -17.496 1.00 39.88 349 GLY A C 1
ATOM 2758 O O . GLY A 1 349 ? 0.220 -3.001 -17.858 1.00 39.88 349 GLY A O 1
ATOM 2759 N N . ASN A 1 350 ? -1.805 -2.031 -17.982 1.00 45.00 350 ASN A N 1
ATOM 2760 C CA . ASN A 1 350 ? -2.459 -2.969 -18.865 1.00 45.00 350 ASN A CA 1
ATOM 2761 C C . ASN A 1 350 ? -1.899 -2.966 -20.302 1.00 45.00 350 ASN A C 1
ATOM 2763 O O . ASN A 1 350 ? -2.360 -3.724 -21.153 1.00 45.00 350 ASN A O 1
ATOM 2767 N N . THR A 1 351 ? -0.954 -2.069 -20.616 1.00 45.53 351 THR A N 1
ATOM 2768 C CA . THR A 1 351 ? -0.559 -1.695 -21.990 1.00 45.53 351 THR A CA 1
ATOM 2769 C C . THR A 1 351 ? -1.737 -1.232 -22.854 1.00 45.53 351 THR A C 1
ATOM 2771 O O . THR A 1 351 ? -1.677 -1.242 -24.083 1.00 45.53 351 THR A O 1
ATOM 2774 N N . PHE A 1 352 ? -2.782 -0.735 -22.184 1.00 48.47 352 PHE A N 1
ATOM 2775 C CA . PHE A 1 352 ? -3.764 0.151 -22.784 1.00 48.47 352 PHE A CA 1
ATOM 2776 C C . PHE A 1 352 ? -3.041 1.315 -23.464 1.00 48.47 352 PHE A C 1
ATOM 2778 O O . PHE A 1 352 ? -2.074 1.875 -22.944 1.00 48.47 352 PHE A O 1
ATOM 2785 N N . ILE A 1 353 ? -3.559 1.709 -24.618 1.00 46.94 353 ILE A N 1
ATOM 2786 C CA . ILE A 1 353 ? -3.304 3.026 -25.183 1.00 46.94 353 ILE A CA 1
ATOM 2787 C C . ILE A 1 353 ? -4.059 4.010 -24.281 1.00 46.94 353 ILE A C 1
ATOM 2789 O O . ILE A 1 353 ? -5.285 4.089 -24.349 1.00 46.94 353 ILE A O 1
ATOM 2793 N N . SER A 1 354 ? -3.355 4.697 -23.373 1.00 40.88 354 SER A N 1
ATOM 2794 C CA . SER A 1 354 ? -3.975 5.741 -22.546 1.00 40.88 354 SER A CA 1
ATOM 2795 C C . SER A 1 354 ? -4.356 6.946 -23.411 1.00 40.88 354 SER A C 1
ATOM 2797 O O . SER A 1 354 ? -3.892 7.090 -24.540 1.00 40.88 354 SER A O 1
ATOM 2799 N N . SER A 1 355 ? -5.237 7.803 -22.900 1.00 47.19 355 SER A N 1
ATOM 2800 C CA . SER A 1 355 ? -6.122 8.649 -23.713 1.00 47.19 355 SER A CA 1
ATOM 2801 C C . SER A 1 355 ? -5.481 9.578 -24.753 1.00 47.19 355 SER A C 1
ATOM 2803 O O . SER A 1 355 ? -6.189 9.979 -25.673 1.00 47.19 355 SER A O 1
ATOM 2805 N N . TYR A 1 356 ? -4.216 9.991 -24.601 1.00 41.19 356 TYR A N 1
ATOM 2806 C CA . TYR A 1 356 ? -3.770 11.259 -25.196 1.00 41.19 356 TYR A CA 1
ATOM 2807 C C . TYR A 1 356 ? -2.897 11.241 -26.433 1.00 41.19 356 TYR A C 1
ATOM 2809 O O . TYR A 1 356 ? -2.779 12.278 -27.080 1.00 41.19 356 TYR A O 1
ATOM 2817 N N . GLY A 1 357 ? -2.276 10.123 -26.771 1.00 39.59 357 GLY A N 1
ATOM 2818 C CA . GLY A 1 357 ? -1.238 10.132 -27.795 1.00 39.59 357 GLY A CA 1
ATOM 2819 C C . GLY A 1 357 ? 0.177 10.284 -27.244 1.00 39.59 357 GLY A C 1
ATOM 2820 O O . GLY A 1 357 ? 0.935 10.986 -27.895 1.00 39.59 357 GLY A O 1
ATOM 2821 N N . LEU A 1 358 ? 0.511 9.774 -26.033 1.00 38.56 358 LEU A N 1
ATOM 2822 C CA . LEU A 1 358 ? 1.826 10.047 -25.410 1.00 38.56 358 LEU A CA 1
ATOM 2823 C C . LEU A 1 358 ? 2.661 8.936 -24.637 1.00 38.56 358 LEU A C 1
ATOM 2825 O O . LEU A 1 358 ? 3.635 9.263 -23.975 1.00 38.56 358 LEU A O 1
ATOM 2829 N N . ASN A 1 359 ? 2.416 7.616 -24.767 1.00 40.38 359 ASN A N 1
ATOM 2830 C CA . ASN A 1 359 ? 3.202 6.417 -24.365 1.00 40.38 359 ASN A CA 1
ATOM 2831 C C . ASN A 1 359 ? 3.365 4.990 -25.225 1.00 40.38 359 ASN A C 1
ATOM 2833 O O . ASN A 1 359 ? 4.414 4.399 -25.040 1.00 40.38 359 ASN A O 1
ATOM 2837 N N . TRP A 1 360 ? 2.518 4.415 -26.161 1.00 43.09 360 TRP A N 1
ATOM 2838 C CA . TRP A 1 360 ? 2.457 3.287 -27.210 1.00 43.09 360 TRP A CA 1
ATOM 2839 C C . TRP A 1 360 ? 1.715 3.677 -28.615 1.00 43.09 360 TRP A C 1
ATOM 2841 O O . TRP A 1 360 ? 1.399 4.834 -28.812 1.00 43.09 360 TRP A O 1
ATOM 2851 N N . GLN A 1 361 ? 1.431 2.830 -29.663 1.00 46.81 361 GLN A N 1
ATOM 2852 C CA . GLN A 1 361 ? 1.389 3.217 -31.154 1.00 46.81 361 GLN A CA 1
ATOM 2853 C C . GLN A 1 361 ? 1.687 2.148 -32.232 1.00 46.81 361 GLN A C 1
ATOM 2855 O O . GLN A 1 361 ? 2.757 2.165 -32.821 1.00 46.81 361 GLN A O 1
ATOM 2860 N N . TRP A 1 362 ? 0.701 1.373 -32.670 1.00 50.69 362 TRP A N 1
ATOM 2861 C CA . TRP A 1 362 ? 0.764 0.473 -33.838 1.00 50.69 362 TRP A CA 1
ATOM 2862 C C . TRP A 1 362 ? 1.813 0.730 -34.963 1.00 50.69 362 TRP A C 1
ATOM 2864 O O . TRP A 1 362 ? 1.687 1.715 -35.688 1.00 50.69 362 TRP A O 1
ATOM 2874 N N . TRP A 1 363 ? 2.820 -0.157 -35.136 1.00 43.69 363 TRP A N 1
ATOM 2875 C CA . TRP A 1 363 ? 3.864 -0.048 -36.188 1.00 43.69 363 TRP A CA 1
ATOM 2876 C C . TRP A 1 363 ? 4.729 -1.315 -36.425 1.00 43.69 363 TRP A C 1
ATOM 2878 O O . TRP A 1 363 ? 5.380 -1.763 -35.491 1.00 43.69 363 TRP A O 1
ATOM 2888 N N . VAL A 1 364 ? 4.811 -1.818 -37.674 1.00 47.78 364 VAL A N 1
ATOM 2889 C CA . VAL A 1 364 ? 6.001 -2.270 -38.471 1.00 47.78 364 VAL A CA 1
ATOM 2890 C C . VAL A 1 364 ? 5.492 -2.542 -39.906 1.00 47.78 364 VAL A C 1
ATOM 2892 O O . VAL A 1 364 ? 4.393 -3.071 -40.058 1.00 47.78 364 VAL A O 1
ATOM 2895 N N . LEU A 1 365 ? 6.266 -2.204 -40.948 1.00 44.31 365 LEU A N 1
ATOM 2896 C CA . LEU A 1 365 ? 6.000 -2.592 -42.344 1.00 44.31 365 LEU A CA 1
ATOM 2897 C C . LEU A 1 365 ? 7.247 -3.209 -42.999 1.00 44.31 365 LEU A C 1
ATOM 2899 O O . LEU A 1 365 ? 8.372 -2.816 -42.698 1.00 44.31 365 LEU A O 1
ATOM 2903 N N . ASP A 1 366 ? 7.021 -4.138 -43.929 1.00 44.22 366 ASP A N 1
ATOM 2904 C CA . ASP A 1 366 ? 8.015 -4.707 -44.847 1.00 44.22 366 ASP A CA 1
ATOM 2905 C C . ASP A 1 366 ? 7.658 -4.318 -46.298 1.00 44.22 366 ASP A C 1
ATOM 2907 O O . ASP A 1 366 ? 6.553 -3.837 -46.549 1.00 44.22 366 ASP A O 1
ATOM 2911 N N . GLU A 1 367 ? 8.552 -4.532 -47.268 1.00 45.50 367 GLU A N 1
ATOM 2912 C CA . GLU A 1 367 ? 8.329 -4.135 -48.676 1.00 45.50 367 GLU A CA 1
ATOM 2913 C C . GLU A 1 367 ? 7.140 -4.849 -49.359 1.00 45.50 367 GLU A C 1
ATOM 2915 O O . GLU A 1 367 ? 6.702 -4.436 -50.430 1.00 45.50 367 GLU A O 1
ATOM 2920 N N . SER A 1 368 ? 6.584 -5.896 -48.736 1.00 50.06 368 SER A N 1
ATOM 2921 C CA . SER A 1 368 ? 5.352 -6.584 -49.154 1.00 50.06 368 SER A CA 1
ATOM 2922 C C . SER A 1 368 ? 4.138 -6.315 -48.248 1.00 50.06 368 SER A C 1
ATOM 2924 O O . SER A 1 368 ? 3.090 -6.931 -48.434 1.00 50.06 368 SER A O 1
ATOM 2926 N N . GLY A 1 369 ? 4.256 -5.406 -47.275 1.00 45.22 369 GLY A N 1
ATOM 2927 C CA . GLY A 1 369 ? 3.175 -4.976 -46.385 1.00 45.22 369 GLY A CA 1
ATOM 2928 C C . GLY A 1 369 ? 2.807 -5.936 -45.245 1.00 45.22 369 GLY A C 1
ATOM 2929 O O . GLY A 1 369 ? 1.848 -5.656 -44.532 1.00 45.22 369 GLY A O 1
ATOM 2930 N N . ASN A 1 370 ? 3.541 -7.038 -45.039 1.00 48.22 370 ASN A N 1
ATOM 2931 C CA . ASN A 1 370 ? 3.167 -8.100 -44.093 1.00 48.22 370 ASN A CA 1
ATOM 2932 C C . ASN A 1 370 ? 4.236 -8.312 -43.006 1.00 48.22 370 ASN A C 1
ATOM 2934 O O . ASN A 1 370 ? 5.179 -9.089 -43.166 1.00 48.22 370 ASN A O 1
ATOM 2938 N N . SER A 1 371 ? 4.063 -7.645 -41.862 1.00 45.59 371 SER A N 1
ATOM 2939 C CA . SER A 1 371 ? 4.944 -7.740 -40.686 1.00 45.59 371 SER A CA 1
ATOM 2940 C C . SER A 1 371 ? 4.195 -8.301 -39.479 1.00 45.59 371 SER A C 1
ATOM 2942 O O . SER A 1 371 ? 3.104 -7.826 -39.169 1.00 45.59 371 SER A O 1
ATOM 2944 N N . THR A 1 372 ? 4.772 -9.285 -38.772 1.00 56.12 372 THR A N 1
ATOM 2945 C CA . THR A 1 372 ? 4.145 -9.856 -37.566 1.00 56.12 372 THR A CA 1
ATOM 2946 C C . THR A 1 372 ? 5.113 -10.080 -36.402 1.00 56.12 372 THR A C 1
ATOM 2948 O O . THR A 1 372 ? 6.274 -10.444 -36.585 1.00 56.12 372 THR A O 1
ATOM 2951 N N . LEU A 1 373 ? 4.604 -9.851 -35.188 1.00 49.47 373 LEU A N 1
ATOM 2952 C CA . LEU A 1 373 ? 5.275 -10.028 -33.893 1.00 49.47 373 LEU A CA 1
ATOM 2953 C C . LEU A 1 373 ? 4.342 -10.762 -32.905 1.00 49.47 373 LEU A C 1
ATOM 2955 O O . LEU A 1 373 ? 3.828 -10.146 -31.967 1.00 49.47 373 LEU A O 1
ATOM 2959 N N . PRO A 1 374 ? 4.052 -12.061 -33.110 1.00 53.25 374 PRO A N 1
ATOM 2960 C CA . PRO A 1 374 ? 3.163 -12.796 -32.216 1.00 53.25 374 PRO A CA 1
ATOM 2961 C C . PRO A 1 374 ? 3.739 -12.881 -30.795 1.00 53.25 374 PRO A C 1
ATOM 2963 O O . PRO A 1 374 ? 4.942 -13.070 -30.600 1.00 53.25 374 PRO A O 1
ATOM 2966 N N . THR A 1 375 ? 2.885 -12.780 -29.776 1.00 51.88 375 THR A N 1
ATOM 2967 C CA . THR A 1 375 ? 3.272 -13.092 -28.395 1.00 51.88 375 THR A CA 1
ATOM 2968 C C . THR A 1 375 ? 3.133 -14.589 -28.127 1.00 51.88 375 THR A C 1
ATOM 2970 O O . THR A 1 375 ? 2.282 -15.282 -28.680 1.00 51.88 375 THR A O 1
ATOM 2973 N N . ARG A 1 376 ? 3.985 -15.110 -27.244 1.00 57.75 376 ARG A N 1
ATOM 2974 C CA . ARG A 1 376 ? 3.901 -16.466 -26.707 1.00 57.75 376 ARG A CA 1
ATOM 2975 C C . ARG A 1 376 ? 3.992 -16.414 -25.191 1.00 57.75 376 ARG A C 1
ATOM 2977 O O . ARG A 1 376 ? 4.914 -15.810 -24.637 1.00 57.75 376 ARG A O 1
ATOM 2984 N N . ALA A 1 377 ? 3.057 -17.094 -24.540 1.00 62.88 377 ALA A N 1
ATOM 2985 C CA . ALA A 1 377 ? 3.130 -17.384 -23.120 1.00 62.88 377 ALA A CA 1
ATOM 2986 C C . ALA A 1 377 ? 4.408 -18.170 -22.796 1.00 62.88 377 ALA A C 1
ATOM 2988 O O . ALA A 1 377 ? 4.829 -19.066 -23.537 1.00 62.88 377 ALA A O 1
ATOM 2989 N N . ILE A 1 378 ? 5.045 -17.808 -21.693 1.00 65.81 378 ILE A N 1
ATOM 2990 C CA . ILE A 1 378 ? 6.241 -18.461 -21.181 1.00 65.81 378 ILE A CA 1
ATOM 2991 C C . ILE A 1 378 ? 5.810 -19.697 -20.401 1.00 65.81 378 ILE A C 1
ATOM 2993 O O . ILE A 1 378 ? 4.845 -19.660 -19.640 1.00 65.81 378 ILE A O 1
ATOM 2997 N N . SER A 1 379 ? 6.549 -20.783 -20.595 1.00 70.94 379 SER A N 1
ATOM 2998 C CA . SER A 1 379 ? 6.386 -22.022 -19.846 1.00 70.94 379 SER A CA 1
ATOM 2999 C C . SER A 1 379 ? 7.586 -22.184 -18.913 1.00 70.94 379 SER A C 1
ATOM 3001 O O . SER A 1 379 ? 8.679 -22.478 -19.407 1.00 70.94 379 SER A O 1
ATOM 3003 N N . PRO A 1 380 ? 7.443 -21.952 -17.592 1.00 63.78 380 PRO A N 1
ATOM 3004 C CA . PRO A 1 380 ? 8.515 -22.212 -16.628 1.00 63.78 380 PRO A CA 1
ATOM 3005 C C . PRO A 1 380 ? 8.898 -23.701 -16.570 1.00 63.78 380 PRO A C 1
ATOM 3007 O O . PRO A 1 380 ? 10.066 -24.041 -16.371 1.00 63.78 380 PRO A O 1
ATOM 3010 N N . THR A 1 381 ? 7.920 -24.580 -16.810 1.00 68.88 381 THR A N 1
ATOM 3011 C CA . THR A 1 381 ? 8.051 -26.039 -16.934 1.00 68.88 381 THR A CA 1
ATOM 3012 C C . THR A 1 381 ? 7.187 -26.539 -18.095 1.00 68.88 381 THR A C 1
ATOM 3014 O O . THR A 1 381 ? 6.237 -25.863 -18.490 1.00 68.88 381 THR A O 1
ATOM 3017 N N . ASP A 1 382 ? 7.477 -27.722 -18.641 1.00 70.12 382 ASP A N 1
ATOM 3018 C CA . ASP A 1 382 ? 6.803 -28.230 -19.852 1.00 70.12 382 ASP A CA 1
ATOM 3019 C C . ASP A 1 382 ? 5.282 -28.426 -19.681 1.00 70.12 382 ASP A C 1
ATOM 3021 O O . ASP A 1 382 ? 4.527 -28.321 -20.645 1.00 70.12 382 ASP A O 1
ATOM 3025 N N . ASN A 1 383 ? 4.825 -28.627 -18.438 1.00 78.56 383 ASN A N 1
ATOM 3026 C CA . ASN A 1 383 ? 3.415 -28.820 -18.082 1.00 78.56 383 ASN A CA 1
ATOM 3027 C C . ASN A 1 383 ? 2.705 -27.541 -17.585 1.00 78.56 383 ASN A C 1
ATOM 3029 O O . ASN A 1 383 ? 1.551 -27.624 -17.165 1.00 78.56 383 ASN A O 1
ATOM 3033 N N . CYS A 1 384 ? 3.358 -26.370 -17.576 1.00 78.94 384 CYS A N 1
ATOM 3034 C CA . CYS A 1 384 ? 2.768 -25.143 -17.031 1.00 78.94 384 CYS A CA 1
ATOM 3035 C C . CYS A 1 384 ? 3.071 -23.921 -17.908 1.00 78.94 384 CYS A C 1
ATOM 3037 O O . CYS A 1 384 ? 4.229 -23.598 -18.157 1.00 78.94 384 CYS A O 1
ATOM 3039 N N . SER A 1 385 ? 2.028 -23.221 -18.369 1.00 79.31 385 SER A N 1
ATOM 3040 C CA . SER A 1 385 ? 2.124 -22.031 -19.225 1.00 79.31 385 SER A CA 1
ATOM 3041 C C . SER A 1 385 ? 1.485 -20.811 -18.562 1.00 79.31 385 SER A C 1
ATOM 3043 O O . SER A 1 385 ? 0.301 -20.839 -18.220 1.00 79.31 385 SER A O 1
ATOM 3045 N N . CYS A 1 386 ? 2.226 -19.704 -18.489 1.00 71.75 386 CYS A N 1
ATOM 3046 C CA . CYS A 1 386 ? 1.786 -18.426 -17.920 1.00 71.75 386 CYS A CA 1
ATOM 3047 C C . CYS A 1 386 ? 0.660 -17.704 -18.690 1.00 71.75 386 CYS A C 1
ATOM 3049 O O . CYS A 1 386 ? 0.230 -16.629 -18.280 1.00 71.75 386 CYS A O 1
ATOM 3051 N N . GLY A 1 387 ? 0.193 -18.271 -19.808 1.00 68.44 387 GLY A N 1
ATOM 3052 C CA . GLY A 1 387 ? -1.026 -17.850 -20.513 1.00 68.44 387 GLY A CA 1
ATOM 3053 C C . GLY A 1 387 ? -2.246 -18.725 -20.208 1.00 68.44 387 GLY A C 1
ATOM 3054 O O . GLY A 1 387 ? -3.305 -18.513 -20.783 1.00 68.44 387 GLY A O 1
ATOM 3055 N N . SER A 1 388 ? -2.083 -19.729 -19.343 1.00 72.06 388 SER A N 1
ATOM 3056 C CA . SER A 1 388 ? -3.148 -20.612 -18.846 1.00 72.06 388 SER A CA 1
ATOM 3057 C C . SER A 1 388 ? -3.289 -20.579 -17.320 1.00 72.06 388 SER A C 1
ATOM 3059 O O . SER A 1 388 ? -4.346 -20.925 -16.800 1.00 72.06 388 SER A O 1
ATOM 3061 N N . ARG A 1 389 ? -2.218 -20.199 -16.611 1.00 74.88 389 ARG A N 1
ATOM 3062 C CA . ARG A 1 389 ? -2.050 -20.306 -15.159 1.00 74.88 389 ARG A CA 1
ATOM 3063 C C . ARG A 1 389 ? -1.047 -19.258 -14.664 1.00 74.88 389 ARG A C 1
ATOM 3065 O O . ARG A 1 389 ? 0.101 -19.272 -15.099 1.00 74.88 389 ARG A O 1
ATOM 3072 N N . SER A 1 390 ? -1.444 -18.389 -13.736 1.00 73.12 390 SER A N 1
ATOM 3073 C CA . SER A 1 390 ? -0.550 -17.433 -13.054 1.00 73.12 390 SER A CA 1
ATOM 3074 C C . SER A 1 390 ? 0.373 -18.099 -12.028 1.00 73.12 390 SER A C 1
ATOM 3076 O O . SER A 1 390 ? 1.458 -17.592 -11.744 1.00 73.12 390 SER A O 1
ATOM 3078 N N . ASP A 1 391 ? -0.030 -19.258 -11.508 1.00 79.81 391 ASP A N 1
ATOM 3079 C CA . ASP A 1 391 ? 0.677 -20.058 -10.505 1.00 79.81 391 ASP A CA 1
ATOM 3080 C C . ASP A 1 391 ? 1.748 -20.996 -11.102 1.00 79.81 391 ASP A C 1
ATOM 3082 O O . ASP A 1 391 ? 2.193 -21.947 -10.463 1.00 79.81 391 ASP A O 1
ATOM 3086 N N . CYS A 1 392 ? 2.201 -20.742 -12.334 1.00 82.94 392 CYS A N 1
ATOM 3087 C CA . CYS A 1 392 ? 3.375 -21.423 -12.874 1.00 82.94 392 CYS A CA 1
ATOM 3088 C C . CYS A 1 392 ? 4.665 -20.809 -12.319 1.00 82.94 392 CYS A C 1
ATOM 3090 O O . CYS A 1 392 ? 4.912 -19.614 -12.490 1.00 82.94 392 CYS A O 1
ATOM 3092 N N . VAL A 1 393 ? 5.524 -21.651 -11.741 1.00 87.06 393 VAL A N 1
ATOM 3093 C CA . VAL A 1 393 ? 6.845 -21.282 -11.205 1.00 87.06 393 VAL A CA 1
ATOM 3094 C C . VAL A 1 393 ? 7.951 -22.238 -11.635 1.00 87.06 393 VAL A C 1
ATOM 3096 O O . VAL A 1 393 ? 7.712 -23.394 -11.991 1.00 87.06 393 VAL A O 1
ATOM 3099 N N . LYS A 1 394 ? 9.187 -21.742 -11.556 1.00 86.12 394 LYS A N 1
ATOM 3100 C CA . LYS A 1 394 ? 10.428 -22.518 -11.608 1.00 86.12 394 LYS A CA 1
ATOM 3101 C C . LYS A 1 394 ? 11.420 -21.958 -10.586 1.00 86.12 394 LYS A C 1
ATOM 3103 O O . LYS A 1 394 ? 11.514 -20.741 -10.457 1.00 86.12 394 LYS A O 1
ATOM 3108 N N . SER A 1 395 ? 12.198 -22.814 -9.923 1.00 88.56 395 SER A N 1
ATOM 3109 C CA . SER A 1 395 ? 13.329 -22.360 -9.098 1.00 88.56 395 SER A CA 1
ATOM 3110 C C . SER A 1 395 ? 14.308 -21.525 -9.934 1.00 88.56 395 SER A C 1
ATOM 3112 O O . SER A 1 395 ? 14.694 -21.922 -11.038 1.00 88.56 395 SER A O 1
ATOM 3114 N N . GLY A 1 396 ? 14.669 -20.353 -9.414 1.00 86.69 396 GLY A N 1
ATOM 3115 C CA . GLY A 1 396 ? 15.635 -19.438 -10.008 1.00 86.69 396 GLY A CA 1
ATOM 3116 C C . GLY A 1 396 ? 17.005 -19.497 -9.333 1.00 86.69 396 GLY A C 1
ATOM 3117 O O . GLY A 1 396 ? 17.339 -20.410 -8.575 1.00 86.69 396 GLY A O 1
ATOM 3118 N N . GLY A 1 397 ? 17.826 -18.491 -9.615 1.00 86.12 397 GLY A N 1
ATOM 3119 C CA . GLY A 1 397 ? 19.142 -18.336 -9.004 1.00 86.12 397 GLY A CA 1
ATOM 3120 C C . GLY A 1 397 ? 20.063 -17.562 -9.928 1.00 86.12 397 GLY A C 1
ATOM 3121 O O . GLY A 1 397 ? 19.708 -16.468 -10.352 1.00 86.12 397 GLY A O 1
ATOM 3122 N N . ILE A 1 398 ? 21.229 -18.118 -10.250 1.00 81.94 398 ILE A N 1
ATOM 3123 C CA . ILE A 1 398 ? 22.224 -17.471 -11.115 1.00 81.94 398 ILE A CA 1
ATOM 3124 C C . ILE A 1 398 ? 22.627 -18.405 -12.257 1.00 81.94 398 ILE A C 1
ATOM 3126 O O . ILE A 1 398 ? 22.875 -19.596 -12.056 1.00 81.94 398 ILE A O 1
ATOM 3130 N N . TYR A 1 399 ? 22.685 -17.847 -13.466 1.00 78.25 399 TYR A N 1
ATOM 3131 C CA . TYR A 1 399 ? 22.901 -18.553 -14.723 1.00 78.25 399 TYR A CA 1
ATOM 3132 C C . TYR A 1 399 ? 24.067 -17.945 -15.518 1.00 78.25 399 TYR A C 1
ATOM 3134 O O . TYR A 1 399 ? 24.196 -16.727 -15.651 1.00 78.25 399 TYR A O 1
ATOM 3142 N N . THR A 1 400 ? 24.896 -18.793 -16.119 1.00 72.75 400 THR A N 1
ATOM 3143 C CA . THR A 1 400 ? 25.819 -18.400 -17.193 1.00 72.75 400 THR A CA 1
ATOM 3144 C C . THR A 1 400 ? 25.162 -18.555 -18.555 1.00 72.75 400 THR A C 1
ATOM 3146 O O . THR A 1 400 ? 24.270 -19.380 -18.743 1.00 72.75 400 THR A O 1
ATOM 3149 N N . VAL A 1 401 ? 25.628 -17.761 -19.517 1.00 64.56 401 VAL A N 1
ATOM 3150 C CA . VAL A 1 401 ? 25.220 -17.809 -20.925 1.00 64.56 401 VAL A CA 1
ATOM 3151 C C . VAL A 1 401 ? 26.365 -18.403 -21.737 1.00 64.56 401 VAL A C 1
ATOM 3153 O O . VAL A 1 401 ? 27.460 -17.843 -21.751 1.00 64.56 401 VAL A O 1
ATOM 3156 N N . GLY A 1 402 ? 26.123 -19.529 -22.408 1.00 58.28 402 GLY A N 1
ATOM 3157 C CA . GLY A 1 402 ? 27.035 -20.059 -23.420 1.00 58.28 402 GLY A CA 1
ATOM 3158 C C . GLY A 1 402 ? 26.838 -19.344 -24.758 1.00 58.28 402 GLY A C 1
ATOM 3159 O O . GLY A 1 402 ? 25.727 -19.324 -25.287 1.00 58.28 402 GLY A O 1
ATOM 3160 N N . TYR A 1 403 ? 27.907 -18.772 -25.316 1.00 56.94 403 TYR A N 1
ATOM 3161 C CA . TYR A 1 403 ? 27.877 -18.114 -26.625 1.00 56.94 403 TYR A CA 1
ATOM 3162 C C . TYR A 1 403 ? 28.190 -19.096 -27.758 1.00 56.94 403 TYR A C 1
ATOM 3164 O O . TYR A 1 403 ? 29.352 -19.300 -28.106 1.00 56.94 403 TYR A O 1
ATOM 3172 N N . ASN A 1 404 ? 27.148 -19.637 -28.388 1.00 47.09 404 ASN A N 1
ATOM 3173 C CA . ASN A 1 404 ? 27.268 -20.284 -29.694 1.00 47.09 404 ASN A CA 1
ATOM 3174 C C . ASN A 1 404 ? 26.913 -19.261 -30.785 1.00 47.09 404 ASN A C 1
ATOM 3176 O O . ASN A 1 404 ? 25.738 -18.954 -30.996 1.00 47.09 404 ASN A O 1
ATOM 3180 N N . PHE A 1 405 ? 27.931 -18.720 -31.459 1.00 44.09 405 PHE A N 1
ATOM 3181 C CA . PHE A 1 405 ? 27.761 -17.856 -32.628 1.00 44.09 405 PHE A CA 1
ATOM 3182 C C . PHE A 1 405 ? 27.589 -18.710 -33.891 1.00 44.09 405 PHE A C 1
ATOM 3184 O O . PHE A 1 405 ? 28.573 -19.197 -34.446 1.00 44.09 405 PHE A O 1
ATOM 3191 N N . GLU A 1 406 ? 26.352 -18.872 -34.365 1.00 37.84 406 GLU A N 1
ATOM 3192 C CA . GLU A 1 406 ? 26.115 -19.297 -35.751 1.00 37.84 406 GLU A CA 1
ATOM 3193 C C . GLU A 1 406 ? 26.226 -18.101 -36.718 1.00 37.84 406 GLU A C 1
ATOM 3195 O O . GLU A 1 406 ? 26.002 -16.960 -36.301 1.00 37.84 406 GLU A O 1
ATOM 3200 N N . PRO A 1 407 ? 26.569 -18.314 -38.008 1.00 36.22 407 PRO A N 1
ATOM 3201 C CA . PRO A 1 407 ? 26.947 -17.217 -38.903 1.00 36.22 407 PRO A CA 1
ATOM 3202 C C . PRO A 1 407 ? 25.835 -16.206 -39.224 1.00 36.22 407 PRO A C 1
ATOM 3204 O O . PRO A 1 407 ? 26.148 -15.073 -39.582 1.00 36.22 407 PRO A O 1
ATOM 3207 N N . TYR A 1 408 ? 24.555 -16.592 -39.111 1.00 43.78 408 TYR A N 1
ATOM 3208 C CA . TYR A 1 408 ? 23.417 -15.751 -39.502 1.00 43.78 408 TYR A CA 1
ATOM 3209 C C . TYR A 1 408 ? 22.192 -15.902 -38.580 1.00 43.78 408 TYR A C 1
ATOM 3211 O O . TYR A 1 408 ? 21.229 -16.585 -38.913 1.00 43.78 408 TYR A O 1
ATOM 3219 N N . GLY A 1 409 ? 22.188 -15.144 -37.479 1.00 50.28 409 GLY A N 1
ATOM 3220 C CA . GLY A 1 409 ? 20.959 -14.732 -36.787 1.00 50.28 409 GLY A CA 1
ATOM 3221 C C . GLY A 1 409 ? 20.594 -15.505 -35.513 1.00 50.28 409 GLY A C 1
ATOM 3222 O O . GLY A 1 409 ? 20.390 -16.708 -35.538 1.00 50.28 409 GLY A O 1
ATOM 3223 N N . ILE A 1 410 ? 20.399 -14.745 -34.425 1.00 42.94 410 ILE A N 1
ATOM 3224 C CA . ILE A 1 410 ? 19.959 -15.178 -33.083 1.00 42.94 410 ILE A CA 1
ATOM 3225 C C . ILE A 1 410 ? 20.941 -16.156 -32.391 1.00 42.94 410 ILE A C 1
ATOM 3227 O O . ILE A 1 410 ? 20.972 -17.337 -32.724 1.00 42.94 410 ILE A O 1
ATOM 3231 N N . PRO A 1 411 ? 21.701 -15.724 -31.361 1.00 44.47 411 PRO A N 1
ATOM 3232 C CA . PRO A 1 411 ? 22.517 -16.653 -30.584 1.00 44.47 411 PRO A CA 1
ATOM 3233 C C . PRO A 1 411 ? 21.621 -17.654 -29.845 1.00 44.47 411 PRO A C 1
ATOM 3235 O O . PRO A 1 411 ? 20.662 -17.269 -29.168 1.00 44.47 411 PRO A O 1
ATOM 3238 N N . ASN A 1 412 ? 21.949 -18.943 -29.936 1.00 44.50 412 ASN A N 1
ATOM 3239 C CA . ASN A 1 412 ? 21.239 -19.978 -29.192 1.00 44.50 412 ASN A CA 1
ATOM 3240 C C . ASN A 1 412 ? 21.703 -19.958 -27.724 1.00 44.50 412 ASN A C 1
ATOM 3242 O O . ASN A 1 412 ? 22.711 -20.571 -27.369 1.00 44.50 412 ASN A O 1
ATOM 3246 N N . ILE A 1 413 ? 20.996 -19.182 -26.894 1.00 56.34 413 ILE A N 1
ATOM 3247 C CA . ILE A 1 413 ? 21.313 -18.942 -25.477 1.00 56.34 413 ILE A CA 1
ATOM 3248 C C . ILE A 1 413 ? 21.053 -20.218 -24.661 1.00 56.34 413 ILE A C 1
ATOM 3250 O O . ILE A 1 413 ? 20.006 -20.399 -24.036 1.00 56.34 413 ILE A O 1
ATOM 3254 N N . ASN A 1 414 ? 22.050 -21.099 -24.642 1.00 62.31 414 ASN A N 1
ATOM 3255 C CA . ASN A 1 414 ? 22.139 -22.183 -23.674 1.00 62.31 414 ASN A CA 1
ATOM 3256 C C . ASN A 1 414 ? 22.529 -21.586 -22.316 1.00 62.31 414 ASN A C 1
ATOM 3258 O O . ASN A 1 414 ? 23.681 -21.199 -22.101 1.00 62.31 414 ASN A O 1
ATOM 3262 N N . SER A 1 415 ? 21.554 -21.477 -21.410 1.00 68.44 415 SER A N 1
ATOM 3263 C CA . SER A 1 415 ? 21.767 -20.954 -20.059 1.00 68.44 415 SER A CA 1
ATOM 3264 C C . SER A 1 415 ? 22.020 -22.079 -19.052 1.00 68.44 415 SER A C 1
ATOM 3266 O O . SER A 1 415 ? 21.092 -22.816 -18.709 1.00 68.44 415 SER A O 1
ATOM 3268 N N . THR A 1 416 ? 23.239 -22.180 -18.529 1.00 79.00 416 THR A N 1
ATOM 3269 C CA . THR A 1 416 ? 23.589 -23.147 -17.476 1.00 79.00 416 THR A CA 1
ATOM 3270 C C . THR A 1 416 ? 23.341 -22.523 -16.110 1.00 79.00 416 THR A C 1
ATOM 3272 O O . THR A 1 416 ? 23.811 -21.420 -15.845 1.00 79.00 416 THR A O 1
ATOM 3275 N N . GLN A 1 417 ? 22.621 -23.210 -15.223 1.00 83.00 417 GLN A N 1
ATOM 3276 C CA . GLN A 1 417 ? 22.450 -22.753 -13.845 1.00 83.00 417 GLN A CA 1
ATOM 3277 C C . GLN A 1 417 ? 23.760 -22.964 -13.075 1.00 83.00 417 GLN A C 1
ATOM 3279 O O . GLN A 1 417 ? 24.177 -24.101 -12.873 1.00 83.00 417 GLN A O 1
ATOM 3284 N N . MET A 1 418 ? 24.417 -21.877 -12.664 1.00 82.50 418 MET A N 1
ATOM 3285 C CA . MET A 1 418 ? 25.587 -21.935 -11.777 1.00 82.50 418 MET A CA 1
ATOM 3286 C C . MET A 1 418 ? 25.170 -22.155 -10.326 1.00 82.50 418 MET A C 1
ATOM 3288 O O . MET A 1 418 ? 25.887 -22.787 -9.557 1.00 82.50 418 MET A O 1
ATOM 3292 N N . PHE A 1 419 ? 24.015 -21.601 -9.957 1.00 85.31 419 PHE A N 1
ATOM 3293 C CA . PHE A 1 419 ? 23.498 -21.616 -8.601 1.00 85.31 419 PHE A CA 1
ATOM 3294 C C . PHE A 1 419 ? 21.970 -21.676 -8.616 1.00 85.31 419 PHE A C 1
ATOM 3296 O O . PHE A 1 419 ? 21.315 -20.916 -9.335 1.00 85.31 419 PHE A O 1
ATOM 3303 N N . ALA A 1 420 ? 21.402 -22.580 -7.820 1.00 89.12 420 ALA A N 1
ATOM 3304 C CA . ALA A 1 420 ? 19.982 -22.600 -7.496 1.00 89.12 420 ALA A CA 1
ATOM 3305 C C . ALA A 1 420 ? 19.800 -21.945 -6.130 1.00 89.12 420 ALA A C 1
ATOM 3307 O O . ALA A 1 420 ? 20.365 -22.416 -5.146 1.00 89.12 420 ALA A O 1
ATOM 3308 N N . MET A 1 421 ? 19.045 -20.851 -6.085 1.00 90.88 421 MET A N 1
ATOM 3309 C CA . MET A 1 421 ? 18.836 -20.087 -4.860 1.00 90.88 421 MET A CA 1
ATOM 3310 C C . MET A 1 421 ? 17.667 -20.707 -4.076 1.00 90.88 421 MET A C 1
ATOM 3312 O O . MET A 1 421 ? 16.540 -20.682 -4.580 1.00 90.88 421 MET A O 1
ATOM 3316 N N . PRO A 1 422 ? 17.886 -21.260 -2.864 1.00 93.12 422 PRO A N 1
ATOM 3317 C CA . PRO A 1 422 ? 16.821 -21.879 -2.080 1.00 93.12 422 PRO A CA 1
ATOM 3318 C C . PRO A 1 422 ? 15.685 -20.894 -1.802 1.00 93.12 422 PRO A C 1
ATOM 3320 O O . PRO A 1 422 ? 15.924 -19.737 -1.453 1.00 93.12 422 PRO A O 1
ATOM 3323 N N . GLY A 1 423 ? 14.448 -21.346 -1.986 1.00 90.19 423 GLY A N 1
ATOM 3324 C CA . GLY A 1 423 ? 13.257 -20.519 -1.811 1.00 90.19 423 GLY A CA 1
ATOM 3325 C C . GLY A 1 423 ? 12.946 -19.528 -2.935 1.00 90.19 423 GLY A C 1
ATOM 3326 O O . GLY A 1 423 ? 11.805 -19.089 -3.026 1.00 90.19 423 GLY A O 1
ATOM 3327 N N . PHE A 1 424 ? 13.890 -19.180 -3.816 1.00 91.06 424 PHE A N 1
ATOM 3328 C CA . PHE A 1 424 ? 13.630 -18.219 -4.893 1.00 91.06 424 PHE A CA 1
ATOM 3329 C C . PHE A 1 424 ? 12.977 -18.901 -6.099 1.00 91.06 424 PHE A C 1
ATOM 3331 O O . PHE A 1 424 ? 13.618 -19.637 -6.855 1.00 91.06 424 PHE A O 1
ATOM 3338 N N . ASN A 1 425 ? 11.691 -18.621 -6.290 1.00 90.44 425 ASN A N 1
ATOM 3339 C CA . ASN A 1 425 ? 10.871 -19.113 -7.386 1.00 90.44 425 ASN A CA 1
ATOM 3340 C C . ASN A 1 425 ? 10.516 -17.972 -8.340 1.00 90.44 425 ASN A C 1
ATOM 3342 O O . ASN A 1 425 ? 9.980 -16.941 -7.944 1.00 90.44 425 ASN A O 1
ATOM 3346 N N . VAL A 1 426 ? 10.773 -18.179 -9.627 1.00 83.88 426 VAL A N 1
ATOM 3347 C CA . VAL A 1 426 ? 10.420 -17.245 -10.694 1.00 83.88 426 VAL A CA 1
ATOM 3348 C C . VAL A 1 426 ? 9.094 -17.666 -11.305 1.00 83.88 426 VAL A C 1
ATOM 3350 O O . VAL A 1 426 ? 8.984 -18.739 -11.903 1.00 83.88 426 VAL A O 1
ATOM 3353 N N . GLY A 1 427 ? 8.091 -16.814 -11.102 1.00 78.69 427 GLY A N 1
ATOM 3354 C CA . GLY A 1 427 ? 6.715 -17.002 -11.547 1.00 78.69 427 GLY A CA 1
ATOM 3355 C C . GLY A 1 427 ? 6.324 -16.061 -12.683 1.00 78.69 427 GLY A C 1
ATOM 3356 O O . GLY A 1 427 ? 7.135 -15.297 -13.201 1.00 78.69 427 GLY A O 1
ATOM 3357 N N . CYS A 1 428 ? 5.051 -16.099 -13.064 1.00 75.88 428 CYS A N 1
ATOM 3358 C CA . CYS A 1 428 ? 4.523 -15.378 -14.224 1.00 75.88 428 CYS A CA 1
ATOM 3359 C C . CYS A 1 428 ? 4.596 -13.834 -14.111 1.00 75.88 428 CYS A C 1
ATOM 3361 O O . CYS A 1 428 ? 4.770 -13.130 -15.110 1.00 75.88 428 CYS A O 1
ATOM 3363 N N . SER A 1 429 ? 4.530 -13.272 -12.906 1.00 75.88 429 SER A N 1
ATOM 3364 C CA . SER A 1 429 ? 4.744 -11.839 -12.655 1.00 75.88 429 SER A CA 1
ATOM 3365 C C . SER A 1 429 ? 5.775 -11.617 -11.546 1.00 75.88 429 SER A C 1
ATOM 3367 O O . SER A 1 429 ? 6.170 -12.561 -10.862 1.00 75.88 429 SER A O 1
ATOM 3369 N N . SER A 1 430 ? 6.207 -10.370 -11.330 1.00 77.25 430 SER A N 1
ATOM 3370 C CA . SER A 1 430 ? 7.030 -10.019 -10.161 1.00 77.25 430 SER A CA 1
ATOM 3371 C C . SER A 1 430 ? 6.288 -10.284 -8.844 1.00 77.25 430 SER A C 1
ATOM 3373 O O . SER A 1 430 ? 6.913 -10.689 -7.868 1.00 77.25 430 SER A O 1
ATOM 3375 N N . VAL A 1 431 ? 4.956 -10.125 -8.839 1.00 80.25 431 VAL A N 1
ATOM 3376 C CA . VAL A 1 431 ? 4.101 -10.447 -7.687 1.00 80.25 431 VAL A CA 1
ATOM 3377 C C . VAL A 1 431 ? 4.077 -11.953 -7.456 1.00 80.25 431 VAL A C 1
ATOM 3379 O O . VAL A 1 431 ? 4.336 -12.391 -6.347 1.00 80.25 431 VAL A O 1
ATOM 3382 N N . ASP A 1 432 ? 3.861 -12.756 -8.499 1.00 81.12 432 ASP A N 1
ATOM 3383 C CA . ASP A 1 432 ? 3.806 -14.221 -8.384 1.00 81.12 432 ASP A CA 1
ATOM 3384 C C . ASP A 1 432 ? 5.176 -14.846 -8.084 1.00 81.12 432 ASP A C 1
ATOM 3386 O O . ASP A 1 432 ? 5.238 -15.857 -7.392 1.00 81.12 432 ASP A O 1
ATOM 3390 N N . THR A 1 433 ? 6.260 -14.225 -8.565 1.00 83.62 433 THR A N 1
ATOM 3391 C CA . THR A 1 433 ? 7.655 -14.533 -8.198 1.00 83.62 433 THR A CA 1
ATOM 3392 C C . THR A 1 433 ? 7.867 -14.309 -6.705 1.00 83.62 433 THR A C 1
ATOM 3394 O O . THR A 1 433 ? 8.366 -15.195 -6.020 1.00 83.62 433 THR A O 1
ATOM 3397 N N . LEU A 1 434 ? 7.456 -13.151 -6.174 1.00 88.12 434 LEU A N 1
ATOM 3398 C CA . LEU A 1 434 ? 7.548 -12.879 -4.741 1.00 88.12 434 LEU A CA 1
ATOM 3399 C C . LEU A 1 434 ? 6.672 -13.849 -3.941 1.00 88.12 434 LEU A C 1
ATOM 3401 O O . LEU A 1 434 ? 7.167 -14.542 -3.066 1.00 88.12 434 LEU A O 1
ATOM 3405 N N . PHE A 1 435 ? 5.391 -13.947 -4.282 1.00 89.19 435 PHE A N 1
ATOM 3406 C CA . PHE A 1 435 ? 4.365 -14.646 -3.508 1.00 89.19 435 PHE A CA 1
ATOM 3407 C C . PHE A 1 435 ? 4.604 -16.157 -3.401 1.00 89.19 435 PHE A C 1
ATOM 3409 O O . PHE A 1 435 ? 4.328 -16.736 -2.354 1.00 89.19 435 PHE A O 1
ATOM 3416 N N . GLN A 1 436 ? 5.137 -16.783 -4.454 1.00 89.44 436 GLN A N 1
ATOM 3417 C CA . GLN A 1 436 ? 5.468 -18.214 -4.476 1.00 89.44 436 GLN A CA 1
ATOM 3418 C C . GLN A 1 436 ? 6.931 -18.507 -4.108 1.00 89.44 436 GLN A C 1
ATOM 3420 O O . GLN A 1 436 ? 7.343 -19.669 -4.112 1.00 89.44 436 GLN A O 1
ATOM 3425 N N . SER A 1 437 ? 7.728 -17.480 -3.804 1.00 94.06 437 SER A N 1
ATOM 3426 C CA . SER A 1 437 ? 9.027 -17.661 -3.158 1.00 94.06 437 SER A CA 1
ATOM 3427 C C . SER A 1 437 ? 8.869 -17.842 -1.645 1.00 94.06 437 SER A C 1
ATOM 3429 O O . SER A 1 437 ? 7.811 -17.580 -1.067 1.00 94.06 437 SER A O 1
ATOM 3431 N N . THR A 1 438 ? 9.943 -18.287 -1.007 1.00 95.94 438 THR A N 1
ATOM 3432 C CA . THR A 1 438 ? 10.119 -18.364 0.449 1.00 95.94 438 THR A CA 1
ATOM 3433 C C . THR A 1 438 ? 11.324 -17.501 0.853 1.00 95.94 438 THR A C 1
ATOM 3435 O O . THR A 1 438 ? 11.979 -16.884 0.006 1.00 95.94 438 THR A O 1
ATOM 3438 N N . PHE A 1 439 ? 11.658 -17.452 2.144 1.00 95.00 439 PHE A N 1
ATOM 3439 C CA . PHE A 1 439 ? 12.836 -16.735 2.640 1.00 95.00 439 PHE A CA 1
ATOM 3440 C C . PHE A 1 439 ? 14.050 -17.642 2.927 1.00 95.00 439 PHE A C 1
ATOM 3442 O O . PHE A 1 439 ? 15.020 -17.175 3.520 1.00 95.00 439 PHE A O 1
ATOM 3449 N N . GLU A 1 440 ? 14.053 -18.904 2.479 1.00 94.75 440 GLU A N 1
ATOM 3450 C CA . GLU A 1 440 ? 15.107 -19.899 2.773 1.00 94.75 440 GLU A CA 1
ATOM 3451 C C . GLU A 1 440 ? 16.539 -19.401 2.506 1.00 94.75 440 GLU A C 1
ATOM 3453 O O . GLU A 1 440 ? 17.400 -19.523 3.377 1.00 94.75 440 GLU A O 1
ATOM 3458 N N . CYS A 1 441 ? 16.807 -18.794 1.343 1.00 93.56 441 CYS A N 1
ATOM 3459 C CA . CYS A 1 441 ? 18.111 -18.182 1.066 1.00 93.56 441 CYS A CA 1
ATOM 3460 C C . CYS A 1 441 ? 18.410 -16.970 1.961 1.00 93.56 441 CYS A C 1
ATOM 3462 O O . CYS A 1 441 ? 19.539 -16.800 2.412 1.00 93.56 441 CYS A O 1
ATOM 3464 N N . LEU A 1 442 ? 17.410 -16.125 2.233 1.00 93.69 442 LEU A N 1
ATOM 3465 C CA . LEU A 1 442 ? 17.610 -14.884 2.989 1.00 93.69 442 LEU A CA 1
ATOM 3466 C C . LEU A 1 442 ? 17.938 -15.141 4.465 1.00 93.69 442 LEU A C 1
ATOM 3468 O O . LEU A 1 442 ? 18.515 -14.273 5.108 1.00 93.69 442 LEU A O 1
ATOM 3472 N N . TYR A 1 443 ? 17.615 -16.327 4.983 1.00 94.19 443 TYR A N 1
ATOM 3473 C CA . TYR A 1 443 ? 18.009 -16.820 6.307 1.00 94.19 443 TYR A CA 1
ATOM 3474 C C . TYR A 1 443 ? 19.374 -17.547 6.328 1.00 94.19 443 TYR A C 1
ATOM 3476 O O . TYR A 1 443 ? 19.774 -18.076 7.367 1.00 94.19 443 TYR A O 1
ATOM 3484 N N . ASN A 1 444 ? 20.097 -17.604 5.202 1.00 94.31 444 ASN A N 1
ATOM 3485 C CA . ASN A 1 444 ? 21.322 -18.386 5.038 1.00 94.31 444 ASN A CA 1
ATOM 3486 C C . ASN A 1 444 ? 22.471 -17.519 4.492 1.00 94.31 444 ASN A C 1
ATOM 3488 O O . ASN A 1 444 ? 22.526 -17.234 3.297 1.00 94.31 444 ASN A O 1
ATOM 3492 N N . GLN A 1 445 ? 23.429 -17.152 5.351 1.00 91.19 445 GLN A N 1
ATOM 3493 C CA . GLN A 1 445 ? 24.556 -16.294 4.960 1.00 91.19 445 GLN A CA 1
ATOM 3494 C C . GLN A 1 445 ? 25.357 -16.869 3.785 1.00 91.19 445 GLN A C 1
ATOM 3496 O O . GLN A 1 445 ? 25.624 -16.140 2.839 1.00 91.19 445 GLN A O 1
ATOM 3501 N N . THR A 1 446 ? 25.612 -18.182 3.744 1.00 92.62 446 THR A N 1
ATOM 3502 C CA . THR A 1 446 ? 26.326 -18.820 2.622 1.00 92.62 446 THR A CA 1
ATOM 3503 C C . THR A 1 446 ? 25.585 -18.677 1.287 1.00 92.62 446 THR A C 1
ATOM 3505 O O . THR A 1 446 ? 26.223 -18.640 0.236 1.00 92.62 446 THR A O 1
ATOM 3508 N N . CYS A 1 447 ? 24.253 -18.546 1.304 1.00 92.06 447 CYS A N 1
ATOM 3509 C CA . CYS A 1 447 ? 23.481 -18.217 0.105 1.00 92.06 447 CYS A CA 1
ATOM 3510 C C . CYS A 1 447 ? 23.720 -16.764 -0.342 1.00 92.06 447 CYS A C 1
ATOM 3512 O O . CYS A 1 447 ? 23.956 -16.509 -1.522 1.00 92.06 447 CYS A O 1
ATOM 3514 N N . ILE A 1 448 ? 23.713 -15.817 0.601 1.00 89.50 448 ILE A N 1
ATOM 3515 C CA . ILE A 1 448 ? 23.962 -14.390 0.341 1.00 89.50 448 ILE A CA 1
ATOM 3516 C C . ILE A 1 448 ? 25.401 -14.147 -0.134 1.00 89.50 448 ILE A C 1
ATOM 3518 O O . ILE A 1 448 ? 25.599 -13.460 -1.137 1.00 89.50 448 ILE A O 1
ATOM 3522 N N . ASP A 1 449 ? 26.385 -14.789 0.497 1.00 86.69 449 ASP A N 1
ATOM 3523 C CA . ASP A 1 449 ? 27.797 -14.744 0.102 1.00 86.69 449 ASP A CA 1
ATOM 3524 C C . ASP A 1 449 ? 27.977 -15.223 -1.351 1.00 86.69 449 ASP A C 1
ATOM 3526 O O . ASP A 1 449 ? 28.727 -14.634 -2.133 1.00 86.69 449 ASP A O 1
ATOM 3530 N N . GLN A 1 450 ? 27.249 -16.273 -1.756 1.00 84.00 450 GLN A N 1
ATOM 3531 C CA . GLN A 1 450 ? 27.259 -16.766 -3.135 1.00 84.00 450 GLN A CA 1
ATOM 3532 C C . GLN A 1 450 ? 26.656 -15.751 -4.115 1.00 84.00 450 GLN A C 1
ATOM 3534 O O . GLN A 1 450 ? 27.263 -15.495 -5.157 1.00 84.00 450 GLN A O 1
ATOM 3539 N N . LEU A 1 451 ? 25.529 -15.109 -3.781 1.00 80.56 451 LEU A N 1
ATOM 3540 C CA . LEU A 1 451 ? 24.967 -14.024 -4.599 1.00 80.56 451 LEU A CA 1
ATOM 3541 C C . LEU A 1 451 ? 25.962 -12.858 -4.765 1.00 80.56 451 LEU A C 1
ATOM 3543 O O . LEU A 1 451 ? 26.125 -12.351 -5.876 1.00 80.56 451 LEU A O 1
ATOM 3547 N N . GLN A 1 452 ? 26.667 -12.473 -3.696 1.00 76.94 452 GLN A N 1
ATOM 3548 C CA . GLN A 1 452 ? 27.689 -11.417 -3.713 1.00 76.94 452 GLN A CA 1
ATOM 3549 C C . GLN A 1 452 ? 28.903 -11.778 -4.588 1.00 76.94 452 GLN A C 1
ATOM 3551 O O . GLN A 1 452 ? 29.311 -10.972 -5.429 1.00 76.94 452 GLN A O 1
ATOM 3556 N N . MET A 1 453 ? 29.449 -12.996 -4.464 1.00 74.69 453 MET A N 1
ATOM 3557 C CA . MET A 1 453 ? 30.574 -13.463 -5.295 1.00 74.69 453 MET A CA 1
ATOM 3558 C C . MET A 1 453 ? 30.253 -13.436 -6.798 1.00 74.69 453 MET A C 1
ATOM 3560 O O . MET A 1 453 ? 31.106 -13.095 -7.623 1.00 74.69 453 MET A O 1
ATOM 3564 N N . PHE A 1 454 ? 29.015 -13.759 -7.181 1.00 68.44 454 PHE A N 1
ATOM 3565 C CA . PHE A 1 454 ? 28.597 -13.733 -8.585 1.00 68.44 454 PHE A CA 1
ATOM 3566 C C . PHE A 1 454 ? 28.358 -12.327 -9.157 1.00 68.44 454 PHE A C 1
ATOM 3568 O O . PHE A 1 454 ? 28.225 -12.209 -10.377 1.00 68.44 454 PHE A O 1
ATOM 3575 N N . ALA A 1 455 ? 28.326 -11.279 -8.327 1.00 60.09 455 ALA A N 1
ATOM 3576 C CA . ALA A 1 455 ? 28.297 -9.886 -8.777 1.00 60.09 455 ALA A CA 1
ATOM 3577 C C . ALA A 1 455 ? 29.714 -9.341 -9.035 1.00 60.09 455 ALA A C 1
ATOM 3579 O O . ALA A 1 455 ? 29.975 -8.765 -10.092 1.00 60.09 455 ALA A O 1
ATOM 3580 N N . THR A 1 456 ? 30.658 -9.586 -8.117 1.00 57.25 456 THR A N 1
ATOM 3581 C CA . THR A 1 456 ? 32.048 -9.098 -8.234 1.00 57.25 456 THR A CA 1
ATOM 3582 C C . THR A 1 456 ? 32.817 -9.744 -9.392 1.00 57.25 456 THR A C 1
ATOM 3584 O O . THR A 1 456 ? 33.672 -9.107 -10.005 1.00 57.25 456 THR A O 1
ATOM 3587 N N . THR A 1 457 ? 32.482 -10.987 -9.748 1.00 50.41 457 THR A N 1
ATOM 3588 C CA . THR A 1 457 ? 33.194 -11.774 -10.774 1.00 50.41 457 THR A CA 1
ATOM 3589 C C . THR A 1 457 ? 33.009 -11.257 -12.215 1.00 50.41 457 THR A C 1
ATOM 3591 O O . THR A 1 457 ? 33.803 -11.602 -13.087 1.00 50.41 457 THR A O 1
ATOM 3594 N N . ILE A 1 458 ? 31.997 -10.424 -12.504 1.00 51.75 458 ILE A N 1
ATOM 3595 C CA . ILE A 1 458 ? 31.654 -10.004 -13.885 1.00 51.75 458 ILE A CA 1
ATOM 3596 C C . ILE A 1 458 ? 32.229 -8.631 -14.290 1.00 51.75 458 ILE A C 1
ATOM 3598 O O . ILE A 1 458 ? 31.859 -8.094 -15.331 1.00 51.75 458 ILE A O 1
ATOM 3602 N N . GLY A 1 459 ? 33.116 -8.040 -13.484 1.00 43.88 459 GLY A N 1
ATOM 3603 C CA . GLY A 1 459 ? 33.769 -6.765 -13.817 1.00 43.88 459 GLY A CA 1
ATOM 3604 C C . GLY A 1 459 ? 32.876 -5.521 -13.715 1.00 43.88 459 GLY A C 1
ATOM 3605 O O . GLY A 1 459 ? 33.263 -4.461 -14.202 1.00 43.88 459 GLY A O 1
ATOM 3606 N N . PHE A 1 460 ? 31.708 -5.619 -13.069 1.00 52.12 460 PHE A N 1
ATOM 3607 C CA . PHE A 1 460 ? 30.925 -4.442 -12.688 1.00 52.12 460 PHE A CA 1
ATOM 3608 C C . PHE A 1 460 ? 31.734 -3.576 -11.720 1.00 52.12 460 PHE A C 1
ATOM 3610 O O . PHE A 1 460 ? 32.147 -4.043 -10.656 1.00 52.12 460 PHE A O 1
ATOM 3617 N N . VAL A 1 461 ? 31.911 -2.297 -12.057 1.00 42.19 461 VAL A N 1
ATOM 3618 C CA . VAL A 1 461 ? 32.482 -1.306 -11.138 1.00 42.19 461 VAL A CA 1
ATOM 3619 C C . VAL A 1 461 ? 31.396 -0.900 -10.144 1.00 42.19 461 VAL A C 1
ATOM 3621 O O . VAL A 1 461 ? 30.762 0.143 -10.271 1.00 42.19 461 VAL A O 1
ATOM 3624 N N . ILE A 1 462 ? 31.166 -1.754 -9.145 1.00 50.09 462 ILE A N 1
ATOM 3625 C CA . ILE A 1 462 ? 30.420 -1.361 -7.950 1.00 50.09 462 ILE A CA 1
ATOM 3626 C C . ILE A 1 462 ? 31.250 -0.253 -7.274 1.00 50.09 462 ILE A C 1
ATOM 3628 O O . ILE A 1 462 ? 32.399 -0.524 -6.907 1.00 50.09 462 ILE A O 1
ATOM 3632 N N . PRO A 1 463 ? 30.734 0.983 -7.109 1.00 45.16 463 PRO A N 1
ATOM 3633 C CA . PRO A 1 463 ? 31.438 2.013 -6.350 1.00 45.16 463 PRO A CA 1
ATOM 3634 C C . PRO A 1 463 ? 31.605 1.491 -4.923 1.00 45.16 463 PRO A C 1
ATOM 3636 O O . PRO A 1 463 ? 30.606 1.184 -4.280 1.00 45.16 463 PRO A O 1
ATOM 3639 N N . ALA A 1 464 ? 32.862 1.305 -4.500 1.00 44.59 464 ALA A N 1
ATOM 3640 C CA . ALA A 1 464 ? 33.279 0.363 -3.454 1.00 44.59 464 ALA A CA 1
ATOM 3641 C C . ALA A 1 464 ? 32.295 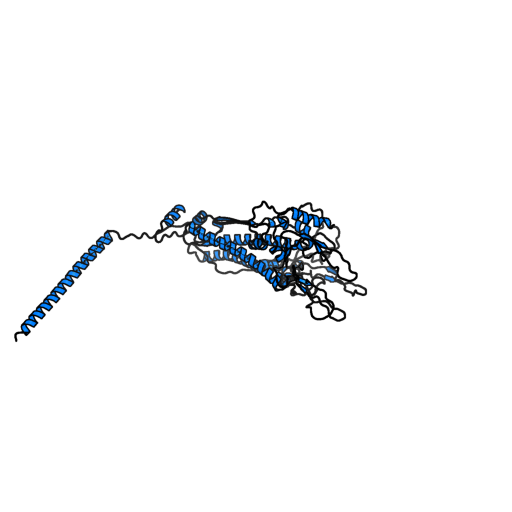0.246 -2.275 1.00 44.59 464 ALA A C 1
ATOM 3643 O O . ALA A 1 464 ? 32.360 1.016 -1.317 1.00 44.59 464 ALA A O 1
ATOM 3644 N N . ALA A 1 465 ? 31.391 -0.735 -2.359 1.00 47.41 465 ALA A N 1
ATOM 3645 C CA . ALA A 1 465 ? 30.355 -0.949 -1.363 1.00 47.41 465 ALA A CA 1
ATOM 3646 C C . ALA A 1 465 ? 30.996 -1.519 -0.093 1.00 47.41 465 ALA A C 1
ATOM 3648 O O . ALA A 1 465 ? 31.309 -2.706 -0.017 1.00 47.41 465 ALA A O 1
ATOM 3649 N N . THR A 1 466 ? 31.206 -0.651 0.895 1.00 48.72 466 THR A N 1
ATOM 3650 C CA . THR A 1 466 ? 31.704 -1.002 2.235 1.00 48.72 466 THR A CA 1
ATOM 3651 C C . THR A 1 466 ? 30.724 -1.859 3.033 1.00 48.72 466 THR A C 1
ATOM 3653 O O . THR A 1 466 ? 31.099 -2.457 4.041 1.00 48.72 466 THR A O 1
ATOM 3656 N N . ASP A 1 467 ? 29.478 -1.922 2.572 1.00 61.12 467 ASP A N 1
ATOM 3657 C CA . ASP A 1 467 ? 28.338 -2.440 3.309 1.00 61.12 467 ASP A CA 1
ATOM 3658 C C . ASP A 1 467 ? 28.070 -3.890 2.882 1.00 61.12 467 ASP A C 1
ATOM 3660 O O . ASP A 1 467 ? 27.411 -4.175 1.879 1.00 61.12 467 ASP A O 1
ATOM 3664 N N . TYR A 1 468 ? 28.627 -4.824 3.653 1.00 72.81 468 TYR A N 1
ATOM 3665 C CA . TYR A 1 468 ? 28.390 -6.258 3.500 1.00 72.81 468 TYR A CA 1
ATOM 3666 C C . TYR A 1 468 ? 26.950 -6.607 3.907 1.00 72.81 468 TYR A C 1
ATOM 3668 O O . TYR A 1 468 ? 26.570 -6.459 5.067 1.00 72.81 468 TYR A O 1
ATOM 3676 N N . ILE A 1 469 ? 26.157 -7.065 2.934 1.00 84.75 469 ILE A N 1
ATOM 3677 C CA . ILE A 1 469 ? 24.745 -7.442 3.112 1.00 84.75 469 ILE A CA 1
ATOM 3678 C C . ILE A 1 469 ? 24.643 -8.661 4.035 1.00 84.75 469 ILE A C 1
ATOM 3680 O O . ILE A 1 469 ? 25.179 -9.728 3.719 1.00 84.75 469 ILE A O 1
ATOM 3684 N N . MET A 1 470 ? 23.91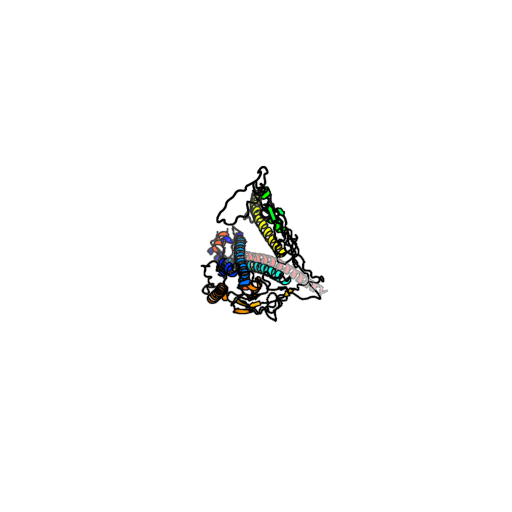0 -8.516 5.138 1.00 88.75 470 MET A N 1
ATOM 3685 C CA . MET A 1 470 ? 23.703 -9.580 6.117 1.00 88.75 470 MET A CA 1
ATOM 3686 C C . MET A 1 470 ? 22.457 -10.416 5.797 1.00 88.75 470 MET A C 1
ATOM 3688 O O . MET A 1 470 ? 21.403 -9.892 5.430 1.00 88.75 470 MET A O 1
ATOM 3692 N N . ALA A 1 471 ? 22.544 -11.728 6.014 1.00 92.69 471 ALA A N 1
ATOM 3693 C CA . ALA A 1 471 ? 21.373 -12.595 6.083 1.00 92.69 471 ALA A CA 1
ATOM 3694 C C . ALA A 1 471 ? 20.488 -12.262 7.301 1.00 92.69 471 ALA A C 1
ATOM 3696 O O . ALA A 1 471 ? 20.951 -11.771 8.333 1.00 92.69 471 ALA A O 1
ATOM 3697 N N . MET A 1 472 ? 19.196 -12.573 7.189 1.00 93.62 472 MET A N 1
ATOM 3698 C CA . MET A 1 472 ? 18.234 -12.475 8.284 1.00 93.62 472 MET A CA 1
ATOM 3699 C C . MET A 1 472 ? 18.603 -13.417 9.431 1.00 93.62 472 MET A C 1
ATOM 3701 O O . MET A 1 472 ? 19.084 -14.533 9.228 1.00 93.62 472 MET A O 1
ATOM 3705 N N . ASN A 1 473 ? 18.337 -12.978 10.660 1.00 91.44 473 ASN A N 1
ATOM 3706 C CA . ASN A 1 473 ? 18.731 -13.703 11.854 1.00 91.44 473 ASN A CA 1
ATOM 3707 C C . ASN A 1 473 ? 17.807 -14.907 12.096 1.00 91.44 473 ASN A C 1
ATOM 3709 O O . ASN A 1 473 ? 16.678 -14.759 12.570 1.00 91.44 473 ASN A O 1
ATOM 3713 N N . SER A 1 474 ? 18.319 -16.109 11.835 1.00 85.06 474 SER A N 1
ATOM 3714 C CA . SER A 1 474 ? 17.636 -17.390 12.059 1.00 85.06 474 SER A CA 1
ATOM 3715 C C . SER A 1 474 ? 17.421 -17.754 13.536 1.00 85.06 474 SER A C 1
ATOM 3717 O O . SER A 1 474 ? 16.686 -18.694 13.825 1.00 85.06 474 SER A O 1
ATOM 3719 N N . THR A 1 475 ? 18.012 -17.011 14.482 1.00 85.25 475 THR A N 1
ATOM 3720 C CA . THR A 1 475 ? 17.730 -17.149 15.927 1.00 85.25 475 THR A CA 1
ATOM 3721 C C . THR A 1 475 ? 16.555 -16.288 16.402 1.00 85.25 475 THR A C 1
ATOM 3723 O O . THR A 1 475 ? 16.106 -16.436 17.539 1.00 85.25 475 THR A O 1
ATOM 3726 N N . PHE A 1 476 ? 16.035 -15.392 15.555 1.00 84.12 476 PHE A N 1
ATOM 3727 C CA . PHE A 1 476 ? 14.844 -14.608 15.874 1.00 84.12 476 PHE A CA 1
ATOM 3728 C C . PHE A 1 476 ? 13.593 -15.494 15.800 1.00 84.12 476 PHE A C 1
ATOM 3730 O O . PHE A 1 476 ? 13.386 -16.212 14.823 1.00 84.12 476 PHE A O 1
ATOM 3737 N N . VAL A 1 477 ? 12.741 -15.436 16.827 1.00 82.50 477 VAL A N 1
ATOM 3738 C CA . VAL A 1 477 ? 11.537 -16.275 16.918 1.00 82.50 477 VAL A CA 1
ATOM 3739 C C . VAL A 1 477 ? 10.434 -15.712 16.020 1.00 82.50 477 VAL A C 1
ATOM 3741 O O . VAL A 1 477 ? 9.589 -14.935 16.467 1.00 82.50 477 VAL A O 1
ATOM 3744 N N . SER A 1 478 ? 10.450 -16.119 14.751 1.00 89.06 478 SER A N 1
ATOM 3745 C CA . SER A 1 478 ? 9.336 -15.920 13.823 1.00 89.06 478 SER A CA 1
ATOM 3746 C C . SER A 1 478 ? 8.234 -16.961 14.050 1.00 89.06 478 SER A C 1
ATOM 3748 O O . SER A 1 478 ? 8.517 -18.106 14.417 1.00 89.06 478 SER A O 1
ATOM 3750 N N . ARG A 1 479 ? 6.971 -16.595 13.796 1.00 93.12 479 ARG A N 1
ATOM 3751 C CA . ARG A 1 479 ? 5.875 -17.576 13.664 1.00 93.12 479 ARG A CA 1
ATOM 3752 C C . ARG A 1 479 ? 5.840 -18.251 12.289 1.00 93.12 479 ARG A C 1
ATOM 3754 O O . ARG A 1 479 ? 5.138 -19.247 12.126 1.00 93.12 479 ARG A O 1
ATOM 3761 N N . PHE A 1 480 ? 6.587 -17.723 11.323 1.00 93.75 480 PHE A N 1
ATOM 3762 C CA . PHE A 1 480 ? 6.728 -18.270 9.980 1.00 93.75 480 PHE A CA 1
ATOM 3763 C C . PHE A 1 480 ? 8.041 -19.056 9.884 1.00 93.75 480 PHE A C 1
ATOM 3765 O O . PHE A 1 480 ? 9.065 -18.656 10.435 1.00 93.75 480 PHE A O 1
ATOM 3772 N N . GLN A 1 481 ? 8.025 -20.198 9.201 1.00 92.06 481 GLN A N 1
ATOM 3773 C CA . GLN A 1 481 ? 9.255 -20.943 8.930 1.00 92.06 481 GLN A CA 1
ATOM 3774 C C . GLN A 1 481 ? 9.962 -20.328 7.711 1.00 92.06 481 GLN A C 1
ATOM 3776 O O . GLN A 1 481 ? 9.290 -19.741 6.861 1.00 92.06 481 GLN A O 1
ATOM 3781 N N . PRO A 1 482 ? 11.292 -20.477 7.546 1.00 91.75 482 PRO A N 1
ATOM 3782 C CA . PRO A 1 482 ? 11.994 -19.938 6.378 1.00 91.75 482 PRO A CA 1
ATOM 3783 C C . PRO A 1 482 ? 11.419 -20.407 5.032 1.00 91.75 482 PRO A C 1
ATOM 3785 O O . PRO A 1 482 ? 11.481 -19.660 4.059 1.00 91.75 482 PRO A O 1
ATOM 3788 N N . ASN A 1 483 ? 10.831 -21.610 4.996 1.00 93.44 483 ASN A N 1
ATOM 3789 C CA . ASN A 1 483 ? 10.165 -22.220 3.841 1.00 93.44 483 ASN A CA 1
ATOM 3790 C C . ASN A 1 483 ? 8.647 -21.942 3.750 1.00 93.44 483 ASN A C 1
ATOM 3792 O O . ASN A 1 483 ? 7.975 -22.516 2.894 1.00 93.44 483 ASN A O 1
ATOM 3796 N N . THR A 1 484 ? 8.083 -21.093 4.614 1.00 96.19 484 THR A N 1
ATOM 3797 C CA . THR A 1 484 ? 6.720 -20.572 4.438 1.00 96.19 484 THR A CA 1
ATOM 3798 C C . THR A 1 484 ? 6.672 -19.693 3.185 1.00 96.19 484 THR A C 1
ATOM 3800 O O . THR A 1 484 ? 7.629 -18.968 2.898 1.00 96.19 484 THR A O 1
ATOM 3803 N N . THR A 1 485 ? 5.580 -19.757 2.416 1.00 95.88 485 THR A N 1
ATOM 3804 C CA . THR A 1 485 ? 5.461 -18.935 1.206 1.00 95.88 485 THR A CA 1
ATOM 3805 C C . THR A 1 485 ? 5.275 -17.472 1.586 1.00 95.88 485 THR A C 1
ATOM 3807 O O . THR A 1 485 ? 4.615 -17.146 2.576 1.00 95.88 485 THR A O 1
ATOM 3810 N N . ILE A 1 486 ? 5.845 -16.557 0.806 1.00 94.81 486 ILE A N 1
ATOM 3811 C CA . ILE A 1 486 ? 5.763 -15.132 1.131 1.00 94.81 486 ILE A CA 1
ATOM 3812 C C . ILE A 1 486 ? 4.316 -14.629 1.015 1.00 94.81 486 ILE A C 1
ATOM 3814 O O . ILE A 1 486 ? 3.958 -13.714 1.748 1.00 94.81 486 ILE A O 1
ATOM 3818 N N . VAL A 1 487 ? 3.445 -15.248 0.203 1.00 91.81 487 VAL A N 1
ATOM 3819 C CA . VAL A 1 487 ? 2.011 -14.898 0.202 1.00 91.81 487 VAL A CA 1
ATOM 3820 C C . VAL A 1 487 ? 1.320 -15.197 1.536 1.00 91.81 487 VAL A C 1
ATOM 3822 O O . VAL A 1 487 ? 0.508 -14.386 1.971 1.00 91.81 487 VAL A O 1
ATOM 3825 N N . ASP A 1 488 ? 1.682 -16.273 2.242 1.00 93.88 488 ASP A N 1
ATOM 3826 C CA . ASP A 1 488 ? 1.133 -16.553 3.580 1.00 93.88 488 ASP A CA 1
ATOM 3827 C C . ASP A 1 488 ? 1.555 -15.471 4.594 1.00 93.88 488 ASP A C 1
ATOM 3829 O O . ASP A 1 488 ? 0.758 -15.038 5.426 1.00 93.88 488 ASP A O 1
ATOM 3833 N N . ILE A 1 489 ? 2.796 -14.983 4.482 1.00 95.38 489 ILE A N 1
ATOM 3834 C CA . ILE A 1 489 ? 3.348 -13.908 5.323 1.00 95.38 489 ILE A CA 1
ATOM 3835 C C . ILE A 1 489 ? 2.697 -12.552 4.976 1.00 95.38 489 ILE A C 1
ATOM 3837 O O . ILE A 1 489 ? 2.378 -11.765 5.869 1.00 95.38 489 ILE A O 1
ATOM 3841 N N . VAL A 1 490 ? 2.459 -12.285 3.686 1.00 93.12 490 VAL A N 1
ATOM 3842 C CA . VAL A 1 490 ? 1.817 -11.064 3.162 1.00 93.12 490 VAL A CA 1
ATOM 3843 C C . VAL A 1 490 ? 0.333 -10.996 3.538 1.00 93.12 490 VAL A C 1
ATOM 3845 O O . VAL A 1 490 ? -0.125 -9.942 3.973 1.00 93.12 490 VAL A O 1
ATOM 3848 N N . ASN A 1 491 ? -0.413 -12.101 3.434 1.00 91.31 491 ASN A N 1
ATOM 3849 C CA . ASN A 1 491 ? -1.823 -12.171 3.849 1.00 91.31 491 ASN A CA 1
ATOM 3850 C C . ASN A 1 491 ? -1.994 -11.854 5.348 1.00 91.31 491 ASN A C 1
ATOM 3852 O O . ASN A 1 491 ? -2.990 -11.270 5.766 1.00 91.31 491 ASN A O 1
ATOM 3856 N N . GLU A 1 492 ? -0.982 -12.181 6.153 1.00 93.19 492 GLU A N 1
ATOM 3857 C CA . GLU A 1 492 ? -0.883 -11.860 7.579 1.00 93.19 492 GLU A CA 1
ATOM 3858 C C . GLU A 1 492 ? -0.228 -10.484 7.860 1.00 93.19 492 GLU A C 1
ATOM 3860 O O . GLU A 1 492 ? 0.193 -10.214 8.989 1.00 93.19 492 GLU A O 1
ATOM 3865 N N . LEU A 1 493 ? -0.143 -9.599 6.852 1.00 93.44 493 LEU A N 1
ATOM 3866 C CA . LEU A 1 493 ? 0.407 -8.232 6.927 1.00 93.44 493 LEU A CA 1
ATOM 3867 C C . LEU A 1 493 ? 1.853 -8.166 7.468 1.00 93.44 493 LEU A C 1
ATOM 3869 O O . LEU A 1 493 ? 2.250 -7.188 8.102 1.00 93.44 493 LEU A O 1
ATOM 3873 N N . PHE A 1 494 ? 2.645 -9.220 7.237 1.00 95.19 494 PHE A N 1
ATOM 3874 C CA . PHE A 1 494 ? 3.970 -9.450 7.833 1.00 95.19 494 PHE A CA 1
ATOM 3875 C C . PHE A 1 494 ? 3.991 -9.430 9.373 1.00 95.19 494 PHE A C 1
ATOM 3877 O O . PHE A 1 494 ? 5.062 -9.296 9.958 1.00 95.19 494 PHE A O 1
ATOM 3884 N N . ILE A 1 495 ? 2.858 -9.557 10.067 1.00 95.06 495 ILE A N 1
ATOM 3885 C CA . ILE A 1 495 ? 2.828 -9.463 11.533 1.00 95.06 495 ILE A CA 1
ATOM 3886 C C . ILE A 1 495 ? 3.399 -10.741 12.150 1.00 95.06 495 ILE A C 1
ATOM 3888 O O . ILE A 1 495 ? 2.937 -11.839 11.853 1.00 95.06 495 ILE A O 1
ATOM 3892 N N . GLU A 1 496 ? 4.341 -10.611 13.075 1.00 93.94 496 GLU A N 1
ATOM 3893 C CA . GLU A 1 496 ? 4.838 -11.713 13.902 1.00 93.94 496 GLU A CA 1
ATOM 3894 C C . GLU A 1 496 ? 3.939 -11.925 15.117 1.00 93.94 496 GLU A C 1
ATOM 3896 O O . GLU A 1 496 ? 3.422 -13.019 15.344 1.00 93.94 496 GLU A O 1
ATOM 3901 N N . GLN A 1 497 ? 3.721 -10.864 15.901 1.00 92.62 497 GLN A N 1
ATOM 3902 C CA . GLN A 1 497 ? 2.929 -10.917 17.126 1.00 92.62 497 GLN A CA 1
ATOM 3903 C C . GLN A 1 497 ? 2.073 -9.664 17.300 1.00 92.62 497 GLN A C 1
ATOM 3905 O O . GLN A 1 497 ? 2.498 -8.541 17.033 1.00 92.62 497 GLN A O 1
ATOM 3910 N N . TRP A 1 498 ? 0.870 -9.869 17.833 1.00 92.81 498 TRP A N 1
ATOM 3911 C CA . TRP A 1 498 ? 0.000 -8.803 18.318 1.00 92.81 498 TRP A CA 1
ATOM 3912 C C . TRP A 1 498 ? 0.134 -8.687 19.836 1.00 92.81 498 TRP A C 1
ATOM 3914 O O . TRP A 1 498 ? -0.313 -9.573 20.565 1.00 92.81 498 TRP A O 1
ATOM 3924 N N . GLN A 1 499 ? 0.692 -7.582 20.314 1.00 93.56 499 GLN A N 1
ATOM 3925 C CA . GLN A 1 499 ? 0.763 -7.269 21.736 1.00 93.56 499 GLN A CA 1
ATOM 3926 C C . GLN A 1 499 ? -0.514 -6.516 22.127 1.00 93.56 499 GLN A C 1
ATOM 3928 O O . GLN A 1 499 ? -0.690 -5.347 21.782 1.00 93.56 499 GLN A O 1
ATOM 3933 N N . LEU A 1 500 ? -1.425 -7.212 22.809 1.00 93.81 500 LEU A N 1
ATOM 3934 C CA . LEU A 1 500 ? -2.692 -6.664 23.293 1.00 93.81 500 LEU A CA 1
ATOM 3935 C C . LEU A 1 500 ? -2.624 -6.432 24.803 1.00 93.81 500 LEU A C 1
ATOM 3937 O O . LEU A 1 500 ? -2.285 -7.345 25.553 1.00 93.81 500 LEU A O 1
ATOM 3941 N N . ASN A 1 501 ? -3.022 -5.244 25.248 1.00 95.19 501 ASN A N 1
ATOM 3942 C CA . ASN A 1 501 ? -3.290 -4.951 26.654 1.00 95.19 501 ASN A CA 1
ATOM 3943 C C . ASN A 1 501 ? -4.746 -4.486 26.781 1.00 95.19 501 ASN A C 1
ATOM 3945 O O . ASN A 1 501 ? -5.146 -3.552 26.091 1.00 95.19 501 ASN A O 1
ATOM 3949 N N . ILE A 1 502 ? -5.545 -5.159 27.611 1.00 95.38 502 ILE A N 1
ATOM 3950 C CA . ILE A 1 502 ? -6.988 -4.915 27.758 1.00 95.38 502 ILE A CA 1
ATOM 3951 C C . ILE A 1 502 ? -7.306 -4.852 29.253 1.00 95.38 502 ILE A C 1
ATOM 3953 O O . ILE A 1 502 ? -7.066 -5.822 29.974 1.00 95.38 502 ILE A O 1
ATOM 3957 N N . SER A 1 503 ? -7.868 -3.739 29.729 1.00 96.25 503 SER A N 1
ATOM 3958 C CA . SER A 1 503 ? -8.163 -3.537 31.153 1.00 96.25 503 SER A CA 1
ATOM 3959 C C . SER A 1 503 ? -9.657 -3.365 31.422 1.00 96.25 503 SER A C 1
ATOM 3961 O O . SER A 1 503 ? -10.226 -2.296 31.208 1.00 96.25 503 SER A O 1
ATOM 3963 N N . TYR A 1 504 ? -10.284 -4.408 31.974 1.00 95.31 504 TYR A N 1
ATOM 3964 C CA . TYR A 1 504 ? -11.669 -4.329 32.447 1.00 95.31 504 TYR A CA 1
ATOM 3965 C C . TYR A 1 504 ? -11.856 -3.270 33.544 1.00 95.31 504 TYR A C 1
ATOM 3967 O O . TYR A 1 504 ? -12.853 -2.558 33.529 1.00 95.31 504 TYR A O 1
ATOM 3975 N N . THR A 1 505 ? -10.889 -3.107 34.455 1.00 94.75 505 THR A N 1
ATOM 3976 C CA . THR A 1 505 ? -10.953 -2.083 35.512 1.00 94.75 505 THR A CA 1
ATOM 3977 C C . THR A 1 505 ? -11.065 -0.678 34.917 1.00 94.75 505 THR A C 1
ATOM 3979 O O . THR A 1 505 ? -11.984 0.042 35.293 1.00 94.75 505 THR A O 1
ATOM 3982 N N . LYS A 1 506 ? -10.251 -0.328 33.906 1.00 93.56 506 LYS A N 1
ATOM 3983 C CA . LYS A 1 506 ? -10.385 0.962 33.201 1.00 93.56 506 LYS A CA 1
ATOM 3984 C C . LYS A 1 506 ? -11.751 1.133 32.527 1.00 93.56 506 LYS A C 1
ATOM 3986 O O . LYS A 1 506 ? -12.341 2.206 32.592 1.00 93.56 506 LYS A O 1
ATOM 3991 N N . PHE A 1 507 ? -12.279 0.083 31.894 1.00 94.50 507 PHE A N 1
ATOM 3992 C CA . PHE A 1 507 ? -13.623 0.126 31.310 1.00 94.50 507 PHE A CA 1
ATOM 3993 C C . PHE A 1 507 ? -14.713 0.344 32.379 1.00 94.50 507 PHE A C 1
ATOM 3995 O O . PHE A 1 507 ? -15.600 1.178 32.198 1.00 94.50 507 PHE A O 1
ATOM 4002 N N . TYR A 1 508 ? -14.640 -0.365 33.508 1.00 93.38 508 TYR A N 1
ATOM 4003 C CA . TYR A 1 508 ? -15.594 -0.236 34.610 1.00 93.38 508 TYR A CA 1
ATOM 4004 C C . TYR A 1 508 ? -15.534 1.162 35.254 1.00 93.38 508 TYR A C 1
ATOM 4006 O O . TYR A 1 508 ? -16.573 1.762 35.538 1.00 93.38 508 TYR A O 1
ATOM 4014 N N . GLU A 1 509 ? -14.327 1.714 35.418 1.00 92.31 509 GLU A N 1
ATOM 4015 C CA . GLU A 1 509 ? -14.086 3.099 35.846 1.00 92.31 509 GLU A CA 1
ATOM 4016 C C . GLU A 1 509 ? -14.710 4.119 34.882 1.00 92.31 509 GLU A C 1
ATOM 4018 O O . GLU A 1 509 ? -15.302 5.094 35.340 1.00 92.31 509 GLU A O 1
ATOM 4023 N N . GLN A 1 510 ? -14.656 3.877 33.566 1.00 91.56 510 GLN A N 1
ATOM 4024 C CA . GLN A 1 510 ? -15.300 4.732 32.563 1.00 91.56 510 GLN A CA 1
ATOM 4025 C C . GLN A 1 510 ? -16.834 4.600 32.549 1.00 91.56 510 GLN A C 1
ATOM 4027 O O . GLN A 1 510 ? -17.524 5.614 32.469 1.00 91.56 510 GLN A O 1
ATOM 4032 N N . CYS A 1 511 ? -17.390 3.388 32.677 1.00 89.88 511 CYS A N 1
ATOM 4033 C CA . CYS A 1 511 ? -18.840 3.174 32.825 1.00 89.88 511 CYS A CA 1
ATOM 4034 C C . CYS A 1 511 ? -19.401 3.906 34.059 1.00 89.88 511 CYS A C 1
ATOM 4036 O O . CYS A 1 511 ? -20.496 4.474 33.991 1.00 89.88 511 CYS A O 1
ATOM 4038 N N . ALA A 1 512 ? -18.660 3.893 35.178 1.00 90.12 512 ALA A N 1
ATOM 4039 C CA . ALA A 1 512 ? -18.995 4.555 36.442 1.00 90.12 512 ALA A CA 1
ATOM 4040 C C . ALA A 1 512 ? -20.486 4.387 36.835 1.00 90.12 512 ALA A C 1
ATOM 4042 O O . ALA A 1 512 ? -21.265 5.348 36.750 1.00 90.12 512 ALA A O 1
ATOM 4043 N N . PRO A 1 513 ? -20.921 3.167 37.221 1.00 90.12 513 PRO A N 1
ATOM 4044 C CA . PRO A 1 513 ? -22.333 2.853 37.435 1.00 90.12 513 PRO A CA 1
ATOM 4045 C C . PRO A 1 513 ? -22.956 3.674 38.568 1.00 90.12 513 PRO A C 1
ATOM 4047 O O . PRO A 1 513 ? -22.487 3.668 39.712 1.00 90.12 513 PRO A O 1
ATOM 4050 N N . MET A 1 514 ? -24.046 4.376 38.246 1.00 87.06 514 MET A N 1
ATOM 4051 C CA . MET A 1 514 ? -24.653 5.399 39.107 1.00 87.06 514 MET A CA 1
ATOM 4052 C C . MET A 1 514 ? -25.158 4.799 40.427 1.00 87.06 514 MET A C 1
ATOM 4054 O O . MET A 1 514 ? -24.747 5.193 41.525 1.00 87.06 514 MET A O 1
ATOM 4058 N N . TYR A 1 515 ? -26.015 3.791 40.295 1.00 88.00 515 TYR A N 1
ATOM 4059 C CA . TYR A 1 515 ? -26.585 2.967 41.353 1.00 88.00 515 TYR A CA 1
ATOM 4060 C C . TYR A 1 515 ? -26.771 1.543 40.817 1.00 88.00 515 TYR A C 1
ATOM 4062 O O . TYR A 1 515 ? -26.687 1.326 39.610 1.00 88.00 515 TYR A O 1
ATOM 4070 N N . CYS A 1 516 ? -27.047 0.588 41.704 1.00 89.44 516 CYS A N 1
ATOM 4071 C CA . CYS A 1 516 ? -27.589 -0.713 41.323 1.00 89.44 516 CYS A CA 1
ATOM 4072 C C . CYS A 1 516 ? -28.951 -0.906 41.991 1.00 89.44 516 CYS A C 1
ATOM 4074 O O . CYS A 1 516 ? -29.136 -0.514 43.145 1.00 89.44 516 CYS A O 1
ATOM 4076 N N . SER A 1 517 ? -29.886 -1.524 41.282 1.00 87.62 517 SER A N 1
ATOM 4077 C CA . SER A 1 517 ? -31.192 -1.943 41.790 1.00 87.62 517 SER A CA 1
ATOM 4078 C C . SER A 1 517 ? -31.431 -3.419 41.467 1.00 87.62 517 SER A C 1
ATOM 4080 O O . SER A 1 517 ? -30.794 -3.978 40.579 1.00 87.62 517 SER A O 1
ATOM 4082 N N . TYR A 1 518 ? -32.322 -4.066 42.216 1.00 87.44 518 TYR A N 1
ATOM 4083 C CA . TYR A 1 518 ? -32.802 -5.426 41.959 1.00 87.44 518 TYR A CA 1
ATOM 4084 C C . TYR A 1 518 ? -34.230 -5.573 42.493 1.00 87.44 518 TYR A C 1
ATOM 4086 O O . TYR A 1 518 ? -34.655 -4.832 43.386 1.00 87.44 518 TYR A O 1
ATOM 4094 N N . LYS A 1 519 ? -34.995 -6.525 41.954 1.00 83.88 519 LYS A N 1
ATOM 4095 C CA . LYS A 1 519 ? -36.364 -6.810 42.389 1.00 83.88 519 LYS A CA 1
ATOM 4096 C C . LYS A 1 519 ? -36.347 -7.759 43.580 1.00 83.88 519 LYS A C 1
ATOM 4098 O O . LYS A 1 519 ? -36.226 -8.972 43.431 1.00 83.88 519 LYS A O 1
ATOM 4103 N N . PHE A 1 520 ? -36.527 -7.207 44.775 1.00 74.88 520 PHE A N 1
ATOM 4104 C CA . PHE A 1 520 ? -36.794 -8.017 45.959 1.00 74.88 520 PHE A CA 1
ATOM 4105 C C . PHE A 1 520 ? -38.253 -8.502 45.949 1.00 74.88 520 PHE A C 1
ATOM 4107 O O . PHE A 1 520 ? -39.152 -7.827 46.458 1.00 74.88 520 PHE A O 1
ATOM 4114 N N . GLU A 1 521 ? -38.503 -9.671 45.356 1.00 65.00 521 GLU A N 1
ATOM 4115 C CA . GLU A 1 521 ? -39.807 -10.335 45.437 1.00 65.00 521 GLU A CA 1
ATOM 4116 C C . GLU A 1 521 ? -40.062 -10.819 46.868 1.00 65.00 521 GLU A C 1
ATOM 4118 O O . GLU A 1 521 ? -39.654 -11.899 47.296 1.00 65.00 521 GLU A O 1
ATOM 4123 N N . LYS A 1 522 ? -40.742 -9.968 47.639 1.00 56.91 522 LYS A N 1
ATOM 4124 C CA . LYS A 1 522 ? -41.113 -10.247 49.022 1.00 56.91 522 LYS A CA 1
ATOM 4125 C C . LYS A 1 522 ? -42.166 -11.354 49.051 1.00 56.91 522 LYS A C 1
ATOM 4127 O O . LYS A 1 522 ? -43.351 -11.097 48.832 1.00 56.91 522 LYS A O 1
ATOM 4132 N N . SER A 1 523 ? -41.721 -12.576 49.342 1.00 57.75 523 SER A N 1
ATOM 4133 C CA . SER A 1 523 ? -42.585 -13.740 49.551 1.00 57.75 523 SER A CA 1
ATOM 4134 C C . SER A 1 523 ? -43.728 -13.407 50.528 1.00 57.75 523 SER A C 1
ATOM 4136 O O . SER A 1 523 ? -43.539 -12.612 51.458 1.00 57.75 523 SER A O 1
ATOM 4138 N N . PRO A 1 524 ? -44.949 -13.934 50.302 1.00 55.94 524 PRO A N 1
ATOM 4139 C CA . PRO A 1 524 ? -46.153 -13.431 50.953 1.00 55.94 524 PRO A CA 1
ATOM 4140 C C . PRO A 1 524 ? -46.067 -13.583 52.473 1.00 55.94 524 PRO A C 1
ATOM 4142 O O . PRO A 1 524 ? -46.167 -14.684 53.012 1.00 55.94 524 PRO A O 1
ATOM 4145 N N . THR A 1 525 ? -45.889 -12.446 53.154 1.00 68.00 525 THR A N 1
ATOM 4146 C CA . THR A 1 525 ? -45.763 -12.353 54.615 1.00 68.00 525 THR A CA 1
ATOM 4147 C C . THR A 1 525 ? -46.846 -13.183 55.307 1.00 68.00 525 THR A C 1
ATOM 4149 O O . THR A 1 525 ? -47.997 -13.139 54.884 1.00 68.00 525 THR A O 1
ATOM 4152 N N . PHE A 1 526 ? -46.520 -13.867 56.408 1.00 74.94 526 PHE A N 1
ATOM 4153 C CA . PHE A 1 526 ? -47.446 -14.726 57.168 1.00 74.94 526 PHE A CA 1
ATOM 4154 C C . PHE A 1 526 ? -48.852 -14.116 57.380 1.00 74.94 526 PHE A C 1
ATOM 4156 O O . PHE A 1 526 ? -49.862 -14.791 57.196 1.00 74.94 526 PHE A O 1
ATOM 4163 N N . ILE A 1 527 ? -48.926 -12.808 57.653 1.00 74.50 527 ILE A N 1
ATOM 4164 C CA . ILE A 1 527 ? -50.174 -12.035 57.803 1.00 74.50 527 ILE A CA 1
ATOM 4165 C C . ILE A 1 527 ? -51.072 -12.086 56.545 1.00 74.50 527 ILE A C 1
ATOM 4167 O O . ILE A 1 527 ? -52.293 -12.159 56.667 1.00 74.50 527 ILE A O 1
ATOM 4171 N N . TYR A 1 528 ? -50.502 -12.082 55.336 1.00 76.44 528 TYR A N 1
ATOM 4172 C CA . TYR A 1 528 ? -51.250 -12.229 54.080 1.00 76.44 528 TYR A CA 1
ATOM 4173 C C . TYR A 1 528 ? -51.840 -13.638 53.937 1.00 76.44 528 TYR A C 1
ATOM 4175 O O . TYR A 1 528 ? -52.989 -13.790 53.534 1.00 76.44 528 TYR A O 1
ATOM 4183 N N . ILE A 1 529 ? -51.086 -14.673 54.323 1.00 77.62 529 ILE A N 1
ATOM 4184 C CA . ILE A 1 529 ? -51.566 -16.063 54.301 1.00 77.62 529 ILE A CA 1
ATOM 4185 C C . ILE A 1 529 ? -52.742 -16.222 55.278 1.00 77.62 529 ILE A C 1
ATOM 4187 O O . ILE A 1 529 ? -53.795 -16.732 54.894 1.00 77.62 529 ILE A O 1
ATOM 4191 N N . VAL A 1 530 ? -52.592 -15.713 56.507 1.00 80.56 530 VAL A N 1
ATOM 4192 C CA . VAL A 1 530 ? -53.618 -15.757 57.565 1.00 80.56 530 VAL A CA 1
ATOM 4193 C C . VAL A 1 530 ? -54.872 -14.958 57.196 1.00 80.56 530 VAL A C 1
ATOM 4195 O O . VAL A 1 530 ? -55.985 -15.453 57.360 1.00 80.56 530 VAL A O 1
ATOM 4198 N N . THR A 1 531 ? -54.740 -13.743 56.653 1.00 81.62 531 THR A N 1
ATOM 4199 C CA . THR A 1 531 ? -55.922 -12.963 56.237 1.00 81.62 531 THR A CA 1
ATOM 4200 C C . THR A 1 531 ? -56.656 -13.614 55.063 1.00 81.62 531 THR A C 1
ATOM 4202 O O . THR A 1 531 ? -57.888 -13.588 55.032 1.00 81.62 531 THR A O 1
ATOM 4205 N N . ARG A 1 532 ? -55.944 -14.286 54.145 1.00 81.81 532 ARG A N 1
ATOM 4206 C CA . ARG A 1 532 ? -56.569 -15.025 53.037 1.00 81.81 532 ARG A CA 1
ATOM 4207 C C . ARG A 1 532 ? -57.320 -16.273 53.513 1.00 81.81 532 ARG A C 1
ATOM 4209 O O . ARG A 1 532 ? -58.436 -16.496 53.050 1.00 81.81 532 ARG A O 1
ATOM 4216 N N . THR A 1 533 ? -56.782 -17.054 54.456 1.00 83.00 533 THR A N 1
ATOM 4217 C CA . THR A 1 533 ? -57.505 -18.214 55.020 1.00 83.00 533 THR A CA 1
ATOM 4218 C C . THR A 1 533 ? -58.705 -17.803 55.872 1.00 83.00 533 THR A C 1
ATOM 4220 O O . THR A 1 533 ? -59.758 -18.427 55.743 1.00 83.00 533 THR A O 1
ATOM 4223 N N . ILE A 1 534 ? -58.609 -16.723 56.657 1.00 83.50 534 ILE A N 1
ATOM 4224 C CA . ILE A 1 534 ? -59.757 -16.151 57.388 1.00 83.50 534 ILE A CA 1
ATOM 4225 C C . ILE A 1 534 ? -60.846 -15.677 56.411 1.00 83.50 534 ILE A C 1
ATOM 4227 O O . ILE A 1 534 ? -62.019 -16.002 56.598 1.00 83.50 534 ILE A O 1
ATOM 4231 N N . GLY A 1 535 ? -60.473 -14.971 55.337 1.00 81.94 535 GLY A N 1
ATOM 4232 C CA . GLY A 1 535 ? -61.413 -14.521 54.304 1.00 81.94 535 GLY A CA 1
ATOM 4233 C C . GLY A 1 535 ? -62.139 -15.677 53.606 1.00 81.94 535 GLY A C 1
ATOM 4234 O O . GLY A 1 535 ? -63.356 -15.620 53.422 1.00 81.94 535 GLY A O 1
ATOM 4235 N N . ILE A 1 536 ? -61.419 -16.759 53.288 1.00 85.44 536 ILE A N 1
ATOM 4236 C CA . ILE A 1 536 ? -61.998 -17.986 52.716 1.00 85.44 536 ILE A CA 1
ATOM 4237 C C . ILE A 1 536 ? -62.970 -18.648 53.706 1.00 85.44 536 ILE A C 1
ATOM 4239 O O . ILE A 1 536 ? -64.085 -18.986 53.312 1.00 85.44 536 ILE A O 1
ATOM 4243 N N . TYR A 1 537 ? -62.605 -18.777 54.987 1.00 83.69 537 TYR A N 1
ATOM 4244 C CA . TYR A 1 537 ? -63.493 -19.332 56.020 1.00 83.69 537 TYR A CA 1
ATOM 4245 C C . TYR A 1 537 ? -64.781 -18.512 56.190 1.00 83.69 537 TYR A C 1
ATOM 4247 O O . TYR A 1 537 ? -65.874 -19.080 56.264 1.00 83.69 537 TYR A O 1
ATOM 4255 N N . GLY A 1 538 ? -64.670 -17.180 56.206 1.00 75.44 538 GLY A N 1
ATOM 4256 C CA . GLY A 1 538 ? -65.818 -16.275 56.282 1.00 75.44 538 GLY A CA 1
ATOM 4257 C C . GLY A 1 538 ? -66.758 -16.429 55.085 1.00 75.44 538 GLY A C 1
ATOM 4258 O O . GLY A 1 538 ? -67.950 -16.690 55.264 1.00 75.44 538 GLY A O 1
ATOM 4259 N N . GLY A 1 539 ? -66.221 -16.348 53.862 1.00 79.50 539 GLY A N 1
ATOM 4260 C CA . GLY A 1 539 ? -67.001 -16.500 52.630 1.00 79.50 539 GLY A CA 1
ATOM 4261 C C . GLY A 1 539 ? -67.677 -17.870 52.510 1.00 79.50 539 GLY A C 1
ATOM 4262 O O . GLY A 1 539 ? -68.871 -17.946 52.213 1.00 79.50 539 GLY A O 1
ATOM 4263 N N . LEU A 1 540 ? -66.951 -18.949 52.820 1.00 79.88 540 LEU A N 1
ATOM 4264 C CA . LEU A 1 540 ? -67.473 -20.319 52.798 1.00 79.88 540 LEU A CA 1
ATOM 4265 C C . LEU A 1 540 ? -68.627 -20.511 53.796 1.00 79.88 540 LEU A C 1
ATOM 4267 O O . LEU A 1 540 ? -69.636 -21.130 53.460 1.00 79.88 540 LEU A O 1
ATOM 4271 N N . THR A 1 541 ? -68.522 -19.929 54.995 1.00 81.75 541 THR A N 1
ATOM 4272 C CA . THR A 1 541 ? -69.573 -20.004 56.025 1.00 81.75 541 THR A CA 1
ATOM 4273 C C . THR A 1 541 ? -70.857 -19.285 55.590 1.00 81.75 541 THR A C 1
ATOM 4275 O O . THR A 1 541 ? -71.960 -19.782 55.833 1.00 81.75 541 THR A O 1
ATOM 4278 N N . VAL A 1 542 ? -70.739 -18.140 54.906 1.00 80.88 542 VAL A N 1
ATOM 4279 C CA . VAL A 1 542 ? -71.894 -17.414 54.347 1.00 80.88 542 VAL A CA 1
ATOM 4280 C C . VAL A 1 542 ? -72.528 -18.196 53.192 1.00 80.88 542 VAL A C 1
ATOM 4282 O O . VAL A 1 542 ? -73.747 -18.372 53.179 1.00 80.88 542 VAL A O 1
ATOM 4285 N N . ALA A 1 543 ? -71.724 -18.729 52.267 1.00 77.94 543 ALA A N 1
ATOM 4286 C CA . ALA A 1 543 ? -72.218 -19.538 51.151 1.00 77.94 543 ALA A CA 1
ATOM 4287 C C . ALA A 1 543 ? -72.972 -20.793 51.636 1.00 77.94 543 ALA A C 1
ATOM 4289 O O . ALA A 1 543 ? -74.087 -21.059 51.186 1.00 77.94 543 ALA A O 1
ATOM 4290 N N . LEU A 1 544 ? -72.422 -21.517 52.620 1.00 79.12 544 LEU A N 1
ATOM 4291 C CA . LEU A 1 544 ? -73.056 -22.699 53.216 1.00 79.12 544 LEU A CA 1
ATOM 4292 C C . LEU A 1 544 ? -74.400 -22.383 53.890 1.00 79.12 544 LEU A C 1
ATOM 4294 O O . LEU A 1 544 ? -75.316 -23.204 53.814 1.00 79.12 544 LEU A O 1
ATOM 4298 N N . ARG A 1 545 ? -74.574 -21.200 54.499 1.00 82.06 545 ARG A N 1
ATOM 4299 C CA . ARG A 1 545 ? -75.880 -20.763 55.034 1.00 82.06 545 ARG A CA 1
ATOM 4300 C C . ARG A 1 545 ? -76.929 -20.554 53.938 1.00 82.06 545 ARG A C 1
ATOM 4302 O O . ARG A 1 545 ? -78.050 -21.028 54.092 1.00 82.06 545 ARG A O 1
ATOM 4309 N N . TYR A 1 546 ? -76.580 -19.912 52.823 1.00 83.62 546 TYR A N 1
ATOM 4310 C CA . TYR A 1 546 ? -77.521 -19.747 51.705 1.00 83.62 546 TYR A CA 1
ATOM 4311 C C . TYR A 1 546 ? -77.865 -21.084 51.032 1.00 83.62 546 TYR A C 1
ATOM 4313 O O . TYR A 1 546 ? -79.038 -21.365 50.784 1.00 83.62 546 TYR A O 1
ATOM 4321 N N . ILE A 1 547 ? -76.867 -21.943 50.803 1.00 82.31 547 ILE A N 1
ATOM 4322 C CA . ILE A 1 547 ? -77.067 -23.265 50.191 1.00 82.31 547 ILE A CA 1
ATOM 4323 C C . ILE A 1 547 ? -77.913 -24.171 51.099 1.00 82.31 547 ILE A C 1
ATOM 4325 O O . ILE A 1 547 ? -78.833 -24.823 50.613 1.00 82.31 547 ILE A O 1
ATOM 4329 N N . SER A 1 548 ? -77.669 -24.195 52.414 1.00 79.62 548 SER A N 1
ATOM 4330 C CA . SER A 1 548 ? -78.472 -25.018 53.336 1.00 79.62 548 SER A CA 1
ATOM 4331 C C . SER A 1 548 ? -79.933 -24.564 53.427 1.00 79.62 548 SER A C 1
ATOM 4333 O O . SER A 1 548 ? -80.822 -25.414 53.393 1.00 79.62 548 SER A O 1
ATOM 4335 N N . LEU A 1 549 ? -80.212 -23.254 53.447 1.00 81.44 549 LEU A N 1
ATOM 4336 C CA . LEU A 1 549 ? -81.585 -22.732 53.373 1.00 81.44 549 LEU A CA 1
ATOM 4337 C C . LEU A 1 549 ? -82.291 -23.149 52.072 1.00 81.44 549 LEU A C 1
ATOM 4339 O O . LEU A 1 549 ? -83.435 -23.606 52.115 1.00 81.44 549 LEU A O 1
ATOM 4343 N N . TYR A 1 550 ? -81.600 -23.066 50.932 1.00 82.69 550 TYR A N 1
ATOM 4344 C CA . TYR A 1 550 ? -82.132 -23.509 49.641 1.00 82.69 550 TYR A CA 1
ATOM 4345 C C . TYR A 1 550 ? -82.413 -25.022 49.615 1.00 82.69 550 TYR A C 1
ATOM 4347 O O . TYR A 1 550 ? -83.479 -25.449 49.176 1.00 82.69 550 TYR A O 1
ATOM 4355 N N . MET A 1 551 ? -81.514 -25.846 50.164 1.00 81.50 551 MET A N 1
ATOM 4356 C CA . MET A 1 551 ? -81.707 -27.299 50.268 1.00 81.50 551 MET A CA 1
ATOM 4357 C C . MET A 1 551 ? -82.880 -27.684 51.188 1.00 81.50 551 MET A C 1
ATOM 4359 O O . MET A 1 551 ? -83.589 -28.647 50.897 1.00 81.50 551 MET A O 1
ATOM 4363 N N . ILE A 1 552 ? -83.143 -26.920 52.256 1.00 82.62 552 ILE A N 1
ATOM 4364 C CA . ILE A 1 552 ? -84.321 -27.110 53.124 1.00 82.62 552 ILE A CA 1
ATOM 4365 C C . ILE A 1 552 ? -85.621 -26.767 52.372 1.00 82.62 552 ILE A C 1
ATOM 4367 O O . ILE A 1 552 ? -86.608 -27.505 52.472 1.00 82.62 552 ILE A O 1
ATOM 4371 N N . GLN A 1 553 ? -85.631 -25.694 51.574 1.00 80.44 553 GLN A N 1
ATOM 4372 C CA . GLN A 1 553 ? -86.769 -25.353 50.707 1.00 80.44 553 GLN A CA 1
ATOM 4373 C C . GLN A 1 553 ? -87.003 -26.424 49.628 1.00 80.44 553 GLN A C 1
ATOM 4375 O O . GLN A 1 553 ? -88.135 -26.866 49.432 1.00 80.44 553 GLN A O 1
ATOM 4380 N N . LEU A 1 554 ? -85.939 -26.920 48.990 1.00 81.06 554 LEU A N 1
ATOM 4381 C CA . LEU A 1 554 ? -86.023 -27.990 47.994 1.00 81.06 554 LEU A CA 1
ATOM 4382 C C . LEU A 1 554 ? -86.549 -29.303 48.604 1.00 81.06 554 LEU A C 1
ATOM 4384 O O . LEU A 1 554 ? -87.451 -29.931 48.051 1.00 81.06 554 LEU A O 1
ATOM 4388 N N . GLY A 1 555 ? -86.036 -29.696 49.775 1.00 81.00 555 GLY A N 1
ATOM 4389 C CA . GLY A 1 555 ? -86.469 -30.901 50.485 1.00 81.00 555 GLY A CA 1
ATOM 4390 C C . GLY A 1 555 ? -87.934 -30.840 50.924 1.00 81.00 555 GLY A C 1
ATOM 4391 O O . GLY A 1 555 ? -88.688 -31.786 50.697 1.00 81.00 555 GLY A O 1
ATOM 4392 N N . SER A 1 556 ? -88.372 -29.713 51.490 1.00 76.56 556 SER A N 1
ATOM 4393 C CA . SER A 1 556 ? -89.774 -29.518 51.893 1.00 76.56 556 SER A CA 1
ATOM 4394 C C . SER A 1 556 ? -90.736 -29.467 50.697 1.00 76.56 556 SER A C 1
ATOM 4396 O O . SER A 1 556 ? -91.818 -30.053 50.769 1.00 76.56 556 SER A O 1
ATOM 4398 N N . TYR A 1 557 ? -90.326 -28.882 49.565 1.00 78.56 557 TYR A N 1
ATOM 4399 C CA . TYR A 1 557 ? -91.068 -28.962 48.301 1.00 78.56 557 TYR A CA 1
ATOM 4400 C C . TYR A 1 557 ? -91.231 -30.416 47.817 1.00 78.56 557 TYR A C 1
ATOM 4402 O O . TYR A 1 557 ? -92.346 -30.841 47.502 1.00 78.56 557 TYR A O 1
ATOM 4410 N N . ILE A 1 558 ? -90.151 -31.209 47.819 1.00 78.50 558 ILE A N 1
ATOM 4411 C CA . ILE A 1 558 ? -90.180 -32.626 47.415 1.00 78.50 558 ILE A CA 1
ATOM 4412 C C . ILE A 1 558 ? -91.081 -33.454 48.349 1.00 78.50 558 ILE A C 1
ATOM 4414 O O . ILE A 1 558 ? -91.893 -34.246 47.867 1.00 78.50 558 ILE A O 1
ATOM 4418 N N . VAL A 1 559 ? -91.003 -33.244 49.668 1.00 79.12 559 VAL A N 1
ATOM 4419 C CA . VAL A 1 559 ? -91.838 -33.953 50.657 1.00 79.12 559 VAL A CA 1
ATOM 4420 C C . VAL A 1 559 ? -93.322 -33.599 50.513 1.00 79.12 559 VAL A C 1
ATOM 4422 O O . VAL A 1 559 ? -94.160 -34.502 50.545 1.00 79.12 559 VAL A O 1
ATOM 4425 N N . ASN A 1 560 ? -93.671 -32.327 50.291 1.00 71.50 560 ASN A N 1
ATOM 4426 C CA . ASN A 1 560 ? -95.060 -31.938 50.022 1.00 71.50 560 ASN A CA 1
ATOM 4427 C C . ASN A 1 560 ? -95.578 -32.533 48.705 1.00 71.50 560 ASN A C 1
ATOM 4429 O O . ASN A 1 560 ? -96.703 -33.030 48.661 1.00 71.50 560 ASN A O 1
ATOM 4433 N N . ARG A 1 561 ? -94.752 -32.576 47.651 1.00 70.25 561 ARG A N 1
ATOM 4434 C CA . ARG A 1 561 ? -95.113 -33.220 46.378 1.00 70.25 561 ARG A CA 1
ATOM 4435 C C . ARG A 1 561 ? -95.357 -34.728 46.546 1.00 70.25 561 ARG A C 1
ATOM 4437 O O . ARG A 1 561 ? -96.333 -35.246 46.012 1.00 70.25 561 ARG A O 1
ATOM 4444 N N . TYR A 1 562 ? -94.548 -35.414 47.357 1.00 68.12 562 TYR A N 1
ATOM 4445 C CA . TYR A 1 562 ? -94.767 -36.824 47.710 1.00 68.12 562 TYR A CA 1
ATOM 4446 C C . TYR A 1 562 ? -96.016 -37.056 48.576 1.00 68.12 562 TYR A C 1
ATOM 4448 O O . TYR A 1 562 ? -96.705 -38.059 48.388 1.00 68.12 562 TYR A O 1
ATOM 4456 N N . ARG A 1 563 ? -96.337 -36.143 49.505 1.00 64.62 563 ARG A N 1
ATOM 4457 C CA . ARG A 1 563 ? -97.577 -36.213 50.299 1.00 64.62 563 ARG A CA 1
ATOM 4458 C C . ARG A 1 563 ? -98.818 -36.042 49.426 1.00 64.62 563 ARG A C 1
ATOM 4460 O O . ARG A 1 563 ? -99.710 -36.879 49.504 1.00 64.62 563 ARG A O 1
ATOM 4467 N N . ASN A 1 564 ? -98.847 -35.033 48.557 1.00 60.78 564 ASN A N 1
ATOM 4468 C CA . ASN A 1 564 ? -99.992 -34.782 47.677 1.00 60.78 564 ASN A CA 1
ATOM 4469 C C . ASN A 1 564 ? -100.243 -35.963 46.720 1.00 60.78 564 ASN A C 1
ATOM 4471 O O . ASN A 1 564 ? -101.384 -36.397 46.571 1.00 60.78 564 ASN A O 1
ATOM 4475 N N . ASN A 1 565 ? -99.182 -36.565 46.169 1.00 58.34 565 ASN A N 1
ATOM 4476 C CA . ASN A 1 565 ? -99.299 -37.750 45.313 1.00 58.34 565 ASN A CA 1
ATOM 4477 C C . ASN A 1 565 ? -99.852 -38.998 46.036 1.00 58.34 565 ASN A C 1
ATOM 4479 O O . ASN A 1 565 ? -100.391 -39.873 45.368 1.00 58.34 565 ASN A O 1
ATOM 4483 N N . ARG A 1 566 ? -99.755 -39.093 47.374 1.00 53.94 566 ARG A N 1
ATOM 4484 C CA . ARG A 1 566 ? -100.396 -40.169 48.163 1.00 53.94 566 ARG A CA 1
ATOM 4485 C C . ARG A 1 566 ? -101.876 -39.922 48.464 1.00 53.94 566 ARG A C 1
ATOM 4487 O O . ARG A 1 566 ? -102.587 -40.873 48.766 1.00 53.94 566 ARG A O 1
ATOM 4494 N N . VAL A 1 567 ? -102.340 -38.672 48.418 1.00 55.06 567 VAL A N 1
ATOM 4495 C CA . VAL A 1 567 ? -103.768 -38.348 48.591 1.00 55.06 567 VAL A CA 1
ATOM 4496 C C . VAL A 1 567 ? -104.534 -38.628 47.295 1.00 55.06 567 VAL A C 1
ATOM 4498 O O . VAL A 1 567 ? 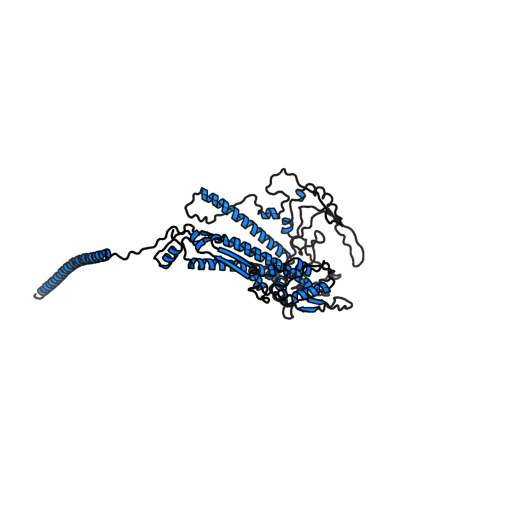-105.645 -39.141 47.339 1.00 55.06 567 VAL A O 1
ATOM 4501 N N . ALA A 1 568 ? -103.901 -38.401 46.140 1.00 52.34 568 ALA A N 1
ATOM 4502 C CA . ALA A 1 568 ? -104.452 -38.687 44.811 1.00 52.34 568 ALA A CA 1
ATOM 4503 C C . ALA A 1 568 ? -104.504 -40.189 44.430 1.00 52.34 568 ALA A C 1
ATOM 4505 O O . ALA A 1 568 ? -104.737 -40.513 43.270 1.00 52.34 568 ALA A O 1
ATOM 4506 N N . SER A 1 569 ? -104.260 -41.108 45.373 1.00 48.34 569 SER A N 1
ATOM 4507 C CA . SER A 1 569 ? -104.305 -42.565 45.156 1.00 48.34 569 SER A CA 1
ATOM 4508 C C . SER A 1 569 ? -105.305 -43.281 46.079 1.00 48.34 569 SER A C 1
ATOM 4510 O O . SER A 1 569 ? -105.115 -44.454 46.395 1.00 48.34 569 SER A O 1
ATOM 4512 N N . LEU A 1 570 ? -106.323 -42.559 46.565 1.00 49.47 570 LEU A N 1
ATOM 4513 C CA . LEU A 1 570 ? -107.390 -43.049 47.455 1.00 49.47 570 LEU A CA 1
ATOM 4514 C C . LEU A 1 570 ? -108.781 -42.489 47.068 1.00 49.47 570 LEU A C 1
ATOM 4516 O O . LEU A 1 570 ? -109.653 -42.323 47.920 1.00 49.47 570 LEU A O 1
ATOM 4520 N N . THR A 1 571 ? -108.970 -42.204 45.776 1.00 39.19 571 THR A N 1
ATOM 4521 C CA . THR A 1 571 ? -110.225 -41.767 45.136 1.00 39.19 571 THR A CA 1
ATOM 4522 C C . THR A 1 571 ? -110.408 -42.509 43.823 1.00 39.19 571 THR A C 1
ATOM 4524 O O . THR A 1 571 ? -109.442 -42.440 43.028 1.00 39.19 571 THR A O 1
#

Radius of gyration: 41.41 Å; Cα contacts (8 Å, |Δi|>4): 821; chains: 1; bounding box: 144×85×107 Å

Solvent-accessible surface area (backbone atoms only — not comparable to full-atom values): 32494 Å² total; per-residue (Å²): 98,74,52,73,72,56,45,51,56,50,59,74,60,70,48,52,74,60,46,29,42,24,62,34,41,61,45,45,35,56,75,30,45,48,82,47,72,43,65,45,64,62,73,75,37,50,69,48,36,67,71,44,40,50,64,31,63,46,65,84,65,79,80,57,77,83,67,58,52,94,45,20,40,67,83,51,38,40,60,38,31,50,49,50,32,49,49,42,55,48,31,54,50,54,50,53,52,52,50,58,57,56,33,65,42,62,53,72,40,66,40,69,71,51,71,67,58,48,54,53,52,52,53,50,52,54,49,50,53,54,52,49,58,31,50,53,54,39,51,53,53,47,51,55,50,50,56,45,52,78,66,64,36,61,32,101,83,50,45,13,30,41,80,47,82,66,84,72,86,78,89,66,61,87,54,66,42,59,30,53,87,49,91,81,36,12,12,12,78,41,38,38,46,56,47,70,78,37,44,64,50,72,53,86,71,86,54,90,103,49,81,69,73,57,58,66,43,75,70,40,60,60,50,27,60,35,38,31,6,18,74,66,33,20,41,41,59,18,25,37,31,32,82,27,30,48,29,48,56,55,74,19,59,52,41,76,70,74,82,84,87,86,77,96,76,87,82,91,84,70,63,53,58,92,77,87,75,91,66,95,67,62,53,56,50,29,48,42,54,44,46,73,51,62,67,60,89,77,91,91,81,80,91,73,89,78,86,61,90,59,94,76,54,75,71,64,48,56,60,53,48,62,51,58,44,62,55,56,50,62,52,54,35,53,58,56,53,56,53,55,51,56,56,51,51,58,50,15,71,59,66,35,66,25,86,62,42,18,27,18,34,70,60,75,75,45,102,83,68,67,58,49,58,43,74,44,57,32,55,67,41,100,89,33,38,32,74,81,38,57,87,31,55,30,80,16,26,41,54,47,68,47,87,49,84,66,98,80,76,79,70,61,71,50,63,48,76,78,40,76,39,52,39,40,24,41,20,19,33,60,65,40,16,43,33,67,8,30,43,39,29,51,50,28,51,74,50,47,53,51,58,52,53,66,49,63,74,72,73,54,70,65,78,83,72,85,74,78,80,65,49,49,68,77,84,59,90,61,84,63,58,50,78,41,43,39,42,66,40,52,42,50,51,36,53,56,46,77,51,74,47,78,39,64,65,49,46,51,64,58,24,43,33,57,51,76,49,60,58,79,81,74,71,80,51,69,68,57,54,52,52,51,53,51,50,50,54,53,52,51,54,54,50,51,53,55,52,50,55,50,50,51,53,52,50,53,51,52,52,50,54,56,51,54,60,60,60,73,71,77,119

Mean predicted aligned error: 16.17 Å

Organism: NCBI:txid433720

Secondary structure (DSSP, 8-state):
---HHHHHHHHTTT-TT-B-BBS-SEEEGGGTEEEEEEE-GGGGSGGGSHHHHHHHH-TT-TTGGGSS-TTBHHHHHHHHHHHHHHHHHHHHHHHHHHHHHHHHSEEE-SB---HHHHHHHHHHHHHHHHHHHHHHHHHHHHHHHHHHHHTT---TT-SSEEE----S-S----------SSTTS-SSS-S-------B--------TT----------B--SS----SSHHHHHHT-BSHHHH-SSSSSSSSSS-S------SS-----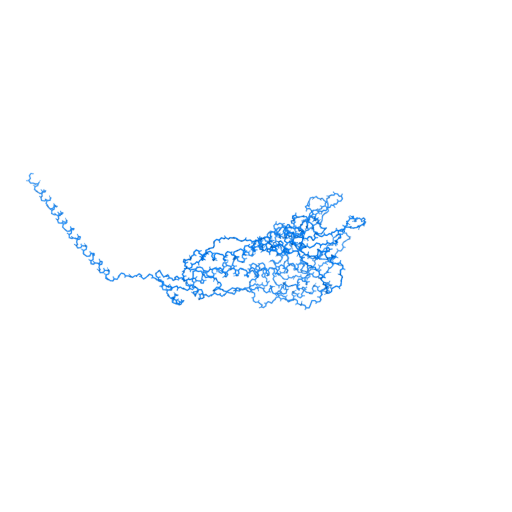------S--SS-TT-BHHHHHHTTT-SS----------SS---HHHHHHHHHHHHHHHHHHHHHHHHHHHHHHHHHHHHT----TTSSS-------TTS-----EEE--SBTTB-TTT-TT-EEEEEEEEEE----SSS----EEEEEEEEEEEEEESSHHHHHHT--STTTT-HHHHHHHHHHHHTTT---------PPPP-TTS--SS-TTS-HHHHHHTTTEEEEEEEE-HHHHHHHH-B---B--------HHHHHHHHHHHHHHHHHHHHHHHHHHHHHHHHHHHHHHHHHHTT--

pLDDT: mean 70.5, std 17.5, range [35.59, 96.25]